Protein AF-A0A2D4NR74-F1 (afdb_monomer_lite)

Secondary structure (DSSP, 8-state):
-HHHHHHHHHHHHHHHHHHHHHHHHHHHHHHHHHHHHHHHHHHHHHHHHHHHHHHHHHHHHHHHHHHHHHHHHHHHHHHHHHHHHHHHHTT---TT-------HHHHHHHHHHHHHHHHHHHHHHHHHHHHHTT-TTS---S---TTGGGS-----------------PPPHHHHHHHHHHHHHHHHHHHHHHHTPPPPPPSS--TT---S--SHHHHHHHHHHHHHHHHHHHHHHHHHHHHHHHHHHHHHHHHHHHHHHHHHHHHHHHHHHHHHHHHHHHHHHHHHHHHHHTTS--------------------SSSTTHHHHHHHHHHHHHHHHHHHHHHHHHHHHHHHHHHHHHHHHHHHHHHHHHHHHHHHHHHHHHHHHHHHHHHHHHHHHHHHHHHHHHHHHHHHHHHHHHHHHHHHHHHHHS--------

Structure (mmCIF, N/CA/C/O backbone):
data_AF-A0A2D4NR74-F1
#
_entry.id   AF-A0A2D4NR74-F1
#
loop_
_atom_site.group_PDB
_atom_site.id
_atom_site.type_symbol
_atom_site.label_atom_id
_atom_site.label_alt_id
_atom_site.label_comp_id
_atom_site.label_asym_id
_atom_site.label_entity_id
_atom_site.label_seq_id
_atom_site.pdbx_PDB_ins_code
_atom_site.Cartn_x
_atom_site.Cartn_y
_atom_site.Cartn_z
_atom_site.occupancy
_atom_site.B_iso_or_equiv
_atom_site.auth_seq_id
_atom_site.auth_comp_id
_atom_site.auth_asym_id
_atom_site.auth_atom_id
_atom_site.pdbx_PDB_model_num
ATOM 1 N N . SER A 1 1 ? -26.709 -18.121 36.047 1.00 76.19 1 SER A N 1
ATOM 2 C CA . SER A 1 1 ? -27.402 -19.194 35.302 1.00 76.19 1 SER A CA 1
ATOM 3 C C . SER A 1 1 ? -26.443 -19.679 34.240 1.00 76.19 1 SER A C 1
ATOM 5 O O . SER A 1 1 ? -25.867 -18.818 33.586 1.00 76.19 1 SER A O 1
ATOM 7 N N . LYS A 1 2 ? -26.273 -20.997 34.072 1.00 84.56 2 LYS A N 1
ATOM 8 C CA . LYS A 1 2 ? -25.348 -21.586 33.083 1.00 84.56 2 LYS A CA 1
ATOM 9 C C . LYS A 1 2 ? -25.574 -21.052 31.662 1.00 84.56 2 LYS A C 1
ATOM 11 O O . LYS A 1 2 ? -24.631 -20.910 30.908 1.00 84.56 2 LYS A O 1
ATOM 16 N N . ILE A 1 3 ? -26.813 -20.685 31.332 1.00 88.06 3 ILE A N 1
ATOM 17 C CA . ILE A 1 3 ? -27.174 -20.092 30.036 1.00 88.06 3 ILE A CA 1
ATOM 18 C C . ILE A 1 3 ? -26.399 -18.789 29.778 1.00 88.06 3 ILE A C 1
ATOM 20 O O . ILE A 1 3 ? -25.786 -18.656 28.731 1.00 88.06 3 ILE A O 1
ATOM 24 N N . ARG A 1 4 ? -26.322 -17.885 30.767 1.00 85.75 4 ARG A N 1
ATOM 25 C CA . ARG A 1 4 ? -25.565 -16.626 30.631 1.00 85.75 4 ARG A CA 1
ATOM 26 C C . ARG A 1 4 ? -24.053 -16.842 30.549 1.00 85.75 4 ARG A C 1
ATOM 28 O O . ARG A 1 4 ? -23.369 -16.058 29.914 1.00 85.75 4 ARG A O 1
ATOM 35 N N . GLU A 1 5 ? -23.538 -17.884 31.201 1.00 85.38 5 GLU A N 1
ATOM 36 C CA . GLU A 1 5 ? -22.121 -18.264 31.082 1.00 85.38 5 GLU A CA 1
ATOM 37 C C . GLU A 1 5 ? -21.803 -18.712 29.655 1.00 85.38 5 GLU A C 1
ATOM 39 O O . GLU A 1 5 ? -20.828 -18.251 29.071 1.00 85.38 5 GLU A O 1
ATOM 44 N N . PHE A 1 6 ? -22.662 -19.550 29.068 1.00 90.81 6 PHE A N 1
ATOM 45 C CA . PHE A 1 6 ? -22.506 -19.970 27.679 1.00 90.81 6 PHE A CA 1
ATOM 46 C C . PHE A 1 6 ? -22.676 -18.817 26.691 1.00 90.81 6 PHE A C 1
ATOM 48 O O . PHE A 1 6 ? -21.919 -18.753 25.730 1.00 90.81 6 PHE A O 1
ATOM 55 N N . GLU A 1 7 ? -23.622 -17.903 26.913 1.00 91.19 7 GLU A N 1
ATOM 56 C CA . GLU A 1 7 ? -23.809 -16.717 26.064 1.00 91.19 7 GLU A CA 1
ATOM 57 C C . GLU A 1 7 ? -22.537 -15.860 26.016 1.00 91.19 7 GLU A C 1
ATOM 59 O O . GLU A 1 7 ? -22.030 -15.572 24.935 1.00 91.19 7 GLU A O 1
ATOM 64 N N . VAL A 1 8 ? -21.973 -15.537 27.182 1.00 90.75 8 VAL A N 1
ATOM 65 C CA . VAL A 1 8 ? -20.748 -14.735 27.301 1.00 90.75 8 VAL A CA 1
ATOM 66 C C . VAL A 1 8 ? -19.547 -15.436 26.659 1.00 90.75 8 VAL A C 1
ATOM 68 O O . VAL A 1 8 ? -18.799 -14.812 25.909 1.00 90.75 8 VAL A O 1
ATOM 71 N N . GLU A 1 9 ? -19.379 -16.740 26.890 1.00 90.44 9 GLU A N 1
ATOM 72 C CA . GLU A 1 9 ? -18.286 -17.503 26.278 1.00 90.44 9 GLU A CA 1
ATOM 73 C C . GLU A 1 9 ? -18.446 -17.610 24.752 1.00 90.44 9 GLU A C 1
ATOM 75 O O . GLU A 1 9 ? -17.470 -17.530 24.007 1.00 90.44 9 GLU A O 1
ATOM 80 N N . THR A 1 10 ? -19.684 -17.721 24.264 1.00 92.88 10 THR A N 1
ATOM 81 C CA . THR A 1 10 ? -19.980 -17.749 22.825 1.00 92.88 10 THR A CA 1
ATOM 82 C C . THR A 1 10 ? -19.674 -16.401 22.172 1.00 92.88 10 THR A C 1
ATOM 84 O O . THR A 1 10 ? -19.086 -16.366 21.093 1.00 92.88 10 THR A O 1
ATOM 87 N N . GLU A 1 11 ? -20.016 -15.282 22.818 1.00 92.56 11 GLU A N 1
ATOM 88 C CA . GLU A 1 11 ? -19.660 -13.935 22.348 1.00 92.56 11 GLU A CA 1
ATOM 89 C C . GLU A 1 11 ? -18.141 -13.717 22.308 1.00 92.56 11 GLU A C 1
ATOM 91 O O . GLU A 1 11 ? -17.623 -13.146 21.343 1.00 92.56 11 GLU A O 1
ATOM 96 N N . ARG A 1 12 ? -17.417 -14.214 23.317 1.00 93.31 12 ARG A N 1
ATOM 97 C CA . ARG A 1 12 ? -15.951 -14.153 23.392 1.00 93.31 12 ARG A CA 1
ATOM 98 C C . ARG A 1 12 ? -15.299 -14.925 22.246 1.00 93.31 12 ARG A C 1
ATOM 100 O O . ARG A 1 12 ? -14.501 -14.365 21.494 1.00 93.31 12 ARG A O 1
ATOM 107 N N . LEU A 1 13 ? -15.700 -16.182 22.050 1.00 94.69 13 LEU A N 1
ATOM 108 C CA . LEU A 1 13 ? -15.195 -17.024 20.962 1.00 94.69 13 LEU A CA 1
ATOM 109 C C . LEU A 1 13 ? -15.553 -16.465 19.581 1.00 94.69 13 LEU A C 1
ATOM 111 O O . LEU A 1 13 ? -14.702 -16.450 18.693 1.00 94.69 13 LEU A O 1
ATOM 115 N N . ASN A 1 14 ? -16.775 -15.959 19.393 1.00 94.94 14 ASN A N 1
ATOM 116 C CA . ASN A 1 14 ? -17.172 -15.329 18.134 1.00 94.94 14 ASN A CA 1
ATOM 117 C C . ASN A 1 14 ? -16.334 -14.082 17.831 1.00 94.94 14 ASN A C 1
ATOM 119 O O . ASN A 1 14 ? -15.878 -13.926 16.699 1.00 94.94 14 ASN A O 1
ATOM 123 N N . SER A 1 15 ? -16.067 -13.239 18.833 1.00 95.06 15 SER A N 1
ATOM 124 C CA . SER A 1 15 ? -15.217 -12.054 18.657 1.00 95.06 15 SER A CA 1
ATOM 125 C C . SER A 1 15 ? -13.782 -12.443 18.281 1.00 95.06 15 SER A C 1
ATOM 127 O O . SER A 1 15 ? -13.207 -11.849 17.369 1.00 95.06 15 SER A O 1
ATOM 129 N N . ARG A 1 16 ? -13.239 -13.511 18.886 1.00 95.25 16 ARG A N 1
ATOM 130 C CA . ARG A 1 16 ? -11.930 -14.071 18.509 1.00 95.25 16 ARG A CA 1
ATOM 131 C C . ARG A 1 16 ? -11.908 -14.586 17.069 1.00 95.25 16 ARG A C 1
ATOM 133 O O . ARG A 1 16 ? -10.941 -14.360 16.346 1.00 95.25 16 ARG A O 1
ATOM 140 N N . ILE A 1 17 ? -12.961 -15.282 16.636 1.00 97.06 17 ILE A N 1
ATOM 141 C CA . ILE A 1 17 ? -13.085 -15.777 15.256 1.00 97.06 17 ILE A CA 1
ATOM 142 C C . ILE A 1 17 ? -13.134 -14.606 14.268 1.00 97.06 17 ILE A C 1
ATOM 144 O O . ILE A 1 17 ? -12.474 -14.657 13.232 1.00 97.06 17 ILE A O 1
ATOM 148 N N . GLU A 1 18 ? -13.899 -13.555 14.571 1.00 96.31 18 GLU A N 1
ATOM 149 C CA . GLU A 1 18 ? -13.968 -12.343 13.748 1.00 96.31 18 GLU A CA 1
ATOM 150 C C . GLU A 1 18 ? -12.611 -11.632 13.647 1.00 96.31 18 GLU A C 1
ATOM 152 O O . GLU A 1 18 ? -12.205 -11.259 12.544 1.00 96.31 18 GLU A O 1
ATOM 157 N N . HIS A 1 19 ? -11.877 -11.513 14.757 1.00 96.94 19 HIS A N 1
ATOM 158 C CA . HIS A 1 19 ? -10.523 -10.958 14.754 1.00 96.94 19 HIS A CA 1
ATOM 159 C C . HIS A 1 19 ? -9.565 -11.781 13.889 1.00 96.94 19 HIS A C 1
ATOM 161 O O . HIS A 1 19 ? -8.932 -11.231 12.986 1.00 96.94 19 HIS A O 1
ATOM 167 N N . LEU A 1 20 ? -9.520 -13.103 14.073 1.00 96.44 20 LEU A N 1
ATOM 168 C CA . LEU A 1 20 ? -8.664 -13.982 13.270 1.00 96.44 20 LEU A CA 1
ATOM 169 C C . LEU A 1 20 ? -8.997 -13.928 11.772 1.00 96.44 20 LEU A C 1
ATOM 171 O O . LEU A 1 20 ? -8.084 -13.947 10.948 1.00 96.44 20 LEU A O 1
ATOM 175 N N . LYS A 1 21 ? -10.280 -13.819 11.404 1.00 96.31 21 LYS A N 1
ATOM 176 C CA . LYS A 1 21 ? -10.696 -13.626 10.005 1.00 96.31 21 LYS A CA 1
ATOM 177 C C . LYS A 1 21 ? -10.166 -12.311 9.442 1.00 96.31 21 LYS A C 1
ATOM 179 O O . LYS A 1 21 ? -9.514 -12.329 8.408 1.00 96.31 21 LYS A O 1
ATOM 184 N N . SER A 1 22 ? -10.349 -11.204 10.164 1.00 94.69 22 SER A N 1
ATOM 185 C CA . SER A 1 22 ? -9.842 -9.898 9.721 1.00 94.69 22 SER A CA 1
ATOM 186 C C . SER A 1 22 ? -8.314 -9.856 9.594 1.00 94.69 22 SER A C 1
ATOM 188 O O . SER A 1 22 ? -7.787 -9.242 8.671 1.00 94.69 22 SER A O 1
ATOM 190 N N . GLN A 1 23 ? -7.591 -10.560 10.472 1.00 95.50 23 GLN A N 1
ATOM 191 C CA . GLN A 1 23 ? -6.141 -10.701 10.370 1.00 95.50 23 GLN A CA 1
ATOM 192 C C . GLN A 1 23 ? -5.740 -11.509 9.128 1.00 95.50 23 GLN A C 1
ATOM 194 O O . GLN A 1 23 ? -4.775 -11.155 8.454 1.00 95.50 23 GLN A O 1
ATOM 199 N N . ASN A 1 24 ? -6.469 -12.582 8.812 1.00 94.88 24 ASN A N 1
ATOM 200 C CA . ASN A 1 24 ? -6.228 -13.376 7.609 1.00 94.88 24 ASN A CA 1
ATOM 201 C C . ASN A 1 24 ? -6.495 -12.567 6.328 1.00 94.88 24 ASN A C 1
ATOM 203 O O . ASN A 1 24 ? -5.690 -12.615 5.397 1.00 94.88 24 ASN A O 1
ATOM 207 N N . ASP A 1 25 ? -7.567 -11.773 6.317 1.00 94.94 25 ASP A N 1
ATOM 208 C CA . ASP A 1 25 ? -7.904 -10.878 5.210 1.00 94.94 25 ASP A CA 1
ATOM 209 C C . ASP A 1 25 ? -6.804 -9.829 4.996 1.00 94.94 25 ASP A C 1
ATOM 211 O O . ASP A 1 25 ? -6.337 -9.651 3.869 1.00 94.94 25 ASP A O 1
ATOM 215 N N . LEU A 1 26 ? -6.319 -9.190 6.072 1.00 95.94 26 LEU A N 1
ATOM 216 C CA . LEU A 1 26 ? -5.210 -8.240 5.975 1.00 95.94 26 LEU A CA 1
ATOM 217 C C . LEU A 1 26 ? -3.953 -8.904 5.408 1.00 95.94 26 LEU A C 1
ATOM 219 O O . LEU A 1 26 ? -3.376 -8.386 4.456 1.00 95.94 26 LEU A O 1
ATOM 223 N N . LEU A 1 27 ? -3.544 -10.050 5.962 1.00 95.69 27 LEU A N 1
ATOM 224 C CA . LEU A 1 27 ? -2.360 -10.776 5.492 1.00 95.69 27 LEU A CA 1
ATOM 225 C C . LEU A 1 27 ? -2.469 -11.137 4.009 1.00 95.69 27 LEU A C 1
ATOM 227 O O . LEU A 1 27 ? -1.487 -11.024 3.280 1.00 95.69 27 LEU A O 1
ATOM 231 N N . THR A 1 28 ? -3.657 -11.535 3.558 1.00 94.94 28 THR A N 1
ATOM 232 C CA . THR A 1 28 ? -3.920 -11.858 2.152 1.00 94.94 28 THR A CA 1
ATOM 233 C C . THR A 1 28 ? -3.746 -10.631 1.259 1.00 94.94 28 THR A C 1
ATOM 235 O O . THR A 1 28 ? -3.059 -10.709 0.242 1.00 94.94 28 THR A O 1
ATOM 238 N N . ILE A 1 29 ? -4.311 -9.485 1.652 1.00 92.50 29 ILE A N 1
ATOM 239 C CA . ILE A 1 29 ? -4.188 -8.230 0.895 1.00 92.50 29 ILE A CA 1
ATOM 240 C C . ILE A 1 29 ? -2.729 -7.758 0.867 1.00 92.50 29 ILE A C 1
ATOM 242 O O . ILE A 1 29 ? -2.219 -7.425 -0.201 1.00 92.50 29 ILE A O 1
ATOM 246 N N . THR A 1 30 ? -2.030 -7.793 2.006 1.00 92.75 30 THR A N 1
ATOM 247 C CA . THR A 1 30 ? -0.606 -7.429 2.087 1.00 92.75 30 THR A CA 1
ATOM 248 C C . THR A 1 30 ? 0.257 -8.331 1.207 1.00 92.75 30 THR A C 1
ATOM 250 O O . THR A 1 30 ? 1.139 -7.844 0.504 1.00 92.75 30 THR A O 1
ATOM 253 N N . LEU A 1 31 ? 0.006 -9.644 1.211 1.00 94.56 31 LEU A N 1
ATOM 254 C CA . LEU A 1 31 ? 0.743 -10.591 0.377 1.00 94.56 31 LEU A CA 1
ATOM 255 C C . LEU A 1 31 ? 0.555 -10.281 -1.113 1.00 94.56 31 LEU A C 1
ATOM 257 O O . LEU A 1 31 ? 1.534 -10.263 -1.860 1.00 94.56 31 LEU A O 1
ATOM 261 N N . GLU A 1 32 ? -0.681 -10.019 -1.540 1.00 90.00 32 GLU A N 1
ATOM 262 C CA . GLU A 1 32 ? -0.977 -9.699 -2.937 1.00 90.00 32 GLU A CA 1
ATOM 263 C C . GLU A 1 32 ? -0.349 -8.359 -3.356 1.00 90.00 32 GLU A C 1
ATOM 265 O O . GLU A 1 32 ? 0.187 -8.245 -4.459 1.00 90.00 32 GLU A O 1
ATOM 270 N N . GLU A 1 33 ? -0.321 -7.361 -2.468 1.00 88.00 33 GLU A N 1
ATOM 271 C CA . GLU A 1 33 ? 0.370 -6.091 -2.713 1.00 88.00 33 GLU A CA 1
ATOM 272 C C . GLU A 1 33 ? 1.890 -6.276 -2.827 1.00 88.00 33 GLU A C 1
ATOM 274 O O . GLU A 1 33 ? 2.508 -5.777 -3.771 1.00 88.00 33 GLU A O 1
ATOM 279 N N . CYS A 1 34 ? 2.504 -7.046 -1.922 1.00 88.88 34 CYS A N 1
ATOM 280 C CA . CYS A 1 34 ? 3.927 -7.372 -1.996 1.00 88.88 34 CYS A CA 1
ATOM 281 C C . CYS A 1 34 ? 4.274 -8.123 -3.288 1.00 88.88 34 CYS A C 1
ATOM 283 O O . 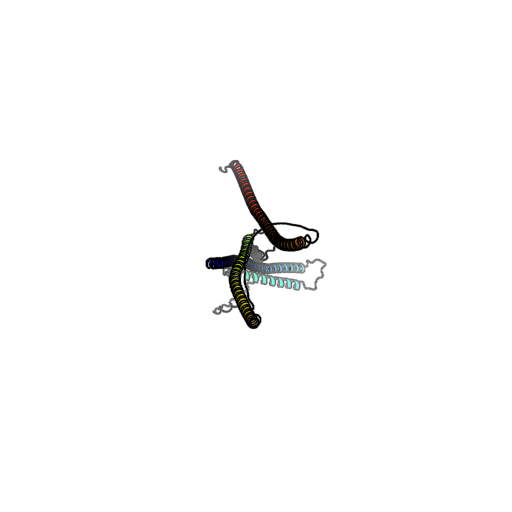CYS A 1 34 ? 5.284 -7.812 -3.921 1.00 88.88 34 CYS A O 1
ATOM 285 N N . LYS A 1 35 ? 3.433 -9.077 -3.701 1.00 93.38 35 LYS A N 1
ATOM 286 C CA . LYS A 1 35 ? 3.592 -9.823 -4.952 1.00 93.38 35 LYS A CA 1
ATOM 287 C C . LYS A 1 35 ? 3.499 -8.902 -6.169 1.00 93.38 35 LYS A C 1
ATOM 289 O O . LYS A 1 35 ? 4.417 -8.894 -6.984 1.00 93.38 35 LYS A O 1
ATOM 294 N N . SER A 1 36 ? 2.456 -8.077 -6.250 1.00 87.06 36 SER A N 1
ATOM 295 C CA . SER A 1 36 ? 2.281 -7.073 -7.310 1.00 87.06 36 SER A CA 1
ATOM 296 C C . SER A 1 36 ? 3.483 -6.122 -7.390 1.00 87.06 36 SER A C 1
ATOM 298 O O . SER A 1 36 ? 4.018 -5.850 -8.468 1.00 87.06 36 SER A O 1
ATOM 300 N N . ASN A 1 37 ? 3.982 -5.658 -6.240 1.00 87.69 37 ASN A N 1
ATOM 301 C CA . ASN A 1 37 ? 5.157 -4.797 -6.194 1.00 87.69 37 ASN A CA 1
ATOM 302 C C . ASN A 1 37 ? 6.437 -5.519 -6.655 1.00 87.69 37 ASN A C 1
ATOM 304 O O . ASN A 1 37 ? 7.234 -4.930 -7.387 1.00 87.69 37 ASN A O 1
ATOM 308 N N . ALA A 1 38 ? 6.627 -6.785 -6.275 1.00 90.44 38 ALA A N 1
ATOM 309 C CA . ALA A 1 38 ? 7.755 -7.596 -6.725 1.00 90.44 38 ALA A CA 1
ATOM 310 C C . ALA A 1 38 ? 7.715 -7.850 -8.243 1.00 90.44 38 ALA A C 1
ATOM 312 O O . ALA A 1 38 ? 8.733 -7.688 -8.915 1.00 90.44 38 ALA A O 1
ATOM 313 N N . GLU A 1 39 ? 6.544 -8.171 -8.800 1.00 91.69 39 GLU A N 1
ATOM 314 C CA . GLU A 1 39 ? 6.334 -8.332 -10.247 1.00 91.69 39 GLU A CA 1
ATOM 315 C C . GLU A 1 39 ? 6.656 -7.036 -11.006 1.00 91.69 39 GLU A C 1
ATOM 317 O O . GLU A 1 39 ? 7.386 -7.056 -12.001 1.00 91.69 39 GLU A O 1
ATOM 322 N N . ARG A 1 40 ? 6.194 -5.886 -10.497 1.00 89.81 40 ARG A N 1
ATOM 323 C CA . ARG A 1 40 ? 6.515 -4.567 -11.058 1.00 89.81 40 ARG A CA 1
ATOM 324 C C . ARG A 1 40 ? 8.018 -4.289 -11.037 1.00 89.81 40 ARG A C 1
ATOM 326 O O . ARG A 1 40 ? 8.572 -3.858 -12.046 1.00 89.81 40 ARG A O 1
ATOM 333 N N . MET A 1 41 ? 8.688 -4.528 -9.909 1.00 90.12 41 MET A N 1
ATOM 334 C CA . MET A 1 41 ? 10.139 -4.346 -9.802 1.00 90.12 41 MET A CA 1
ATOM 335 C C . MET A 1 41 ? 10.899 -5.275 -10.751 1.00 90.12 41 MET A C 1
ATOM 337 O O . MET A 1 41 ? 11.830 -4.824 -11.409 1.00 90.12 41 MET A O 1
ATOM 341 N N . SER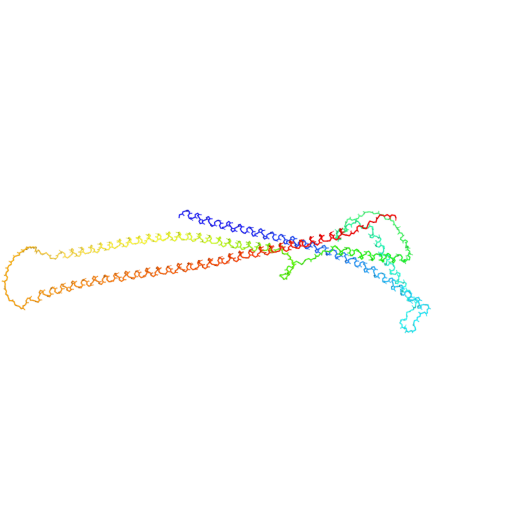 A 1 42 ? 10.483 -6.537 -10.872 1.00 94.50 42 SER A N 1
ATOM 342 C CA . SER A 1 42 ? 11.087 -7.497 -11.801 1.00 94.50 42 SER A CA 1
ATOM 343 C C . SER A 1 42 ? 10.958 -7.036 -13.256 1.00 94.50 42 SER A C 1
ATOM 345 O O . SER A 1 42 ? 11.942 -7.054 -13.994 1.00 94.50 42 SER A O 1
ATOM 347 N N . MET A 1 43 ? 9.787 -6.527 -13.651 1.00 93.12 43 MET A N 1
ATOM 348 C CA . MET A 1 43 ? 9.588 -5.952 -14.982 1.00 93.12 43 MET A CA 1
ATOM 349 C C . MET A 1 43 ? 10.483 -4.730 -15.217 1.00 93.12 43 MET A C 1
ATOM 351 O O . MET A 1 43 ? 11.092 -4.620 -16.280 1.00 93.12 43 MET A O 1
ATOM 355 N N . LEU A 1 44 ? 10.583 -3.820 -14.240 1.00 92.94 44 LEU A N 1
ATOM 356 C CA . LEU A 1 44 ? 11.464 -2.655 -14.340 1.00 92.94 44 LEU A CA 1
ATOM 357 C C . LEU A 1 44 ? 12.917 -3.082 -14.516 1.00 92.94 44 LEU A C 1
ATOM 359 O O . LEU A 1 44 ? 13.561 -2.620 -15.453 1.00 92.94 44 LEU A O 1
ATOM 363 N N . VAL A 1 45 ? 13.412 -3.994 -13.678 1.00 94.19 45 VAL A N 1
ATOM 364 C CA . VAL A 1 45 ? 14.770 -4.539 -13.799 1.00 94.19 45 VAL A CA 1
ATOM 365 C C . VAL A 1 45 ? 14.997 -5.110 -15.199 1.00 94.19 45 VAL A C 1
ATOM 367 O O . VAL A 1 45 ? 15.971 -4.727 -15.837 1.00 94.19 45 VAL A O 1
ATOM 370 N N . GLY A 1 46 ? 14.057 -5.892 -15.740 1.00 95.19 46 GLY A N 1
ATOM 371 C CA . GLY A 1 46 ? 14.146 -6.396 -17.114 1.00 95.19 46 GLY A CA 1
ATOM 372 C C . GLY A 1 46 ? 14.241 -5.288 -18.176 1.00 95.19 46 GLY A C 1
ATOM 373 O O . GLY A 1 46 ? 15.060 -5.380 -19.092 1.00 95.19 46 GLY A O 1
ATOM 374 N N . LYS A 1 47 ? 13.471 -4.195 -18.040 1.00 95.00 47 LYS A N 1
ATOM 375 C CA . LYS A 1 47 ? 13.587 -3.018 -18.927 1.00 95.00 47 LYS A CA 1
ATOM 376 C C . LYS A 1 47 ? 14.972 -2.363 -18.816 1.00 95.00 47 LYS A C 1
ATOM 378 O O . LYS A 1 47 ? 15.582 -2.044 -19.838 1.00 95.00 47 LYS A O 1
ATOM 383 N N . TYR A 1 48 ? 15.479 -2.175 -17.596 1.00 95.31 48 TYR A N 1
ATOM 384 C CA . TYR A 1 48 ? 16.799 -1.585 -17.347 1.00 95.31 48 TYR A CA 1
ATOM 385 C C . TYR A 1 48 ? 17.937 -2.462 -17.888 1.00 95.31 48 TYR A C 1
ATOM 387 O O . TYR A 1 48 ? 18.846 -1.940 -18.529 1.00 95.31 48 TYR A O 1
ATOM 395 N N . GLU A 1 49 ? 17.880 -3.779 -17.691 1.00 95.81 49 GLU A N 1
ATOM 396 C CA . GLU A 1 49 ? 18.875 -4.737 -18.191 1.00 95.81 49 GLU A CA 1
ATOM 397 C C . GLU A 1 49 ? 18.897 -4.800 -19.724 1.00 95.81 49 GLU A C 1
ATOM 399 O O . GLU A 1 49 ? 19.971 -4.769 -20.339 1.00 95.81 49 GLU A O 1
ATOM 404 N N . SER A 1 50 ? 17.717 -4.812 -20.351 1.00 96.25 50 SER A N 1
ATOM 405 C CA . SER A 1 50 ? 17.578 -4.741 -21.809 1.00 96.25 50 SER A CA 1
ATOM 406 C C . SER A 1 50 ? 18.203 -3.456 -22.359 1.00 96.25 50 SER A C 1
ATOM 408 O O . SER A 1 50 ? 19.046 -3.501 -23.258 1.00 96.25 50 SER A O 1
ATOM 410 N N . ASN A 1 51 ? 17.870 -2.302 -21.773 1.00 96.56 51 ASN A N 1
ATOM 411 C CA . ASN A 1 51 ? 18.437 -1.020 -22.186 1.00 96.56 51 ASN A CA 1
ATOM 412 C C . ASN A 1 51 ? 19.943 -0.922 -21.933 1.00 96.56 51 ASN A C 1
ATOM 414 O O . ASN A 1 51 ? 20.654 -0.365 -22.764 1.00 96.56 51 ASN A O 1
ATOM 418 N N . ALA A 1 52 ? 20.450 -1.460 -20.823 1.00 96.06 52 ALA A N 1
ATOM 419 C CA . ALA A 1 52 ? 21.884 -1.499 -20.547 1.00 96.06 52 ALA A CA 1
ATOM 420 C C . ALA A 1 52 ? 22.634 -2.316 -21.612 1.00 96.06 52 ALA A C 1
ATOM 422 O O . ALA A 1 52 ? 23.703 -1.908 -22.067 1.00 96.06 52 ALA A O 1
ATOM 423 N N . THR A 1 53 ? 22.052 -3.434 -22.051 1.00 95.94 53 THR A N 1
ATOM 424 C CA . THR A 1 53 ? 22.602 -4.262 -23.133 1.00 95.94 53 THR A CA 1
ATOM 425 C C . THR A 1 53 ? 22.568 -3.524 -24.473 1.00 95.94 53 THR A C 1
ATOM 427 O O . THR A 1 53 ? 23.586 -3.468 -25.160 1.00 95.94 53 THR A O 1
ATOM 430 N N . ALA A 1 54 ? 21.445 -2.881 -24.809 1.00 96.50 54 ALA A N 1
ATOM 431 C CA . ALA A 1 54 ? 21.316 -2.048 -26.005 1.00 96.50 54 ALA A CA 1
ATOM 432 C C . ALA A 1 54 ? 22.346 -0.903 -26.016 1.00 96.50 54 ALA A C 1
ATOM 434 O O . ALA A 1 54 ? 23.072 -0.718 -26.989 1.00 96.50 54 ALA A O 1
ATOM 435 N N . LEU A 1 55 ? 22.486 -0.170 -24.910 1.00 95.75 55 LEU A N 1
ATOM 436 C CA . LEU A 1 55 ? 23.471 0.906 -24.785 1.00 95.75 55 LEU A CA 1
ATOM 437 C C . LEU A 1 55 ? 24.909 0.398 -24.928 1.00 95.75 55 LEU A C 1
ATOM 439 O O . LEU A 1 55 ? 25.715 1.062 -25.575 1.00 95.75 55 LEU A O 1
ATOM 443 N N . ARG A 1 56 ? 25.228 -0.781 -24.382 1.00 96.69 56 ARG A N 1
ATOM 444 C CA . ARG A 1 56 ? 26.551 -1.401 -24.540 1.00 96.69 56 ARG A CA 1
ATOM 445 C C . ARG A 1 56 ? 26.852 -1.734 -26.003 1.00 96.69 56 ARG A C 1
ATOM 447 O O . ARG A 1 56 ? 27.939 -1.418 -26.474 1.00 96.69 56 ARG A O 1
ATOM 454 N N . LEU A 1 57 ? 25.893 -2.305 -26.733 1.00 95.69 57 LEU A N 1
ATOM 455 C CA . LEU A 1 57 ? 26.045 -2.577 -28.167 1.00 95.69 57 LEU A CA 1
ATOM 456 C C . LEU A 1 57 ? 26.163 -1.279 -28.985 1.00 95.69 57 LEU A C 1
ATOM 458 O O . LEU A 1 57 ? 27.017 -1.164 -29.859 1.00 95.69 57 LEU A O 1
ATOM 462 N N . ALA A 1 58 ? 25.354 -0.262 -28.672 1.00 96.00 58 ALA A N 1
ATOM 463 C CA . ALA A 1 58 ? 25.424 1.041 -29.333 1.00 96.00 58 ALA A CA 1
ATOM 464 C C . ALA A 1 58 ? 26.766 1.755 -29.085 1.00 96.00 58 ALA A C 1
ATOM 466 O O . ALA A 1 58 ? 27.267 2.449 -29.976 1.00 96.00 58 ALA A O 1
ATOM 467 N N . LEU A 1 59 ? 27.347 1.587 -27.892 1.00 95.56 59 LEU A N 1
ATOM 468 C CA . LEU A 1 59 ? 28.686 2.070 -27.565 1.00 95.56 59 LEU A CA 1
ATOM 469 C C . LEU A 1 59 ? 29.744 1.341 -28.398 1.00 95.56 59 LEU A C 1
ATOM 471 O O . LEU A 1 59 ? 30.536 2.010 -29.048 1.00 95.56 59 LEU A O 1
ATOM 475 N N . GLN A 1 60 ? 29.689 0.009 -28.478 1.00 95.38 60 GLN A N 1
ATOM 476 C CA . GLN A 1 60 ? 30.618 -0.787 -29.288 1.00 95.38 60 GLN A CA 1
ATOM 477 C C . GLN A 1 60 ? 30.595 -0.381 -30.772 1.00 95.38 60 GLN A C 1
ATOM 479 O O . GLN A 1 60 ? 31.647 -0.183 -31.378 1.00 95.38 60 GLN A O 1
ATOM 484 N N . TYR A 1 61 ? 29.410 -0.177 -31.359 1.00 95.06 61 TYR A N 1
ATOM 485 C CA . TYR A 1 61 ? 29.310 0.344 -32.727 1.00 95.06 61 TYR A CA 1
ATOM 486 C C . TYR A 1 61 ? 29.838 1.776 -32.856 1.00 95.06 61 TYR A C 1
ATOM 488 O O . TYR A 1 61 ? 30.358 2.146 -33.906 1.00 95.06 61 TYR A O 1
ATOM 496 N N . SER A 1 62 ? 29.725 2.593 -31.804 1.00 96.25 62 SER A N 1
ATOM 497 C CA . SER A 1 62 ? 30.311 3.938 -31.792 1.00 96.25 62 SER A CA 1
ATOM 498 C C . SER A 1 62 ? 31.839 3.885 -31.742 1.00 96.25 62 SER A C 1
ATOM 500 O O . SER A 1 62 ? 32.472 4.630 -32.477 1.00 96.25 62 SER A O 1
ATOM 502 N N . GLU A 1 63 ? 32.427 2.990 -30.946 1.00 96.19 63 GLU A N 1
ATOM 503 C CA . GLU A 1 63 ? 33.879 2.772 -30.865 1.00 96.19 63 GLU A CA 1
ATOM 504 C C . GLU A 1 63 ? 34.452 2.294 -32.206 1.00 96.19 63 GLU A C 1
ATOM 506 O O . GLU A 1 63 ? 35.406 2.879 -32.708 1.00 96.19 63 GLU A O 1
ATOM 511 N N . GLN A 1 64 ? 33.812 1.308 -32.844 1.00 94.75 64 GLN A N 1
ATOM 512 C CA . GLN A 1 64 ? 34.202 0.833 -34.180 1.00 94.75 64 GLN A CA 1
ATOM 513 C C . GLN A 1 64 ? 34.070 1.927 -35.249 1.00 94.75 64 GLN A C 1
ATOM 515 O O . GLN A 1 64 ? 34.869 2.008 -36.181 1.00 94.75 64 GLN A O 1
ATOM 520 N N . CYS A 1 65 ? 33.058 2.787 -35.117 1.00 96.50 65 CYS A N 1
ATOM 521 C CA . CYS A 1 65 ? 32.846 3.914 -36.017 1.00 96.50 65 CYS A CA 1
ATOM 522 C C . CYS A 1 65 ? 33.938 4.980 -35.831 1.00 96.50 65 CYS A C 1
ATOM 524 O O . CYS A 1 65 ? 34.423 5.527 -36.819 1.00 96.50 65 CYS A O 1
ATOM 526 N N . ILE A 1 66 ? 34.366 5.233 -34.588 1.00 96.88 66 ILE A N 1
ATOM 527 C CA . ILE A 1 66 ? 35.498 6.116 -34.276 1.00 96.88 66 ILE A CA 1
ATOM 528 C C . ILE A 1 66 ? 36.795 5.554 -34.873 1.00 96.88 66 ILE A C 1
ATOM 530 O O . ILE A 1 66 ? 37.448 6.287 -35.608 1.00 96.88 66 ILE A O 1
ATOM 534 N N . GLU A 1 67 ? 37.116 4.269 -34.667 1.00 96.19 67 GLU A N 1
ATOM 535 C CA . GLU A 1 67 ? 38.315 3.623 -35.245 1.00 96.19 67 GLU A CA 1
ATOM 536 C C . GLU A 1 67 ? 38.358 3.791 -36.778 1.00 96.19 67 GLU A C 1
ATOM 538 O O . GLU A 1 67 ? 39.378 4.170 -37.353 1.00 96.19 67 GLU A O 1
ATOM 543 N N . ALA A 1 68 ? 37.228 3.583 -37.460 1.00 96.31 68 ALA A N 1
ATOM 544 C CA . ALA A 1 68 ? 37.142 3.755 -38.909 1.00 96.31 68 ALA A CA 1
ATOM 545 C C . ALA A 1 68 ? 37.280 5.228 -39.356 1.00 96.31 68 ALA A C 1
ATOM 547 O O . ALA A 1 68 ? 37.934 5.507 -40.366 1.00 96.31 68 ALA A O 1
ATOM 548 N N . TYR A 1 69 ? 36.696 6.178 -38.615 1.00 97.81 69 TYR A N 1
ATOM 549 C CA . TYR A 1 69 ? 36.861 7.611 -38.884 1.00 97.81 69 TYR A CA 1
ATOM 550 C C . TYR A 1 69 ? 38.299 8.090 -38.647 1.00 97.81 69 TYR A C 1
ATOM 552 O O . TYR A 1 69 ? 38.795 8.889 -39.439 1.00 97.81 69 TYR A O 1
ATOM 560 N N . GLU A 1 70 ? 38.979 7.594 -37.611 1.00 97.81 70 GLU A N 1
ATOM 561 C CA . GLU A 1 70 ? 40.391 7.890 -37.332 1.00 97.81 70 GLU A CA 1
ATOM 562 C C . GLU A 1 70 ? 41.293 7.435 -38.483 1.00 97.81 70 GLU A C 1
ATOM 564 O O . GLU A 1 70 ? 42.184 8.173 -38.902 1.00 97.81 70 GLU A O 1
ATOM 569 N N . LEU A 1 71 ? 41.026 6.259 -39.059 1.00 96.81 71 LEU A N 1
ATOM 570 C CA . LEU A 1 71 ? 41.766 5.759 -40.218 1.00 96.81 71 LEU A CA 1
ATOM 571 C C . LEU A 1 71 ? 41.508 6.588 -41.482 1.00 96.81 71 LEU A C 1
ATOM 573 O O . LEU A 1 71 ? 42.459 6.907 -42.195 1.00 96.81 71 LEU A O 1
ATOM 577 N N . LEU A 1 72 ? 40.257 6.983 -41.753 1.00 96.38 72 LEU A N 1
ATOM 578 C CA . LEU A 1 72 ? 39.952 7.899 -42.863 1.00 96.38 72 LEU A CA 1
ATOM 579 C C . LEU A 1 72 ? 40.636 9.257 -42.687 1.00 96.38 72 LEU A C 1
ATOM 581 O O . LEU A 1 72 ? 41.143 9.816 -43.660 1.00 96.38 72 LEU A O 1
ATOM 585 N N . LEU A 1 73 ? 40.665 9.780 -41.460 1.00 97.06 73 LEU A N 1
ATOM 586 C CA . LEU A 1 73 ? 41.350 11.028 -41.151 1.00 97.06 73 LEU A CA 1
ATOM 587 C C . LEU A 1 73 ? 42.859 10.892 -41.381 1.00 97.06 73 LEU A C 1
ATOM 589 O O . LEU A 1 73 ? 43.428 11.707 -42.100 1.00 97.06 73 LEU A O 1
ATOM 593 N N . ALA A 1 74 ? 43.489 9.834 -40.864 1.00 96.69 74 ALA A N 1
ATOM 594 C CA . ALA A 1 74 ? 44.916 9.579 -41.058 1.00 96.69 74 ALA A CA 1
ATOM 595 C C . ALA A 1 74 ? 45.286 9.431 -42.546 1.00 96.69 74 ALA A C 1
ATOM 597 O O . ALA A 1 74 ? 46.316 9.946 -42.989 1.00 96.69 74 ALA A O 1
ATOM 598 N N . LEU A 1 75 ? 44.434 8.772 -43.343 1.00 95.00 75 LEU A N 1
ATOM 599 C CA . LEU A 1 75 ? 44.600 8.685 -44.796 1.00 95.00 75 LEU A CA 1
ATOM 600 C C . LEU A 1 75 ? 44.541 10.076 -45.447 1.00 95.00 75 LEU A C 1
ATOM 602 O O . LEU A 1 75 ? 45.461 10.426 -46.189 1.00 95.00 75 LEU A O 1
ATOM 606 N N . ALA A 1 76 ? 43.538 10.892 -45.116 1.00 95.12 76 ALA A N 1
ATOM 607 C CA . ALA A 1 76 ? 43.382 12.244 -45.657 1.00 95.12 76 ALA A CA 1
ATOM 608 C C . ALA A 1 76 ? 44.526 13.195 -45.246 1.00 95.12 76 ALA A C 1
ATOM 610 O O . ALA A 1 76 ? 45.072 13.914 -46.084 1.00 95.12 76 ALA A O 1
ATOM 611 N N . GLU A 1 77 ? 44.944 13.172 -43.978 1.00 95.44 77 GLU A N 1
ATOM 612 C CA . GLU A 1 77 ? 46.068 13.969 -43.466 1.00 95.44 77 GLU A CA 1
ATOM 613 C C . GLU A 1 77 ? 47.397 13.563 -44.121 1.00 95.44 77 GLU A C 1
ATOM 615 O O . GLU A 1 77 ? 48.224 14.418 -44.466 1.00 95.44 77 GLU A O 1
ATOM 620 N N . SER A 1 78 ? 47.602 12.260 -44.345 1.00 94.19 78 SER A N 1
ATOM 621 C CA . SER A 1 78 ? 48.791 11.756 -45.038 1.00 94.19 78 SER A CA 1
ATOM 622 C C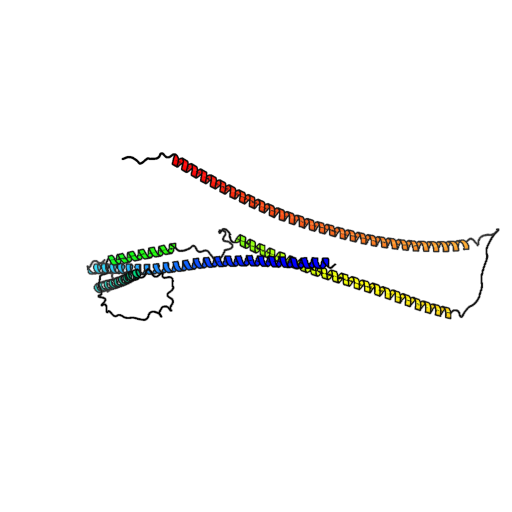 . SER A 1 78 ? 48.800 12.129 -46.526 1.00 94.19 78 SER A C 1
ATOM 624 O O . SER A 1 78 ? 49.852 12.484 -47.060 1.00 94.19 78 SER A O 1
ATOM 626 N N . GLU A 1 79 ? 47.638 12.130 -47.190 1.00 92.12 79 GLU A N 1
ATOM 627 C CA . GLU A 1 79 ? 47.481 12.603 -48.567 1.00 92.12 79 GLU A CA 1
ATOM 628 C C . GLU A 1 79 ? 47.794 14.095 -48.680 1.00 92.12 79 GLU A C 1
ATOM 630 O O . GLU A 1 79 ? 48.599 14.493 -49.523 1.00 92.12 79 GLU A O 1
ATOM 635 N N . GLN A 1 80 ? 47.245 14.915 -47.782 1.00 93.00 80 GLN A N 1
ATOM 636 C CA . GLN A 1 80 ? 47.538 16.344 -47.734 1.00 93.00 80 GLN A CA 1
ATOM 637 C C . GLN A 1 80 ? 49.033 16.604 -47.501 1.00 93.00 80 GLN A C 1
ATOM 639 O O . GLN A 1 80 ? 49.629 17.433 -48.188 1.00 93.00 80 GLN A O 1
ATOM 644 N N . SER A 1 81 ? 49.660 15.874 -46.575 1.00 90.81 81 SER A N 1
ATOM 645 C CA . SER A 1 81 ? 51.097 15.987 -46.283 1.00 90.81 81 SER A CA 1
ATOM 646 C C . SER A 1 81 ? 51.966 15.625 -47.491 1.00 90.81 81 SER A C 1
ATOM 648 O O . SER A 1 81 ? 52.969 16.289 -47.762 1.00 90.81 81 SER A O 1
ATOM 650 N N . LEU A 1 82 ? 51.568 14.600 -48.247 1.00 90.00 82 LEU A N 1
ATOM 651 C CA . LEU A 1 82 ? 52.254 14.165 -49.460 1.00 90.00 82 LEU A CA 1
ATOM 652 C C . LEU A 1 82 ? 52.127 15.215 -50.573 1.00 90.00 82 LEU A C 1
ATOM 654 O O . LEU A 1 82 ? 53.135 15.587 -51.173 1.00 90.00 82 LEU A O 1
ATOM 658 N N . ILE A 1 83 ? 50.924 15.756 -50.787 1.00 90.56 83 ILE A N 1
ATOM 659 C CA . ILE A 1 83 ? 50.662 16.840 -51.746 1.00 90.56 83 ILE A CA 1
ATOM 660 C C . ILE A 1 83 ? 51.480 18.094 -51.391 1.00 90.56 83 ILE A C 1
ATOM 662 O O . ILE A 1 83 ? 52.141 18.675 -52.252 1.00 90.56 83 ILE A O 1
ATOM 666 N N . LEU A 1 84 ? 51.500 18.497 -50.117 1.00 87.94 84 LEU A N 1
ATOM 667 C CA . LEU A 1 84 ? 52.288 19.643 -49.647 1.00 87.94 84 LEU A CA 1
ATOM 668 C C . LEU A 1 84 ? 53.795 19.429 -49.842 1.00 87.94 84 LEU A C 1
ATOM 670 O O . LEU A 1 84 ? 54.492 20.336 -50.306 1.00 87.94 84 LEU A O 1
ATOM 674 N N . GLY A 1 85 ? 54.301 18.231 -49.534 1.00 87.00 85 GLY A N 1
ATOM 675 C CA . GLY A 1 85 ? 55.694 17.863 -49.782 1.00 87.00 85 GLY A CA 1
ATOM 676 C C . GLY A 1 85 ? 56.056 17.917 -51.269 1.00 87.00 85 GLY A C 1
ATOM 677 O O . GLY A 1 85 ? 57.133 18.401 -51.618 1.00 87.00 85 GLY A O 1
ATOM 678 N N . GLN A 1 86 ? 55.146 17.492 -52.153 1.00 87.31 86 GLN A N 1
ATOM 679 C CA . GLN A 1 86 ? 55.321 17.561 -53.607 1.00 87.31 86 GLN A CA 1
ATOM 680 C C . GLN A 1 86 ? 55.348 19.005 -54.121 1.00 87.31 86 GLN A C 1
ATOM 682 O O . GLN A 1 86 ? 56.233 19.347 -54.903 1.00 87.31 86 GLN A O 1
ATOM 687 N N . PHE A 1 87 ? 54.446 19.875 -53.652 1.00 86.38 87 PHE A N 1
ATOM 688 C CA . PHE A 1 87 ? 54.464 21.300 -54.011 1.00 86.38 87 PHE A CA 1
ATOM 689 C C . PHE A 1 87 ? 55.761 21.986 -53.571 1.00 86.38 87 PHE A C 1
ATOM 691 O O . PHE A 1 87 ? 56.377 22.717 -54.352 1.00 86.38 87 PHE A O 1
ATOM 698 N N . ARG A 1 88 ? 56.228 21.690 -52.352 1.00 84.31 88 ARG A N 1
ATOM 699 C CA . ARG A 1 88 ? 57.498 22.209 -51.831 1.00 84.31 88 ARG A CA 1
ATOM 700 C C . ARG A 1 88 ? 58.697 21.685 -52.631 1.00 84.31 88 ARG A C 1
ATOM 702 O O . ARG A 1 88 ? 59.600 22.460 -52.935 1.00 84.31 88 ARG A O 1
ATOM 709 N N . ALA A 1 89 ? 58.690 20.409 -53.023 1.00 83.00 89 ALA A N 1
ATOM 710 C CA . ALA A 1 89 ? 59.717 19.817 -53.886 1.00 83.00 89 ALA A CA 1
ATOM 711 C C . ALA A 1 89 ? 59.723 20.405 -55.307 1.00 83.00 89 ALA A C 1
ATOM 713 O O . ALA A 1 89 ? 60.787 20.537 -55.906 1.00 83.00 89 ALA A O 1
ATOM 714 N N . ALA A 1 90 ? 58.561 20.813 -55.824 1.00 85.31 90 ALA A N 1
ATOM 715 C CA . ALA A 1 90 ? 58.419 21.499 -57.107 1.00 85.31 90 ALA A CA 1
ATOM 716 C C . ALA A 1 90 ? 58.819 22.992 -57.064 1.00 85.31 90 ALA A C 1
ATOM 718 O O . ALA A 1 90 ? 58.696 23.685 -58.072 1.00 85.31 90 ALA A O 1
ATOM 719 N N . GLY A 1 91 ? 59.287 23.505 -55.917 1.00 74.56 91 GLY A N 1
ATOM 720 C CA . GLY A 1 91 ? 59.688 24.907 -55.748 1.00 74.56 91 GLY A CA 1
ATOM 721 C C . GLY A 1 91 ? 58.517 25.886 -55.614 1.00 74.56 91 GLY A C 1
ATOM 722 O O . GLY A 1 91 ? 58.716 27.097 -55.686 1.00 74.56 91 GLY A O 1
ATOM 723 N N . VAL A 1 92 ? 57.298 25.381 -55.407 1.00 68.19 92 VAL A N 1
ATOM 724 C CA . VAL A 1 92 ? 56.076 26.176 -55.252 1.00 68.19 92 VAL A CA 1
ATOM 725 C C . VAL A 1 92 ? 55.813 26.361 -53.755 1.00 68.19 92 VAL A C 1
ATOM 727 O O . VAL A 1 92 ? 55.142 25.551 -53.120 1.00 68.19 92 VAL A O 1
ATOM 730 N N . GLY A 1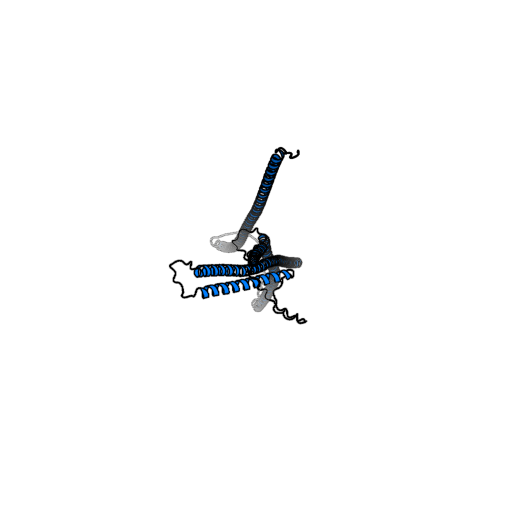 93 ? 56.393 27.406 -53.159 1.00 59.91 93 GLY A N 1
ATOM 731 C CA . GLY A 1 93 ? 56.234 27.734 -51.738 1.00 59.91 93 GLY A CA 1
ATOM 732 C C . GLY A 1 93 ? 56.024 29.231 -51.512 1.00 59.91 93 GLY A C 1
ATOM 733 O O . GLY A 1 93 ? 56.608 30.055 -52.212 1.00 59.91 93 GLY A O 1
ATOM 734 N N . SER A 1 94 ? 55.181 29.587 -50.539 1.00 56.34 94 SER A N 1
ATOM 735 C CA . SER A 1 94 ? 54.994 30.983 -50.127 1.00 56.34 94 SER A CA 1
ATOM 736 C C . SER A 1 94 ? 56.286 31.524 -49.506 1.00 56.34 94 SER A C 1
ATOM 738 O O . SER A 1 94 ? 56.869 30.897 -48.619 1.00 56.34 94 SER A O 1
ATOM 740 N N . VAL A 1 95 ? 56.730 32.688 -49.980 1.00 52.12 95 VAL A N 1
ATOM 741 C CA . VAL A 1 95 ? 57.909 33.409 -49.488 1.00 52.12 95 VAL A CA 1
ATOM 742 C C . VAL A 1 95 ? 57.583 33.956 -48.095 1.00 52.12 95 VAL A C 1
ATOM 744 O O . VAL A 1 95 ? 57.055 35.058 -47.978 1.00 52.12 95 VAL A O 1
ATOM 747 N N . GLY A 1 96 ? 57.829 33.190 -47.029 1.00 54.59 96 GLY A N 1
ATOM 748 C CA . GLY A 1 96 ? 57.608 33.728 -45.684 1.00 54.59 96 GLY A CA 1
ATOM 749 C C . GLY A 1 96 ? 57.786 32.806 -44.484 1.00 54.59 96 GLY A C 1
ATOM 750 O O . GLY A 1 96 ? 58.145 33.320 -43.431 1.00 54.59 96 GLY A O 1
ATOM 751 N N . ASP A 1 97 ? 57.603 31.488 -44.597 1.00 49.69 97 ASP A N 1
ATOM 752 C CA . ASP A 1 97 ? 57.612 30.624 -43.405 1.00 49.69 97 ASP A CA 1
ATOM 753 C C . ASP A 1 97 ? 58.903 29.804 -43.287 1.00 49.69 97 ASP A C 1
ATOM 755 O O . ASP A 1 97 ? 59.062 28.729 -43.866 1.00 49.69 97 ASP A O 1
ATOM 759 N N . GLN A 1 98 ? 59.848 30.341 -42.513 1.00 56.16 98 GLN A N 1
ATOM 760 C CA . GLN A 1 98 ? 61.004 29.610 -41.997 1.00 56.16 98 GLN A CA 1
ATOM 761 C C . GLN A 1 98 ? 60.549 28.707 -40.843 1.00 56.16 98 GLN A C 1
ATOM 763 O O . GLN A 1 98 ? 60.751 29.022 -39.672 1.00 56.16 98 GLN A O 1
ATOM 768 N N . THR A 1 99 ? 59.914 27.583 -41.165 1.00 53.09 99 THR A N 1
ATOM 769 C CA . THR A 1 99 ? 59.611 26.530 -40.191 1.00 53.09 99 THR A CA 1
ATOM 770 C C . THR A 1 99 ? 60.407 25.267 -40.507 1.00 53.09 99 THR A C 1
ATOM 772 O O . THR A 1 99 ? 60.050 24.480 -41.380 1.00 53.09 99 THR A O 1
ATOM 775 N N . GLY A 1 100 ? 61.488 25.088 -39.740 1.00 54.25 100 GLY A N 1
ATOM 776 C CA . GLY A 1 100 ? 62.187 23.818 -39.540 1.00 54.25 100 GLY A CA 1
ATOM 777 C C . GLY A 1 100 ? 63.209 23.453 -40.613 1.00 54.25 100 GLY A C 1
ATOM 778 O O . GLY A 1 100 ? 62.894 23.363 -41.793 1.00 54.25 100 GLY A O 1
ATOM 779 N N . ASP A 1 101 ? 64.427 23.165 -40.165 1.00 55.06 101 ASP A N 1
ATOM 780 C CA . ASP A 1 101 ? 65.602 22.715 -40.927 1.00 55.06 101 ASP A CA 1
ATOM 781 C C . ASP A 1 101 ? 65.444 21.267 -41.457 1.00 55.06 101 ASP A C 1
ATOM 783 O O . ASP A 1 101 ? 66.344 20.430 -41.399 1.00 55.06 101 ASP A O 1
ATOM 787 N N . GLU A 1 102 ? 64.236 20.918 -41.896 1.00 65.50 102 GLU A N 1
ATOM 788 C CA . GLU A 1 102 ? 63.871 19.572 -42.300 1.00 65.50 102 GLU A CA 1
ATOM 789 C C . GLU A 1 102 ? 63.960 19.437 -43.819 1.00 65.50 102 GLU A C 1
ATOM 791 O O . GLU A 1 102 ? 63.237 20.089 -44.577 1.00 65.50 102 GLU A O 1
ATOM 796 N N . SER A 1 103 ? 64.875 18.579 -44.278 1.00 81.56 103 SER A N 1
ATOM 797 C CA . SER A 1 103 ? 65.086 18.331 -45.704 1.00 81.56 103 SER A CA 1
ATOM 798 C C . SER A 1 103 ? 63.772 17.902 -46.369 1.00 81.56 103 SER A C 1
ATOM 800 O O . SER A 1 103 ? 63.101 16.990 -45.888 1.00 81.56 103 SER A O 1
ATOM 802 N N . ILE A 1 104 ? 63.418 18.514 -47.506 1.00 82.56 104 ILE A N 1
ATOM 803 C CA . ILE A 1 104 ? 62.204 18.200 -48.289 1.00 82.56 104 ILE A CA 1
ATOM 804 C C . ILE A 1 104 ? 62.075 16.685 -48.533 1.00 82.56 104 ILE A C 1
ATOM 806 O O . ILE A 1 104 ? 60.988 16.116 -48.449 1.00 82.56 104 ILE A O 1
ATOM 810 N N . THR A 1 105 ? 63.205 16.010 -48.753 1.00 84.00 105 THR A N 1
ATOM 811 C CA . THR A 1 105 ? 63.284 14.555 -48.917 1.00 84.00 105 THR A CA 1
ATOM 812 C C . THR A 1 105 ? 62.885 13.792 -47.648 1.00 84.00 105 THR A C 1
ATOM 814 O O . THR A 1 105 ? 62.224 12.761 -47.736 1.00 84.00 105 THR A O 1
ATOM 817 N N . GLN A 1 106 ? 63.253 14.286 -46.461 1.00 86.00 106 GLN A N 1
ATOM 818 C CA . GLN A 1 106 ? 62.854 13.695 -45.177 1.00 86.00 106 GLN A CA 1
ATOM 819 C C . GLN A 1 106 ? 61.361 13.906 -44.901 1.00 86.00 106 GLN A C 1
ATOM 821 O O . GLN A 1 106 ? 60.694 12.976 -44.451 1.00 86.00 106 GLN A O 1
ATOM 826 N N . MET A 1 107 ? 60.821 15.079 -45.242 1.00 85.06 107 MET A N 1
ATOM 827 C CA . MET A 1 107 ? 59.387 15.371 -45.142 1.00 85.06 107 MET A CA 1
ATOM 828 C C . MET A 1 107 ? 58.552 14.446 -46.039 1.00 85.06 107 MET A C 1
ATOM 830 O O . MET A 1 107 ? 57.600 13.829 -45.565 1.00 85.06 107 MET A O 1
ATOM 834 N N . LEU A 1 108 ? 58.935 14.295 -47.312 1.00 87.38 108 LEU A N 1
ATOM 835 C CA . LEU A 1 108 ? 58.268 13.384 -48.250 1.00 87.38 108 LEU A CA 1
ATOM 836 C C . LEU A 1 108 ? 58.362 11.923 -47.802 1.00 87.38 108 LEU A C 1
ATOM 838 O O . LEU A 1 108 ? 57.374 11.194 -47.878 1.00 87.38 108 LEU A O 1
ATOM 842 N N . LYS A 1 109 ? 59.528 11.502 -47.295 1.00 90.25 109 LYS A N 1
ATOM 843 C CA . LYS A 1 109 ? 59.709 10.155 -46.749 1.00 90.25 109 LYS A CA 1
ATOM 844 C C . LYS A 1 109 ? 58.771 9.902 -45.568 1.00 90.25 109 LYS A C 1
ATOM 846 O O . LYS A 1 109 ? 58.066 8.900 -45.570 1.00 90.25 109 LYS A O 1
ATOM 851 N N . ARG A 1 110 ? 58.689 10.838 -44.614 1.00 90.00 110 ARG A N 1
ATOM 852 C CA . ARG A 1 110 ? 57.758 10.735 -43.483 1.00 90.00 110 ARG A CA 1
ATOM 853 C C . ARG A 1 110 ? 56.304 10.674 -43.948 1.00 90.00 110 ARG A C 1
ATOM 855 O O . ARG A 1 110 ? 55.567 9.827 -43.462 1.00 90.00 110 ARG A O 1
ATOM 862 N N . ALA A 1 111 ? 55.897 11.524 -44.891 1.00 90.88 111 ALA A N 1
ATOM 863 C CA . ALA A 1 111 ? 54.533 11.515 -45.422 1.00 90.88 111 ALA A CA 1
ATOM 864 C C . ALA A 1 111 ? 54.177 10.162 -46.066 1.00 90.88 111 ALA A C 1
ATOM 866 O O . ALA A 1 111 ? 53.091 9.634 -45.830 1.00 90.88 111 ALA A O 1
ATOM 867 N N . HIS A 1 112 ? 55.109 9.566 -46.815 1.00 92.25 112 HIS A N 1
ATOM 868 C CA . HIS A 1 112 ? 54.929 8.248 -47.423 1.00 92.25 112 HIS A CA 1
ATOM 869 C C . HIS A 1 112 ? 54.871 7.119 -46.378 1.00 92.25 112 HIS A C 1
ATOM 871 O O . HIS A 1 112 ? 54.042 6.217 -46.492 1.00 92.25 112 HIS A O 1
ATOM 877 N N . ASP A 1 113 ? 55.719 7.165 -45.348 1.00 92.75 113 ASP A N 1
ATOM 878 C CA . ASP A 1 113 ? 55.722 6.183 -44.257 1.00 92.75 113 ASP A CA 1
ATOM 879 C C . ASP A 1 113 ? 54.424 6.268 -43.424 1.00 92.75 113 ASP A C 1
ATOM 881 O O . ASP A 1 113 ? 53.816 5.242 -43.100 1.00 92.75 113 ASP A O 1
ATOM 885 N N . CYS A 1 114 ? 53.945 7.485 -43.138 1.00 92.50 114 CYS A N 1
ATOM 886 C CA . CYS A 1 114 ? 52.658 7.731 -42.482 1.00 92.50 114 CYS A CA 1
ATOM 887 C C . CYS A 1 114 ? 51.488 7.203 -43.320 1.00 92.50 114 CYS A C 1
ATOM 889 O O . CYS A 1 114 ? 50.647 6.474 -42.793 1.00 92.50 114 CYS A O 1
ATOM 891 N N . ARG A 1 115 ? 51.469 7.496 -44.628 1.00 94.12 115 ARG A N 1
ATOM 892 C CA . ARG A 1 115 ? 50.441 6.994 -45.548 1.00 94.12 115 ARG A CA 1
ATOM 893 C C . ARG A 1 115 ? 50.417 5.470 -45.585 1.00 94.12 115 ARG A C 1
ATOM 895 O O . ARG A 1 115 ? 49.370 4.871 -45.372 1.00 94.12 115 ARG A O 1
ATOM 902 N N . LYS A 1 116 ? 51.579 4.833 -45.758 1.00 93.31 116 LYS A N 1
ATOM 903 C CA . LYS A 1 116 ? 51.697 3.368 -45.777 1.00 93.31 116 LYS A CA 1
ATOM 904 C C . LYS A 1 116 ? 51.200 2.734 -44.474 1.00 93.31 116 LYS A C 1
ATOM 906 O O . LYS A 1 116 ? 50.568 1.681 -44.498 1.00 93.31 116 LYS A O 1
ATOM 911 N N . THR A 1 117 ? 51.463 3.373 -43.335 1.00 94.38 117 THR A N 1
ATOM 912 C CA . THR A 1 117 ? 50.979 2.909 -42.027 1.00 94.38 117 THR A CA 1
ATOM 913 C C . THR A 1 117 ? 49.453 2.994 -41.930 1.00 94.38 117 THR A C 1
ATOM 915 O O . THR A 1 117 ? 48.821 2.015 -41.532 1.00 94.38 117 THR A O 1
ATOM 918 N N . ALA A 1 118 ? 48.858 4.117 -42.348 1.00 95.25 118 ALA A N 1
ATOM 919 C CA . ALA A 1 118 ? 47.406 4.303 -42.375 1.00 95.25 118 ALA A CA 1
ATOM 920 C C . ALA A 1 118 ? 46.714 3.321 -43.339 1.00 95.25 118 ALA A C 1
ATOM 922 O O . ALA A 1 118 ? 45.726 2.689 -42.974 1.00 95.25 118 ALA A O 1
ATOM 923 N N . GLU A 1 119 ? 47.276 3.115 -44.532 1.00 94.56 119 GLU A N 1
ATOM 924 C CA . GLU A 1 119 ? 46.776 2.158 -45.526 1.00 94.56 119 GLU A CA 1
ATOM 925 C C . GLU A 1 119 ? 46.817 0.714 -45.013 1.00 94.56 119 GLU A C 1
ATOM 927 O O . GLU A 1 119 ? 45.855 -0.036 -45.181 1.00 94.56 119 GLU A O 1
ATOM 932 N N . ASN A 1 120 ? 47.904 0.313 -44.349 1.00 93.25 120 ASN A N 1
ATOM 933 C CA . ASN A 1 120 ? 48.014 -1.021 -43.758 1.00 93.25 120 ASN A CA 1
ATOM 934 C C . ASN A 1 120 ? 46.999 -1.231 -42.627 1.00 93.25 120 ASN A C 1
ATOM 936 O O . ASN A 1 120 ? 46.396 -2.301 -42.537 1.00 93.25 120 ASN A O 1
ATOM 940 N N . ALA A 1 121 ? 46.783 -0.218 -41.785 1.00 94.88 121 ALA A N 1
ATOM 941 C CA . ALA A 1 121 ? 45.795 -0.275 -40.712 1.00 94.88 121 ALA A CA 1
ATOM 942 C C . ALA A 1 121 ? 44.353 -0.324 -41.257 1.00 94.88 121 ALA A C 1
ATOM 944 O O . ALA A 1 121 ? 43.553 -1.139 -40.795 1.00 94.88 121 ALA A O 1
ATOM 945 N N . ALA A 1 122 ? 44.043 0.453 -42.301 1.00 95.00 122 ALA A N 1
ATOM 946 C CA . ALA A 1 122 ? 42.757 0.408 -42.996 1.00 95.00 122 ALA A CA 1
ATOM 947 C C . ALA A 1 122 ? 42.496 -0.956 -43.655 1.00 95.00 122 ALA A C 1
ATOM 949 O O . ALA A 1 122 ? 41.417 -1.523 -43.487 1.00 95.00 122 ALA A O 1
ATOM 950 N N . LYS A 1 123 ? 43.496 -1.542 -44.328 1.00 92.00 123 LYS A N 1
ATOM 951 C CA . LYS A 1 123 ? 43.399 -2.905 -44.884 1.00 92.00 123 LYS A CA 1
ATOM 952 C C . LYS A 1 123 ? 43.177 -3.949 -43.796 1.00 92.00 123 LYS A C 1
ATOM 954 O O . LYS A 1 123 ? 42.353 -4.840 -43.973 1.00 92.00 123 LYS A O 1
ATOM 959 N N . ALA A 1 124 ? 43.866 -3.832 -42.660 1.00 92.00 124 ALA A N 1
ATOM 960 C CA . ALA A 1 124 ? 43.667 -4.733 -41.531 1.00 92.00 124 ALA A CA 1
ATOM 961 C C . ALA A 1 124 ? 42.239 -4.638 -40.965 1.00 92.00 124 ALA A C 1
ATOM 963 O O . ALA A 1 124 ? 41.651 -5.666 -40.630 1.00 92.00 124 ALA A O 1
ATOM 964 N N . LEU A 1 125 ? 41.660 -3.434 -40.890 1.00 92.56 125 LEU A N 1
ATOM 965 C CA . LEU A 1 125 ? 40.270 -3.244 -40.468 1.00 92.56 125 LEU A CA 1
ATOM 966 C C . LEU A 1 125 ? 39.275 -3.835 -41.482 1.00 92.56 125 LEU A C 1
ATOM 968 O O . LEU A 1 125 ? 38.357 -4.548 -41.083 1.00 92.56 125 LEU A O 1
ATOM 972 N N . LEU A 1 126 ? 39.482 -3.610 -42.783 1.00 90.81 126 LEU A N 1
ATOM 973 C CA . LEU A 1 126 ? 38.644 -4.192 -43.840 1.00 90.81 126 LEU A CA 1
ATOM 974 C C . LEU A 1 126 ? 38.726 -5.726 -43.861 1.00 90.81 126 LEU A C 1
ATOM 976 O O . LEU A 1 126 ? 37.706 -6.393 -43.974 1.00 90.81 126 LEU A O 1
ATOM 980 N N . MET A 1 127 ? 39.905 -6.308 -43.632 1.00 87.81 127 MET A N 1
ATOM 981 C CA . MET A 1 127 ? 40.035 -7.764 -43.503 1.00 87.81 127 MET A CA 1
ATOM 982 C C . MET A 1 127 ? 39.286 -8.324 -42.287 1.00 87.81 127 MET A C 1
ATOM 984 O O . MET A 1 127 ? 38.715 -9.412 -42.365 1.00 87.81 127 MET A O 1
ATOM 988 N N . LYS A 1 128 ? 39.251 -7.592 -41.163 1.00 87.50 128 LYS A N 1
ATOM 989 C CA . LYS A 1 128 ? 38.418 -7.971 -40.009 1.00 87.50 128 LYS A CA 1
ATOM 990 C C . LYS A 1 128 ? 36.929 -7.930 -40.363 1.00 87.50 128 LYS A C 1
ATOM 992 O O . LYS A 1 128 ? 36.192 -8.811 -39.927 1.00 87.50 128 LYS A O 1
ATOM 997 N N . LEU A 1 129 ? 36.494 -6.943 -41.149 1.00 82.12 129 LEU A N 1
ATOM 998 C CA . LEU A 1 129 ? 35.116 -6.836 -41.632 1.00 82.12 129 LEU A CA 1
ATOM 999 C C . LEU A 1 129 ? 34.734 -8.027 -42.522 1.00 82.12 129 LEU A C 1
ATOM 1001 O O . LEU A 1 129 ? 33.714 -8.674 -42.277 1.00 82.12 129 LEU A O 1
ATOM 1005 N N . ASP A 1 130 ? 35.590 -8.362 -43.487 1.00 80.31 130 ASP A N 1
ATOM 1006 C CA . ASP A 1 130 ? 35.383 -9.485 -44.406 1.00 80.31 130 ASP A CA 1
ATOM 1007 C C . ASP A 1 130 ? 35.336 -10.830 -43.658 1.00 80.31 130 ASP A C 1
ATOM 1009 O O . ASP A 1 130 ? 34.510 -11.693 -43.958 1.00 80.31 130 ASP A O 1
ATOM 1013 N N . GLY A 1 131 ? 36.169 -10.996 -42.622 1.00 71.00 131 GLY A N 1
ATOM 1014 C CA . GLY A 1 131 ? 36.148 -12.172 -41.745 1.00 71.00 131 GLY A CA 1
ATOM 1015 C C . GLY A 1 131 ? 34.923 -12.242 -40.822 1.00 71.00 131 GLY A C 1
ATOM 1016 O O . GLY A 1 131 ? 34.423 -13.330 -40.538 1.00 71.00 131 GLY A O 1
ATOM 1017 N N . SER A 1 132 ? 34.401 -11.094 -40.384 1.00 61.00 132 SER A N 1
ATOM 1018 C CA . SER A 1 132 ? 33.203 -11.003 -39.537 1.00 61.00 132 SER A CA 1
ATOM 1019 C C . SER A 1 132 ? 31.917 -11.361 -40.303 1.00 61.00 132 SER A C 1
ATOM 1021 O O . SER A 1 132 ? 30.992 -11.949 -39.740 1.00 61.00 132 SER A O 1
ATOM 1023 N N . CYS A 1 133 ? 31.886 -11.112 -41.620 1.00 48.31 133 CYS A N 1
ATOM 1024 C CA . CYS A 1 133 ? 30.767 -11.456 -42.506 1.00 48.31 133 CYS A CA 1
ATOM 1025 C C . CYS A 1 133 ? 30.462 -12.974 -42.559 1.00 48.31 133 CYS A C 1
ATOM 1027 O O . CYS A 1 133 ? 29.320 -13.366 -42.797 1.00 48.31 133 CYS A O 1
ATOM 1029 N N . GLY A 1 134 ? 31.439 -13.842 -42.261 1.00 42.75 134 GLY A N 1
ATOM 1030 C CA . GLY A 1 134 ? 31.261 -15.303 -42.228 1.00 42.75 134 GLY A CA 1
ATOM 1031 C C . GLY A 1 134 ? 30.722 -15.883 -40.911 1.00 42.75 134 GLY A C 1
ATOM 1032 O O . GLY A 1 134 ? 30.378 -17.062 -40.867 1.00 42.75 134 GLY A O 1
ATOM 1033 N N . GLY A 1 135 ? 30.644 -15.087 -39.836 1.00 43.31 135 GLY A N 1
ATOM 1034 C CA . GLY A 1 135 ? 30.265 -15.548 -38.490 1.00 43.31 135 GLY A CA 1
ATOM 1035 C C . GLY A 1 135 ? 28.856 -15.156 -38.030 1.00 43.31 135 GLY A C 1
ATOM 1036 O O . GLY A 1 135 ? 28.444 -15.528 -36.932 1.00 43.31 135 GLY A O 1
ATOM 1037 N N . ALA A 1 136 ? 28.099 -14.422 -38.848 1.00 39.97 136 ALA A N 1
ATOM 1038 C CA . ALA A 1 136 ? 26.881 -13.711 -38.442 1.00 39.97 136 ALA A CA 1
ATOM 1039 C C . ALA A 1 136 ? 25.634 -14.583 -38.138 1.00 39.97 136 ALA A C 1
ATOM 1041 O O . ALA A 1 136 ? 24.539 -14.045 -37.994 1.00 39.97 136 ALA A O 1
ATOM 1042 N N . TYR A 1 137 ? 25.772 -15.907 -37.993 1.00 37.69 137 TYR A N 1
ATOM 1043 C CA . TYR A 1 137 ? 24.674 -16.808 -37.595 1.00 37.69 137 TYR A CA 1
ATOM 1044 C C . TYR A 1 137 ? 24.910 -17.581 -36.289 1.00 37.69 137 TYR A C 1
ATOM 1046 O O . TYR A 1 137 ? 24.154 -18.502 -35.981 1.00 37.69 137 TYR A O 1
ATOM 1054 N N . ALA A 1 138 ? 25.889 -17.194 -35.470 1.00 35.84 138 ALA A N 1
ATOM 1055 C CA . ALA A 1 138 ? 25.862 -17.558 -34.057 1.00 35.84 138 ALA A CA 1
ATOM 1056 C C . ALA A 1 138 ? 25.231 -16.402 -33.274 1.00 35.84 138 ALA A C 1
ATOM 1058 O O . ALA A 1 138 ? 25.791 -15.315 -33.180 1.00 35.84 138 ALA A O 1
ATOM 1059 N N . VAL A 1 139 ? 24.030 -16.634 -32.745 1.00 37.50 139 VAL A N 1
ATOM 1060 C CA . VAL A 1 139 ? 23.343 -15.743 -31.805 1.00 37.50 139 VAL A CA 1
ATOM 1061 C C . VAL A 1 139 ? 24.265 -15.502 -30.605 1.00 37.50 139 VAL A C 1
ATOM 1063 O O . VAL A 1 139 ? 24.375 -16.341 -29.713 1.00 37.50 139 VAL A O 1
ATOM 1066 N N . THR A 1 140 ? 24.949 -14.358 -30.591 1.00 40.88 140 THR A N 1
ATOM 1067 C CA . THR A 1 140 ? 25.827 -13.926 -29.497 1.00 40.88 140 THR A CA 1
ATOM 1068 C C . THR A 1 140 ? 24.984 -13.390 -28.346 1.00 40.88 140 THR A C 1
ATOM 1070 O O . THR A 1 140 ? 24.877 -12.191 -28.106 1.00 40.88 140 THR A O 1
ATOM 1073 N N . GLY A 1 141 ? 24.357 -14.321 -27.639 1.00 40.00 141 GLY A N 1
ATOM 1074 C CA . GLY A 1 141 ? 23.772 -14.126 -26.323 1.00 40.00 141 GLY A CA 1
ATOM 1075 C C . GLY A 1 141 ? 24.557 -14.914 -25.282 1.00 40.00 141 GLY A C 1
ATOM 1076 O O . GLY A 1 141 ? 23.988 -15.783 -24.640 1.00 40.00 141 GLY A O 1
ATOM 1077 N N . CYS A 1 142 ? 25.859 -14.667 -25.132 1.00 33.38 142 CYS A N 1
ATOM 1078 C CA . CYS A 1 142 ? 26.567 -15.016 -23.903 1.00 33.38 142 CYS A CA 1
ATOM 1079 C C . CYS A 1 142 ? 27.867 -14.215 -23.805 1.00 33.38 142 CYS A C 1
ATOM 1081 O O . CYS A 1 142 ? 28.669 -14.181 -24.735 1.00 33.38 142 CYS A O 1
ATOM 1083 N N . SER A 1 143 ? 28.050 -13.548 -22.667 1.00 38.31 143 SER A N 1
ATOM 1084 C CA . SER A 1 143 ? 29.345 -13.059 -22.200 1.00 38.31 143 SER A CA 1
ATOM 1085 C C . SER A 1 143 ? 30.389 -14.150 -22.410 1.00 38.31 143 SER A C 1
ATOM 1087 O O . SER A 1 143 ? 30.171 -15.260 -21.937 1.00 38.31 143 SER A O 1
ATOM 1089 N N . VAL A 1 144 ? 31.515 -13.823 -23.048 1.00 43.56 144 VAL A N 1
ATOM 1090 C CA . VAL A 1 144 ? 32.728 -14.651 -23.027 1.00 43.56 144 VAL A CA 1
ATOM 1091 C C . VAL A 1 144 ? 33.012 -14.991 -21.563 1.00 43.56 144 VAL A C 1
ATOM 1093 O O . VAL A 1 144 ? 33.437 -14.138 -20.781 1.00 43.56 144 VAL A O 1
ATOM 1096 N N . GLN A 1 145 ? 32.651 -16.205 -21.154 1.00 39.34 145 GLN A N 1
ATOM 1097 C CA . GLN A 1 145 ? 32.912 -16.718 -19.820 1.00 39.34 145 GLN A CA 1
ATOM 1098 C C . GLN A 1 145 ? 34.354 -17.246 -19.837 1.00 39.34 145 GLN A C 1
ATOM 1100 O O . GLN A 1 145 ? 34.689 -18.037 -20.719 1.00 39.34 145 GLN A O 1
ATOM 1105 N N . PRO A 1 146 ? 35.216 -16.868 -18.873 1.00 42.69 146 PRO A N 1
ATOM 1106 C CA . PRO A 1 146 ? 36.645 -17.221 -18.864 1.00 42.69 146 PRO A CA 1
ATOM 1107 C C . PRO A 1 146 ? 36.987 -18.723 -18.917 1.00 42.69 146 PRO A C 1
ATOM 1109 O O . PRO A 1 146 ? 38.153 -19.081 -19.063 1.00 42.69 146 PRO A O 1
ATOM 1112 N N . TRP A 1 147 ? 35.997 -19.605 -18.783 1.00 50.56 147 TRP A N 1
ATOM 1113 C CA . TRP A 1 147 ? 36.160 -21.057 -18.691 1.00 50.56 147 TRP A CA 1
ATOM 1114 C C . TRP A 1 147 ? 35.937 -21.794 -20.025 1.00 50.56 147 TRP A C 1
ATOM 1116 O O . TRP A 1 147 ? 36.220 -22.987 -20.106 1.00 50.56 147 TRP A O 1
ATOM 1126 N N . GLU A 1 148 ? 35.479 -21.116 -21.086 1.00 41.44 148 GLU A N 1
ATOM 1127 C CA . GLU A 1 148 ? 35.255 -21.740 -22.408 1.00 41.44 148 GLU A CA 1
ATOM 1128 C C . GLU A 1 148 ? 36.558 -22.082 -23.157 1.00 41.44 148 GLU A C 1
ATOM 1130 O O . GLU A 1 148 ? 36.549 -22.869 -24.103 1.00 41.44 148 GLU A O 1
ATOM 1135 N N . SER A 1 149 ? 37.709 -21.600 -22.680 1.00 43.34 149 SER A N 1
ATOM 1136 C CA . SER A 1 149 ? 39.029 -21.860 -23.273 1.00 43.34 149 SER A CA 1
ATOM 1137 C C . SER A 1 149 ? 39.581 -23.280 -23.058 1.00 43.34 149 SER A C 1
ATOM 1139 O O . SER A 1 149 ? 40.729 -23.538 -23.410 1.00 43.34 149 SER A O 1
ATOM 1141 N N . LEU A 1 150 ? 38.821 -24.216 -22.476 1.00 40.09 150 LEU A N 1
ATOM 1142 C CA . LEU A 1 150 ? 39.331 -25.550 -22.113 1.00 40.09 150 LEU A CA 1
ATOM 1143 C C . LEU A 1 150 ? 38.738 -26.726 -22.903 1.00 40.09 150 LEU A C 1
ATOM 1145 O O . LEU A 1 150 ? 39.047 -27.871 -22.582 1.00 40.09 150 LEU A O 1
ATOM 1149 N N . SER A 1 151 ? 37.935 -26.497 -23.949 1.00 42.72 151 SER A N 1
ATOM 1150 C CA . SER A 1 151 ? 37.283 -27.605 -24.678 1.00 42.72 151 SER A CA 1
ATOM 1151 C C . SER A 1 151 ? 37.498 -27.635 -26.191 1.00 42.72 151 SER A C 1
ATOM 1153 O O . SER A 1 151 ? 36.659 -28.130 -26.938 1.00 42.72 151 SER A O 1
ATOM 1155 N N . SER A 1 152 ? 38.640 -27.167 -26.689 1.00 39.78 152 SER A N 1
ATOM 1156 C CA . SER A 1 152 ? 38.992 -27.393 -28.097 1.00 39.78 152 SER A CA 1
ATOM 1157 C C . SER A 1 152 ? 40.488 -27.577 -28.266 1.00 39.78 152 SER A C 1
ATOM 1159 O O . SER A 1 152 ? 41.200 -26.698 -28.740 1.00 39.78 152 SER A O 1
ATOM 1161 N N . ASN A 1 153 ? 40.962 -28.759 -27.876 1.00 40.50 153 ASN A N 1
ATOM 1162 C CA . ASN A 1 153 ? 42.247 -29.258 -28.328 1.00 40.50 153 ASN A CA 1
ATOM 1163 C C . ASN A 1 153 ? 42.021 -30.410 -29.311 1.00 40.50 153 ASN A C 1
ATOM 1165 O O . ASN A 1 153 ? 41.352 -31.387 -28.971 1.00 40.50 153 ASN A O 1
ATOM 1169 N N . SER A 1 154 ? 42.732 -30.325 -30.440 1.00 38.91 154 SER A N 1
ATOM 1170 C CA . SER A 1 154 ? 43.030 -31.382 -31.427 1.00 38.91 154 SER A CA 1
ATOM 1171 C C . SER A 1 154 ? 42.016 -31.496 -32.587 1.00 38.91 154 SER A C 1
ATOM 1173 O O . SER A 1 154 ? 40.823 -31.595 -32.357 1.00 38.91 154 SER A O 1
ATOM 1175 N N . HIS A 1 155 ? 42.383 -31.484 -33.877 1.00 41.19 155 HIS A N 1
ATOM 1176 C CA . HIS A 1 155 ? 43.600 -31.979 -34.536 1.00 41.19 155 HIS A CA 1
ATOM 1177 C C . HIS A 1 155 ? 43.898 -31.304 -35.909 1.00 41.19 155 HIS A C 1
ATOM 1179 O O . HIS A 1 155 ? 43.000 -31.111 -36.716 1.00 41.19 155 HIS A O 1
ATOM 1185 N N . THR A 1 156 ? 45.195 -31.050 -36.165 1.00 35.88 156 THR A N 1
ATOM 1186 C CA . THR A 1 156 ? 45.972 -31.282 -37.417 1.00 35.88 156 THR A CA 1
ATOM 1187 C C . THR A 1 156 ? 45.493 -30.749 -38.780 1.00 35.88 156 THR A C 1
ATOM 1189 O O . THR A 1 156 ? 44.583 -31.307 -39.386 1.00 35.88 156 THR A O 1
ATOM 1192 N N . SER A 1 157 ? 46.260 -29.807 -39.350 1.00 38.62 157 SER A N 1
ATOM 1193 C CA . SER A 1 157 ? 47.035 -29.930 -40.617 1.00 38.62 157 SER A CA 1
ATOM 1194 C C . SER A 1 157 ? 47.537 -28.532 -41.014 1.00 38.62 157 SER A C 1
ATOM 1196 O O . SER A 1 157 ? 46.755 -27.649 -41.333 1.00 38.62 157 SER A O 1
ATOM 1198 N N . THR A 1 158 ? 48.814 -28.205 -40.809 1.00 44.66 158 THR A N 1
ATOM 1199 C CA . THR A 1 158 ? 49.819 -28.095 -41.887 1.00 44.66 158 THR A CA 1
ATOM 1200 C C . THR A 1 158 ? 49.251 -27.857 -43.288 1.00 44.66 158 THR A C 1
ATOM 1202 O O . THR A 1 158 ? 48.974 -28.813 -44.000 1.00 44.66 158 THR A O 1
ATOM 1205 N N . THR A 1 159 ? 49.241 -26.597 -43.720 1.00 34.47 159 THR A N 1
ATOM 1206 C CA . THR A 1 159 ? 49.876 -26.186 -44.980 1.00 34.47 159 THR A CA 1
ATOM 1207 C C . THR A 1 159 ? 50.371 -24.760 -44.818 1.00 34.47 159 THR A C 1
ATOM 1209 O O . THR A 1 159 ? 49.585 -23.829 -44.647 1.00 34.47 159 THR A O 1
ATOM 1212 N N . SER A 1 160 ? 51.691 -24.603 -44.865 1.00 44.69 160 SER A N 1
ATOM 1213 C CA . SER A 1 160 ? 52.360 -23.339 -45.131 1.00 44.69 160 SER A CA 1
ATOM 1214 C C . SER A 1 160 ? 51.726 -22.697 -46.359 1.00 44.69 160 SER A C 1
ATOM 1216 O O . SER A 1 160 ? 51.953 -23.137 -47.481 1.00 44.69 160 SER A O 1
ATOM 1218 N N . SER A 1 161 ? 50.921 -21.665 -46.142 1.00 36.53 161 SER A N 1
ATOM 1219 C CA . SER A 1 161 ? 50.599 -20.720 -47.196 1.00 36.53 161 SER A CA 1
ATOM 1220 C C . SER A 1 161 ? 51.565 -19.574 -46.999 1.00 36.53 161 SER A C 1
ATOM 1222 O O . SER A 1 161 ? 51.469 -18.823 -46.031 1.00 36.53 161 SER A O 1
ATOM 1224 N N . THR A 1 162 ? 52.547 -19.476 -47.888 1.00 37.72 162 THR A N 1
ATOM 1225 C CA . THR A 1 162 ? 53.176 -18.196 -48.181 1.00 37.72 162 THR A CA 1
ATOM 1226 C C . THR A 1 162 ? 52.036 -17.233 -48.476 1.00 37.72 162 THR A C 1
ATOM 1228 O O . THR A 1 162 ? 51.454 -17.283 -49.560 1.00 37.72 162 THR A O 1
ATOM 1231 N N . ALA A 1 163 ? 51.671 -16.412 -47.492 1.00 38.22 163 ALA A N 1
ATOM 1232 C CA . ALA A 1 163 ? 50.917 -15.200 -47.725 1.00 38.22 163 ALA A CA 1
ATOM 1233 C C . ALA A 1 163 ? 51.829 -14.342 -48.599 1.00 38.22 163 ALA A C 1
ATOM 1235 O O . ALA A 1 163 ? 52.658 -13.576 -48.117 1.00 38.22 163 ALA A O 1
ATOM 1236 N N . SER A 1 164 ? 51.760 -14.598 -49.904 1.00 40.12 164 SER A N 1
ATOM 1237 C CA . SER A 1 164 ? 52.129 -13.646 -50.926 1.00 40.12 164 SER A CA 1
ATOM 1238 C C . SER A 1 164 ? 51.445 -12.371 -50.489 1.00 40.12 164 SER A C 1
ATOM 1240 O O . SER A 1 164 ? 50.216 -12.309 -50.525 1.00 40.12 164 SER A O 1
ATOM 1242 N N . SER A 1 165 ? 52.220 -11.408 -49.992 1.00 41.44 165 SER A N 1
ATOM 1243 C CA . SER A 1 165 ? 51.743 -10.050 -49.860 1.00 41.44 165 SER A CA 1
ATOM 1244 C C . SER A 1 165 ? 51.323 -9.660 -51.266 1.00 41.44 165 SER A C 1
ATOM 1246 O O . SER A 1 165 ? 52.152 -9.315 -52.109 1.00 41.44 165 SER A O 1
ATOM 1248 N N . CYS A 1 166 ? 50.035 -9.802 -51.558 1.00 41.25 166 CYS A N 1
ATOM 1249 C CA . CYS A 1 166 ? 49.393 -8.951 -52.522 1.00 41.25 166 CYS A CA 1
ATOM 1250 C C . CYS A 1 166 ? 49.662 -7.556 -51.970 1.00 41.25 166 CYS A C 1
ATOM 1252 O O . CYS A 1 166 ? 48.968 -7.066 -51.083 1.00 41.25 166 CYS A O 1
ATOM 1254 N N . ASP A 1 167 ? 50.752 -6.962 -52.444 1.00 45.12 167 ASP A N 1
ATOM 1255 C CA . ASP A 1 167 ? 51.067 -5.548 -52.336 1.00 45.12 167 ASP A CA 1
ATOM 1256 C C . ASP A 1 167 ? 50.061 -4.821 -53.241 1.00 45.12 167 ASP A C 1
ATOM 1258 O O . ASP A 1 167 ? 50.395 -4.162 -54.216 1.00 45.12 167 ASP A O 1
ATOM 1262 N N . THR A 1 168 ? 48.773 -5.090 -53.009 1.00 62.78 168 THR A N 1
ATOM 1263 C CA . THR A 1 168 ? 47.663 -4.380 -53.607 1.00 62.78 168 THR A CA 1
ATOM 1264 C C . THR A 1 168 ? 47.698 -3.029 -52.941 1.00 62.78 168 THR A C 1
ATOM 1266 O O . THR A 1 168 ? 47.460 -2.923 -51.734 1.00 62.78 168 THR A O 1
ATOM 1269 N N . GLU A 1 169 ? 48.090 -2.022 -53.710 1.00 78.06 169 GLU A N 1
ATOM 1270 C CA . GLU A 1 169 ? 48.013 -0.617 -53.331 1.00 78.06 169 GLU A CA 1
ATOM 1271 C C . GLU A 1 169 ? 46.626 -0.327 -52.744 1.00 78.06 169 GLU A C 1
ATOM 1273 O O . GLU A 1 169 ? 45.635 -0.927 -53.157 1.00 78.06 169 GLU A O 1
ATOM 1278 N N . PHE A 1 170 ? 46.553 0.524 -51.717 1.00 87.31 170 PHE A N 1
ATOM 1279 C CA . PHE A 1 170 ? 45.253 0.911 -51.173 1.00 87.31 170 PHE A CA 1
ATOM 1280 C C . PHE A 1 170 ? 44.494 1.701 -52.240 1.00 87.31 170 PHE A C 1
ATOM 1282 O O . PHE A 1 170 ? 44.970 2.732 -52.718 1.00 87.31 170 PHE A O 1
ATOM 1289 N N . THR A 1 171 ? 43.338 1.188 -52.638 1.00 90.56 171 THR A N 1
ATOM 1290 C CA . THR A 1 171 ? 42.577 1.708 -53.774 1.00 90.56 171 THR A CA 1
ATOM 1291 C C . THR A 1 171 ? 41.468 2.659 -53.327 1.00 90.56 171 THR A C 1
ATOM 1293 O O . THR A 1 171 ? 41.057 2.670 -52.164 1.00 90.56 171 THR A O 1
ATOM 1296 N N . LYS A 1 172 ? 40.924 3.451 -54.260 1.00 90.38 172 LYS A N 1
ATOM 1297 C CA . LYS A 1 172 ? 39.744 4.290 -53.976 1.00 90.38 172 LYS A CA 1
ATOM 1298 C C . LYS A 1 172 ? 38.520 3.440 -53.632 1.00 90.38 172 LYS A C 1
ATOM 1300 O O . LYS A 1 172 ? 37.643 3.880 -52.894 1.00 90.38 172 LYS A O 1
ATOM 1305 N N . GLU A 1 173 ? 38.477 2.212 -54.131 1.00 92.56 173 GLU A N 1
ATOM 1306 C CA . GLU A 1 173 ? 37.469 1.211 -53.813 1.00 92.56 173 GLU A CA 1
ATOM 1307 C C . GLU A 1 173 ? 37.586 0.713 -52.361 1.00 92.56 173 GLU A C 1
ATOM 1309 O O . GLU A 1 173 ? 36.563 0.442 -51.733 1.00 92.56 173 GLU A O 1
ATOM 1314 N N . ASP A 1 174 ? 38.798 0.607 -51.801 1.00 92.50 174 ASP A N 1
ATOM 1315 C CA . ASP A 1 174 ? 39.009 0.292 -50.376 1.00 92.50 174 ASP A CA 1
ATOM 1316 C C . ASP A 1 174 ? 38.553 1.452 -49.480 1.00 92.50 174 ASP A C 1
ATOM 1318 O O . ASP A 1 174 ? 37.876 1.244 -48.472 1.00 92.50 174 ASP A O 1
ATOM 1322 N N . GLU A 1 175 ? 38.860 2.690 -49.875 1.00 93.81 175 GLU A N 1
ATOM 1323 C CA . GLU A 1 175 ? 38.385 3.893 -49.184 1.00 93.81 175 GLU A CA 1
ATOM 1324 C C . GLU A 1 175 ? 36.853 3.988 -49.201 1.00 93.81 175 GLU A C 1
ATOM 1326 O O . GLU A 1 175 ? 36.231 4.316 -48.186 1.00 93.81 175 GLU A O 1
ATOM 1331 N N . GLN A 1 176 ? 36.227 3.665 -50.338 1.00 95.38 176 GLN A N 1
ATOM 1332 C CA . GLN A 1 176 ? 34.772 3.618 -50.449 1.00 95.38 176 GLN A CA 1
ATOM 1333 C C . GLN A 1 176 ? 34.178 2.530 -49.547 1.00 95.38 176 GLN A C 1
ATOM 1335 O O . GLN A 1 176 ? 33.232 2.811 -48.816 1.00 95.38 176 GLN A O 1
ATOM 1340 N N . ARG A 1 177 ? 34.774 1.331 -49.505 1.00 94.94 177 ARG A N 1
ATOM 1341 C CA . ARG A 1 177 ? 34.355 0.260 -48.584 1.00 94.94 177 ARG A CA 1
ATOM 1342 C C . ARG A 1 177 ? 34.447 0.677 -47.117 1.00 94.94 177 ARG A C 1
ATOM 1344 O O . ARG A 1 177 ? 33.550 0.363 -46.338 1.00 94.94 177 ARG A O 1
ATOM 1351 N N . LEU A 1 178 ? 35.480 1.429 -46.735 1.00 94.88 178 LEU A N 1
ATOM 1352 C CA . LEU A 1 178 ? 35.612 1.961 -45.377 1.00 94.88 178 LEU A CA 1
ATOM 1353 C C . LEU A 1 178 ? 34.499 2.976 -45.047 1.00 94.88 178 LEU A C 1
ATOM 1355 O O . LEU A 1 178 ? 33.946 2.951 -43.946 1.00 94.88 178 LEU A O 1
ATOM 1359 N N . LYS A 1 179 ? 34.111 3.830 -46.006 1.00 96.38 179 LYS A N 1
ATOM 1360 C CA . LYS A 1 179 ? 32.970 4.757 -45.861 1.00 96.38 179 LYS A CA 1
ATOM 1361 C C . LYS A 1 179 ? 31.634 4.021 -45.754 1.00 96.38 179 LYS A C 1
ATOM 1363 O O . LYS A 1 179 ? 30.802 4.391 -44.923 1.00 96.38 179 LYS A O 1
ATOM 1368 N N . ASP A 1 180 ? 31.441 2.976 -46.551 1.00 95.94 180 ASP A N 1
ATOM 1369 C CA . ASP A 1 180 ? 30.231 2.152 -46.514 1.00 95.94 180 ASP A CA 1
ATOM 1370 C C . ASP A 1 180 ? 30.114 1.413 -45.173 1.00 95.94 180 ASP A C 1
ATOM 1372 O O . ASP A 1 180 ? 29.040 1.401 -44.569 1.00 95.94 180 ASP A O 1
ATOM 1376 N N . TYR A 1 181 ? 31.229 0.899 -44.641 1.00 95.44 181 TYR A N 1
ATOM 1377 C CA . TYR A 1 181 ? 31.282 0.277 -43.316 1.00 95.44 181 TYR A CA 1
ATOM 1378 C C . TYR A 1 181 ? 30.884 1.248 -42.197 1.00 95.44 181 TYR A C 1
ATOM 1380 O O . TYR A 1 181 ? 30.056 0.924 -41.347 1.00 95.44 181 TYR A O 1
ATOM 1388 N N . ILE A 1 182 ? 31.390 2.481 -42.225 1.00 96.69 182 ILE A N 1
ATOM 1389 C CA . ILE A 1 182 ? 30.979 3.533 -41.282 1.00 96.69 182 ILE A CA 1
ATOM 1390 C C . ILE A 1 182 ? 29.472 3.790 -41.364 1.00 96.69 182 ILE A C 1
ATOM 1392 O O . ILE A 1 182 ? 28.803 3.953 -40.338 1.00 96.69 182 ILE A O 1
ATOM 1396 N N . GLN A 1 183 ? 28.915 3.834 -42.575 1.00 97.25 183 GLN A N 1
ATOM 1397 C CA . GLN A 1 183 ? 27.484 4.040 -42.752 1.00 97.25 183 GLN A CA 1
ATOM 1398 C C . GLN A 1 183 ? 26.673 2.845 -42.232 1.00 97.25 183 GLN A C 1
ATOM 1400 O O . GLN A 1 183 ? 25.640 3.057 -41.593 1.00 97.25 183 GLN A O 1
ATOM 1405 N N . GLN A 1 184 ? 27.159 1.618 -42.426 1.00 95.75 184 GLN A N 1
ATOM 1406 C CA . GLN A 1 184 ? 26.576 0.412 -41.843 1.00 95.75 184 GLN A CA 1
ATOM 1407 C C . GLN A 1 184 ? 26.568 0.479 -40.309 1.00 95.75 184 GLN A C 1
ATOM 1409 O O . GLN A 1 184 ? 25.502 0.369 -39.712 1.00 95.75 184 GLN A O 1
ATOM 1414 N N . LEU A 1 185 ? 27.700 0.788 -39.669 1.00 95.50 185 LEU A N 1
ATOM 1415 C CA . LEU A 1 185 ? 27.796 0.929 -38.208 1.00 95.50 185 LEU A CA 1
ATOM 1416 C C . LEU A 1 185 ? 26.832 1.989 -37.653 1.00 95.50 185 LEU A C 1
ATOM 1418 O O . LEU A 1 185 ? 26.227 1.817 -36.592 1.00 95.50 185 LEU A O 1
ATOM 1422 N N . LYS A 1 186 ? 26.656 3.102 -38.376 1.00 97.19 186 LYS A N 1
ATOM 1423 C CA . LYS A 1 186 ? 25.688 4.148 -38.013 1.00 97.19 186 LYS A CA 1
ATOM 1424 C C . LYS A 1 186 ? 24.246 3.655 -38.114 1.00 97.19 186 LYS A C 1
ATOM 1426 O O . LYS A 1 186 ? 23.436 4.012 -37.257 1.00 97.19 186 LYS A O 1
ATOM 1431 N N . ASN A 1 187 ? 23.933 2.851 -39.128 1.00 96.88 187 ASN A N 1
ATOM 1432 C CA . ASN A 1 187 ? 22.613 2.252 -39.300 1.00 96.88 187 ASN A CA 1
ATOM 1433 C C . ASN A 1 187 ? 22.333 1.209 -38.206 1.00 96.88 187 ASN A C 1
ATOM 1435 O O . ASN A 1 187 ? 21.273 1.266 -37.586 1.00 96.88 187 ASN A O 1
ATOM 1439 N N . ASP A 1 188 ? 23.291 0.333 -37.897 1.00 95.19 188 ASP A N 1
ATOM 1440 C CA . ASP A 1 188 ? 23.162 -0.700 -36.859 1.00 95.19 188 ASP A CA 1
ATOM 1441 C C . ASP A 1 188 ? 22.978 -0.075 -35.467 1.00 95.19 188 ASP A C 1
ATOM 1443 O O . ASP A 1 188 ? 22.081 -0.441 -34.702 1.00 95.19 188 ASP A O 1
ATOM 1447 N N . ARG A 1 189 ? 23.745 0.979 -35.164 1.00 96.31 189 ARG A N 1
ATOM 1448 C CA . ARG A 1 189 ? 23.555 1.783 -33.950 1.00 96.31 189 ARG A CA 1
ATOM 1449 C C . ARG A 1 189 ? 22.176 2.450 -33.902 1.00 96.31 189 ARG A C 1
ATOM 1451 O O . ARG A 1 189 ? 21.572 2.527 -32.829 1.00 96.31 189 ARG A O 1
ATOM 1458 N N . ALA A 1 190 ? 21.674 2.961 -35.027 1.00 96.19 190 ALA A N 1
ATOM 1459 C CA . ALA A 1 190 ? 20.335 3.543 -35.094 1.00 96.19 190 ALA A CA 1
ATOM 1460 C C . ALA A 1 190 ? 19.247 2.480 -34.873 1.00 96.19 190 ALA A C 1
ATOM 1462 O O . ALA A 1 190 ? 18.285 2.749 -34.153 1.00 96.19 190 ALA A O 1
ATOM 1463 N N . ALA A 1 191 ? 19.429 1.271 -35.408 1.00 96.50 191 ALA A N 1
ATOM 1464 C CA . ALA A 1 191 ? 18.531 0.142 -35.192 1.00 96.50 191 ALA A CA 1
ATOM 1465 C C . ALA A 1 191 ? 18.455 -0.253 -33.708 1.00 96.50 191 ALA A C 1
ATOM 1467 O O . ALA A 1 191 ? 17.359 -0.421 -33.181 1.00 96.50 191 ALA A O 1
ATOM 1468 N N . ILE A 1 192 ? 19.585 -0.291 -32.993 1.00 96.38 192 ILE A N 1
ATOM 1469 C CA . ILE A 1 192 ? 19.591 -0.542 -31.540 1.00 96.38 192 ILE A CA 1
ATOM 1470 C C . ILE A 1 192 ? 18.871 0.554 -30.761 1.00 96.38 192 ILE A C 1
ATOM 1472 O O . ILE A 1 192 ? 18.168 0.284 -29.789 1.00 96.38 192 ILE A O 1
ATOM 1476 N N . LYS A 1 193 ? 19.012 1.816 -31.172 1.00 94.06 193 LYS A N 1
ATOM 1477 C CA . LYS A 1 193 ? 18.310 2.911 -30.498 1.00 94.06 193 LYS A CA 1
ATOM 1478 C C . LYS A 1 193 ? 16.787 2.728 -30.551 1.00 94.06 193 LYS A C 1
ATOM 1480 O O . LYS A 1 193 ? 16.107 3.127 -29.611 1.00 94.06 193 LYS A O 1
ATOM 1485 N N . LEU A 1 194 ? 16.258 2.100 -31.605 1.00 95.44 194 LEU A N 1
ATOM 1486 C CA . LEU A 1 194 ? 14.828 1.800 -31.737 1.00 95.44 194 LEU A CA 1
ATOM 1487 C C . LEU A 1 194 ? 14.347 0.692 -30.787 1.00 95.44 194 LEU A C 1
ATOM 1489 O O . LEU A 1 194 ? 13.155 0.630 -30.505 1.00 95.44 194 LEU A O 1
ATOM 1493 N N . THR A 1 195 ? 15.239 -0.162 -30.274 1.00 95.19 195 THR A N 1
ATOM 1494 C CA . THR A 1 195 ? 14.876 -1.226 -29.320 1.00 95.19 195 THR A CA 1
ATOM 1495 C C . THR A 1 195 ? 14.899 -0.760 -27.864 1.00 95.19 195 THR A C 1
ATOM 1497 O O . THR A 1 195 ? 14.592 -1.544 -26.967 1.00 95.19 195 THR A O 1
ATOM 1500 N N . MET A 1 196 ? 15.299 0.487 -27.599 1.00 93.44 196 MET A N 1
ATOM 1501 C CA . MET A 1 196 ? 15.352 1.026 -26.242 1.00 93.44 196 MET A CA 1
ATOM 1502 C C . MET A 1 196 ? 13.951 1.329 -25.706 1.00 93.44 196 MET A C 1
ATOM 1504 O O . MET A 1 196 ? 13.146 1.990 -26.357 1.00 93.44 196 MET A O 1
ATOM 1508 N N . LEU A 1 197 ? 13.688 0.874 -24.485 1.00 92.31 197 LEU A N 1
ATOM 1509 C CA . LEU A 1 197 ? 12.418 1.053 -23.788 1.00 92.31 197 LEU A CA 1
ATOM 1510 C C . LEU A 1 197 ? 12.422 2.328 -22.939 1.00 92.31 197 LEU A C 1
ATOM 1512 O O . LEU A 1 197 ? 13.462 2.744 -22.426 1.00 92.31 197 LEU A O 1
ATOM 1516 N N . GLU A 1 198 ? 11.252 2.927 -22.730 1.00 90.12 198 GLU A N 1
ATOM 1517 C CA . GLU A 1 198 ? 11.102 4.013 -21.760 1.00 90.12 198 GLU A CA 1
ATOM 1518 C C . GLU A 1 198 ? 11.258 3.476 -20.331 1.00 90.12 198 GLU A C 1
ATOM 1520 O O . GLU A 1 198 ? 10.667 2.458 -19.951 1.00 90.12 198 GLU A O 1
ATOM 1525 N N . LEU A 1 199 ? 12.100 4.153 -19.548 1.00 87.31 199 LEU A N 1
ATOM 1526 C CA . LEU A 1 199 ? 12.425 3.769 -18.180 1.00 87.31 199 LEU A CA 1
ATOM 1527 C C . LEU A 1 199 ? 11.557 4.555 -17.202 1.00 87.31 199 LEU A C 1
ATOM 1529 O O . LEU A 1 199 ? 11.468 5.779 -17.275 1.00 87.31 199 LEU A O 1
ATOM 1533 N N . GLU A 1 200 ? 10.957 3.842 -16.257 1.00 84.00 200 GLU A N 1
ATOM 1534 C CA . GLU A 1 200 ? 10.172 4.426 -15.173 1.00 84.00 200 GLU A CA 1
ATOM 1535 C C . GLU A 1 200 ? 11.005 4.452 -13.888 1.00 84.00 200 GLU A C 1
ATOM 1537 O O . GLU A 1 200 ? 11.731 3.505 -13.579 1.00 84.00 200 GLU A O 1
ATOM 1542 N N . SER A 1 201 ? 10.868 5.524 -13.107 1.00 76.81 201 SER A N 1
ATOM 1543 C CA . SER A 1 201 ? 11.506 5.625 -11.793 1.00 76.81 201 SER A CA 1
ATOM 1544 C C . SER A 1 201 ? 10.900 4.623 -10.805 1.00 76.81 201 SER A C 1
ATOM 1546 O O . SER A 1 201 ? 9.684 4.481 -10.695 1.00 76.81 201 SER A O 1
ATOM 1548 N N . ILE A 1 202 ? 11.763 3.970 -10.022 1.00 62.53 202 ILE A N 1
ATOM 1549 C CA . ILE A 1 202 ? 11.364 3.091 -8.911 1.00 62.53 202 ILE A CA 1
ATOM 1550 C C . ILE A 1 202 ? 10.749 3.906 -7.762 1.00 62.53 202 ILE A C 1
ATOM 1552 O O . ILE A 1 202 ? 9.886 3.406 -7.039 1.00 62.53 202 ILE A O 1
ATOM 1556 N N . HIS A 1 203 ? 11.180 5.159 -7.605 1.00 67.06 203 HIS A N 1
ATOM 1557 C CA . HIS A 1 203 ? 10.692 6.060 -6.572 1.00 67.06 203 HIS A CA 1
ATOM 1558 C C . HIS A 1 203 ? 9.404 6.723 -7.053 1.00 67.06 203 HIS A C 1
ATOM 1560 O O . HIS A 1 203 ? 9.428 7.535 -7.980 1.00 67.06 203 HIS A O 1
ATOM 1566 N N . ILE A 1 204 ? 8.295 6.378 -6.400 1.00 57.78 204 ILE A N 1
ATOM 1567 C CA . ILE A 1 204 ? 7.060 7.154 -6.459 1.00 57.78 204 ILE A CA 1
ATOM 1568 C C . ILE A 1 204 ? 7.347 8.422 -5.658 1.00 57.78 204 ILE A C 1
ATOM 1570 O O . ILE A 1 204 ? 7.330 8.396 -4.428 1.00 57.78 204 ILE A O 1
ATOM 1574 N N . ASP A 1 205 ? 7.698 9.507 -6.342 1.00 48.88 205 ASP A N 1
ATOM 1575 C CA . ASP A 1 205 ? 7.778 10.816 -5.707 1.00 48.88 205 ASP A CA 1
ATOM 1576 C C . ASP A 1 205 ? 6.361 11.186 -5.226 1.00 48.88 205 ASP A C 1
ATOM 1578 O O . ASP A 1 205 ? 5.448 11.242 -6.058 1.00 48.88 205 ASP A O 1
ATOM 1582 N N . PRO A 1 206 ? 6.126 11.417 -3.917 1.00 52.53 206 PRO A N 1
ATOM 1583 C CA . PRO A 1 206 ? 4.804 11.765 -3.394 1.00 52.53 206 PRO A CA 1
ATOM 1584 C C . PRO A 1 206 ? 4.178 13.016 -4.036 1.00 52.53 206 PRO A C 1
ATOM 1586 O O . PRO A 1 206 ? 2.989 13.266 -3.849 1.00 52.53 206 PRO A O 1
ATOM 1589 N N . LEU A 1 207 ? 4.966 13.806 -4.777 1.00 51.91 207 LEU A N 1
ATOM 1590 C CA . LEU A 1 207 ? 4.539 15.015 -5.483 1.00 51.91 207 LEU A CA 1
ATOM 1591 C C . LEU A 1 207 ? 4.345 14.828 -7.002 1.00 51.91 207 LEU A C 1
ATOM 1593 O O . LEU A 1 207 ? 3.921 15.767 -7.677 1.00 51.91 207 LEU A O 1
ATOM 1597 N N . SER A 1 208 ? 4.599 13.636 -7.552 1.00 49.94 208 SER A N 1
ATOM 1598 C CA . SER A 1 208 ? 4.407 13.321 -8.975 1.00 49.94 208 SER A CA 1
ATOM 1599 C C . SER A 1 208 ? 2.928 13.035 -9.284 1.00 49.94 208 SER A C 1
ATOM 1601 O O . SER A 1 208 ? 2.479 11.896 -9.400 1.00 49.94 208 SER A O 1
ATOM 1603 N N . TYR A 1 209 ? 2.135 14.099 -9.399 1.00 49.22 209 TYR A N 1
ATOM 1604 C CA . TYR A 1 209 ? 0.763 14.051 -9.908 1.00 49.22 209 TYR A CA 1
ATOM 1605 C C . TYR A 1 209 ? 0.764 14.010 -11.444 1.00 49.22 209 TYR A C 1
ATOM 1607 O O . TYR A 1 209 ? 0.511 15.039 -12.058 1.00 49.22 209 TYR A O 1
ATOM 1615 N N . ASP A 1 210 ? 1.035 12.863 -12.080 1.00 45.53 210 ASP A N 1
ATOM 1616 C CA . ASP A 1 210 ? 0.507 12.648 -13.448 1.00 45.53 210 ASP A CA 1
ATOM 1617 C C . ASP A 1 210 ? 0.449 11.194 -13.957 1.00 45.53 210 ASP A C 1
ATOM 1619 O O . ASP A 1 210 ? 0.511 10.941 -15.160 1.00 45.53 210 ASP A O 1
ATOM 1623 N N . VAL A 1 211 ? 0.299 10.194 -13.079 1.00 47.50 211 VAL A N 1
ATOM 1624 C CA . VAL A 1 211 ? 0.031 8.820 -13.538 1.00 47.50 211 VAL A CA 1
ATOM 1625 C C . VAL A 1 211 ? -1.214 8.266 -12.861 1.00 47.50 211 VAL A C 1
ATOM 1627 O O . VAL A 1 211 ? -1.307 8.140 -11.645 1.00 47.50 211 VAL A O 1
ATOM 1630 N N . LYS A 1 212 ? -2.202 7.947 -13.700 1.00 42.88 212 LYS A N 1
ATOM 1631 C CA . LYS A 1 212 ? -3.494 7.340 -13.358 1.00 42.88 212 LYS A CA 1
ATOM 1632 C C . LYS A 1 212 ? -3.316 6.189 -12.344 1.00 42.88 212 LYS A C 1
ATOM 1634 O O . LYS A 1 212 ? -2.585 5.240 -12.637 1.00 42.88 212 LYS A O 1
ATOM 1639 N N . PRO A 1 213 ? -4.006 6.209 -11.193 1.00 49.44 213 PRO A N 1
ATOM 1640 C CA . PRO A 1 213 ? -3.657 5.344 -10.082 1.00 49.44 213 PRO A CA 1
ATOM 1641 C C . PRO A 1 213 ? -4.363 3.993 -10.190 1.00 49.44 213 PRO A C 1
ATOM 1643 O O . PRO A 1 213 ? -5.553 3.863 -9.907 1.00 49.44 213 PRO A O 1
ATOM 1646 N N . ARG A 1 214 ? -3.623 2.952 -10.580 1.00 53.06 214 ARG A N 1
ATOM 1647 C CA . ARG A 1 214 ? -4.031 1.564 -10.295 1.00 53.06 214 ARG A CA 1
ATOM 1648 C C . ARG A 1 214 ? -3.731 1.172 -8.841 1.00 53.06 214 ARG A C 1
ATOM 1650 O O . ARG A 1 214 ? -4.437 0.334 -8.296 1.00 53.06 214 ARG A O 1
ATOM 1657 N N . GLY A 1 215 ? -2.726 1.802 -8.223 1.00 59.66 215 GLY A N 1
ATOM 1658 C CA . GLY A 1 215 ? -2.266 1.500 -6.862 1.00 59.66 215 GLY A CA 1
ATOM 1659 C C . GLY A 1 215 ? -3.098 2.127 -5.739 1.00 59.66 215 GLY A C 1
ATOM 1660 O O . GLY A 1 215 ? -3.153 1.564 -4.653 1.00 59.66 215 GLY A O 1
ATOM 1661 N N . ASP A 1 216 ? -3.807 3.236 -5.986 1.00 65.12 216 ASP A N 1
ATOM 1662 C CA . ASP A 1 216 ? -4.563 3.910 -4.916 1.00 65.12 216 ASP A CA 1
ATOM 1663 C C . ASP A 1 216 ? -5.722 3.060 -4.395 1.00 65.12 216 ASP A C 1
ATOM 1665 O O . ASP A 1 216 ? -6.038 3.118 -3.214 1.00 65.12 216 ASP A O 1
ATOM 1669 N N . SER A 1 217 ? -6.357 2.247 -5.248 1.00 69.12 217 SER A N 1
ATOM 1670 C CA . SER A 1 217 ? -7.415 1.336 -4.793 1.00 69.12 217 SER A CA 1
ATOM 1671 C C . SER A 1 217 ? -6.864 0.248 -3.874 1.00 69.12 217 SER A C 1
ATOM 1673 O O . SER A 1 217 ? -7.397 0.067 -2.790 1.00 69.12 217 SER A O 1
ATOM 1675 N N . GLN A 1 218 ? -5.752 -0.392 -4.248 1.00 74.56 218 GLN A N 1
ATOM 1676 C CA . GLN A 1 218 ? -5.107 -1.424 -3.426 1.00 74.56 218 GLN A CA 1
ATOM 1677 C C . GLN A 1 218 ? -4.594 -0.853 -2.099 1.00 74.56 218 GLN A C 1
ATOM 1679 O O . GLN A 1 218 ? -4.770 -1.469 -1.052 1.00 74.56 218 GLN A O 1
ATOM 1684 N N . ARG A 1 219 ? -4.049 0.368 -2.123 1.00 80.00 219 ARG A N 1
ATOM 1685 C CA . ARG A 1 219 ? -3.624 1.083 -0.917 1.00 80.00 219 ARG A CA 1
ATOM 1686 C C . ARG A 1 219 ? -4.797 1.397 0.015 1.00 80.00 219 ARG A C 1
ATOM 1688 O O . ARG A 1 219 ? -4.701 1.168 1.216 1.00 80.00 219 ARG A O 1
ATOM 1695 N N . LEU A 1 220 ? -5.911 1.889 -0.530 1.00 82.75 220 LEU A N 1
ATOM 1696 C CA . LEU A 1 220 ? -7.132 2.135 0.243 1.00 82.75 220 LEU A CA 1
ATOM 1697 C C . LEU A 1 220 ? -7.728 0.833 0.798 1.00 82.75 220 LEU A C 1
ATOM 1699 O O . LEU A 1 220 ? -8.260 0.835 1.908 1.00 82.75 220 LEU A O 1
ATOM 1703 N N . ASP A 1 221 ? -7.633 -0.267 0.050 1.00 87.31 221 ASP A N 1
ATOM 1704 C CA . ASP A 1 221 ? -8.091 -1.587 0.485 1.00 87.31 221 ASP A CA 1
ATOM 1705 C C . ASP A 1 221 ? -7.237 -2.118 1.646 1.00 87.31 221 ASP A C 1
ATOM 1707 O O . ASP A 1 221 ? -7.798 -2.605 2.630 1.00 87.31 221 ASP A O 1
ATOM 1711 N N . LEU A 1 222 ? -5.908 -1.951 1.590 1.00 89.38 222 LEU A N 1
ATOM 1712 C CA . LEU A 1 222 ? -5.007 -2.282 2.697 1.00 89.38 222 LEU A CA 1
ATOM 1713 C C . LEU A 1 222 ? -5.316 -1.432 3.933 1.00 89.38 222 LEU A C 1
ATOM 1715 O O . LEU A 1 222 ? -5.515 -1.977 5.016 1.00 89.38 222 LEU A O 1
ATOM 1719 N N . GLU A 1 223 ? -5.406 -0.109 3.782 1.00 89.69 223 GLU A N 1
ATOM 1720 C CA . GLU A 1 223 ? -5.738 0.803 4.885 1.00 89.69 223 GLU A CA 1
ATOM 1721 C C . GLU A 1 223 ? -7.085 0.426 5.528 1.00 89.69 223 GLU A C 1
ATOM 1723 O O . GLU A 1 223 ? -7.212 0.379 6.753 1.00 89.69 223 GLU A O 1
ATOM 1728 N N . ASN A 1 224 ? -8.088 0.082 4.717 1.00 93.12 224 ASN A N 1
ATOM 1729 C CA . ASN A 1 224 ? -9.385 -0.380 5.204 1.00 93.12 224 ASN A CA 1
ATOM 1730 C C . ASN A 1 224 ? -9.302 -1.743 5.920 1.00 93.12 224 ASN A C 1
ATOM 1732 O O . ASN A 1 224 ? -9.994 -1.944 6.920 1.00 93.12 224 ASN A O 1
ATOM 1736 N N . ALA A 1 225 ? -8.460 -2.665 5.449 1.00 92.69 225 ALA A N 1
ATOM 1737 C CA . ALA A 1 225 ? -8.231 -3.956 6.096 1.00 92.69 225 ALA A CA 1
ATOM 1738 C C . ALA A 1 225 ? -7.504 -3.813 7.442 1.00 92.69 225 ALA A C 1
ATOM 1740 O O . ALA A 1 225 ? -7.896 -4.461 8.412 1.00 92.69 225 ALA A O 1
ATOM 1741 N N . VAL A 1 226 ? -6.517 -2.914 7.540 1.00 94.44 226 VAL A N 1
ATOM 1742 C CA . VAL A 1 226 ? -5.827 -2.591 8.801 1.00 94.44 226 VAL A CA 1
ATOM 1743 C C . VAL A 1 226 ? -6.821 -2.033 9.816 1.00 94.44 226 VAL A C 1
ATOM 1745 O O . VAL A 1 226 ? -6.926 -2.548 10.927 1.00 94.44 226 VAL A O 1
ATOM 1748 N N . LEU A 1 227 ? -7.632 -1.049 9.413 1.00 94.94 227 LEU A N 1
ATOM 1749 C CA . LEU A 1 227 ? -8.676 -0.486 10.276 1.00 94.94 227 LEU A CA 1
ATOM 1750 C C . LEU A 1 227 ? -9.683 -1.550 10.732 1.00 94.94 227 LEU A C 1
ATOM 1752 O O . LEU A 1 227 ? -10.166 -1.509 11.865 1.00 94.94 227 LEU A O 1
ATOM 1756 N N . MET A 1 228 ? -10.019 -2.506 9.862 1.00 94.00 228 MET A N 1
ATOM 1757 C CA . MET A 1 228 ? -10.898 -3.615 10.220 1.00 94.00 228 MET A CA 1
ATOM 1758 C C . MET A 1 228 ? -10.237 -4.558 11.231 1.00 94.00 228 MET A C 1
ATOM 1760 O O . MET A 1 228 ? -10.897 -4.942 12.195 1.00 94.00 228 MET A O 1
ATOM 1764 N N . GLN A 1 229 ? -8.953 -4.883 11.066 1.00 95.25 229 GLN A N 1
ATOM 1765 C CA . GLN A 1 229 ? -8.201 -5.695 12.024 1.00 95.25 229 GLN A CA 1
ATOM 1766 C C . GLN A 1 229 ? -8.138 -5.025 13.403 1.00 95.25 229 GLN A C 1
ATOM 1768 O O . GLN A 1 229 ? -8.428 -5.674 14.410 1.00 95.25 229 GLN A O 1
ATOM 1773 N N . GLU A 1 230 ? -7.818 -3.730 13.454 1.00 95.19 230 GLU A N 1
ATOM 1774 C CA . GLU A 1 230 ? -7.797 -2.943 14.693 1.00 95.19 230 GLU A CA 1
ATOM 1775 C C . GLU A 1 230 ? -9.177 -2.923 15.362 1.00 95.19 230 GLU A C 1
ATOM 1777 O O . GLU A 1 230 ? -9.303 -3.179 16.560 1.00 95.19 230 GLU A O 1
ATOM 1782 N N . LEU A 1 231 ? -10.241 -2.695 14.584 1.00 95.69 231 LEU A N 1
ATOM 1783 C CA . LEU A 1 231 ? -11.612 -2.715 15.093 1.00 95.69 231 LEU A CA 1
ATOM 1784 C C . LEU A 1 231 ? -11.976 -4.077 15.695 1.00 95.69 231 LEU A C 1
ATOM 1786 O O . LEU A 1 231 ? -12.597 -4.134 16.758 1.00 95.69 231 LEU A O 1
ATOM 1790 N N . MET A 1 232 ? -11.627 -5.172 15.020 1.00 96.12 232 MET A N 1
ATOM 1791 C CA . MET A 1 232 ? -11.923 -6.511 15.523 1.00 96.12 232 MET A CA 1
ATOM 1792 C C . MET A 1 232 ? -11.064 -6.871 16.740 1.00 96.12 232 MET A C 1
ATOM 1794 O O . MET A 1 232 ? -11.568 -7.539 17.637 1.00 96.12 232 MET A O 1
ATOM 1798 N N . ALA A 1 233 ? -9.819 -6.384 16.822 1.00 94.62 233 ALA A N 1
ATOM 1799 C CA . ALA A 1 233 ? -8.979 -6.529 18.015 1.00 94.62 233 ALA A CA 1
ATOM 1800 C C . ALA A 1 233 ? -9.646 -5.878 19.232 1.00 94.62 233 ALA A C 1
ATOM 1802 O O . ALA A 1 233 ? -9.847 -6.518 20.261 1.00 94.62 233 ALA A O 1
ATOM 1803 N N . MET A 1 234 ? -10.113 -4.637 19.069 1.00 94.50 234 MET A N 1
ATOM 1804 C CA . MET A 1 234 ? -10.830 -3.912 20.119 1.00 94.50 234 MET A CA 1
ATOM 1805 C C . MET A 1 234 ? -12.142 -4.605 20.518 1.00 94.50 234 MET A C 1
ATOM 1807 O O . MET A 1 234 ? -12.522 -4.599 21.690 1.00 94.50 234 MET A O 1
ATOM 1811 N N . LYS A 1 235 ? -12.865 -5.209 19.562 1.00 93.94 235 LYS A N 1
ATOM 1812 C CA . LYS A 1 235 ? -14.069 -6.003 19.866 1.00 93.94 235 LYS A CA 1
ATOM 1813 C C . LYS A 1 235 ? -13.744 -7.256 20.673 1.00 93.94 235 LYS A C 1
ATOM 1815 O O . LYS A 1 235 ? -14.493 -7.577 21.592 1.00 93.94 235 LYS A O 1
ATOM 1820 N N . GLU A 1 236 ? -12.665 -7.951 20.329 1.00 95.31 236 GLU A N 1
ATOM 1821 C CA . GLU A 1 236 ? -12.200 -9.118 21.071 1.00 95.31 236 GLU A CA 1
ATOM 1822 C C . GLU A 1 236 ? -11.831 -8.740 22.508 1.00 95.31 236 GLU A C 1
ATOM 1824 O O . GLU A 1 236 ? -12.360 -9.340 23.441 1.00 95.31 236 GLU A O 1
ATOM 1829 N N . GLU A 1 237 ? -11.028 -7.688 22.697 1.00 93.69 237 GLU A N 1
ATOM 1830 C CA . GLU A 1 237 ? -10.681 -7.171 24.026 1.00 93.69 237 GLU A CA 1
ATOM 1831 C C . GLU A 1 237 ? -11.930 -6.780 24.829 1.00 93.69 237 GLU A C 1
ATOM 1833 O O . GLU A 1 237 ? -12.044 -7.093 26.014 1.00 93.69 237 GLU A O 1
ATOM 1838 N N . MET A 1 238 ? -12.919 -6.149 24.188 1.00 94.06 238 MET A N 1
ATOM 1839 C CA . MET A 1 238 ? -14.186 -5.812 24.835 1.00 94.06 238 MET A CA 1
ATOM 1840 C C . MET A 1 238 ? -14.975 -7.059 25.260 1.00 94.06 238 MET A C 1
ATOM 1842 O O . MET A 1 238 ? -15.571 -7.063 26.340 1.00 94.06 238 MET A O 1
ATOM 1846 N N . ALA A 1 239 ? -15.015 -8.100 24.430 1.00 90.94 239 ALA A N 1
ATOM 1847 C CA . ALA A 1 239 ? -15.688 -9.353 24.760 1.00 90.94 239 ALA A CA 1
ATOM 1848 C C . ALA A 1 239 ? -14.969 -10.099 25.898 1.00 90.94 239 ALA A C 1
ATOM 1850 O O . ALA A 1 239 ? -15.622 -10.604 26.811 1.00 90.94 239 ALA A O 1
ATOM 1851 N N . GLU A 1 240 ? -13.635 -10.088 25.899 1.00 91.75 240 GLU A N 1
ATOM 1852 C CA . GLU A 1 240 ? -12.801 -10.648 26.964 1.00 91.75 240 GLU A CA 1
ATOM 1853 C C . GLU A 1 240 ? -13.039 -9.915 28.298 1.00 91.75 240 GLU A C 1
ATOM 1855 O O . GLU A 1 240 ? -13.306 -10.544 29.323 1.00 91.75 240 GLU A O 1
ATOM 1860 N N . LEU A 1 241 ? -13.060 -8.577 28.286 1.00 93.50 241 LEU A N 1
ATOM 1861 C CA . LEU A 1 241 ? -13.361 -7.767 29.471 1.00 93.50 241 LEU A CA 1
ATOM 1862 C C . LEU A 1 241 ? -14.784 -8.001 29.995 1.00 93.50 241 LEU A C 1
ATOM 1864 O O . LEU A 1 241 ? -14.985 -8.088 31.207 1.00 93.50 241 LEU A O 1
ATOM 1868 N N . LYS A 1 242 ? -15.781 -8.142 29.111 1.00 92.69 242 LYS A N 1
ATOM 1869 C CA . LYS A 1 242 ? -17.151 -8.506 29.514 1.00 92.69 242 LYS A CA 1
ATOM 1870 C C . LYS A 1 242 ? -17.197 -9.874 30.191 1.00 92.69 242 LYS A C 1
ATOM 1872 O O . LYS A 1 242 ? -17.894 -10.022 31.196 1.00 92.69 242 LYS A O 1
ATOM 1877 N N . ALA A 1 243 ? -16.449 -10.851 29.678 1.00 92.00 243 ALA A N 1
ATOM 1878 C CA . ALA A 1 243 ? -16.363 -12.174 30.284 1.00 92.00 243 ALA A CA 1
ATOM 1879 C C . ALA A 1 243 ? -15.728 -12.128 31.680 1.00 92.00 243 ALA A C 1
ATOM 1881 O O . ALA A 1 243 ? -16.275 -12.694 32.630 1.00 92.00 243 ALA A O 1
ATOM 1882 N N . GLN A 1 244 ? -14.639 -11.375 31.839 1.00 91.88 244 GLN A N 1
ATOM 1883 C CA . GLN A 1 244 ? -13.992 -11.173 33.137 1.00 91.88 244 GLN A CA 1
ATOM 1884 C C . GLN A 1 244 ? -14.902 -10.449 34.137 1.00 91.88 244 GLN A C 1
ATOM 1886 O O . GLN A 1 244 ? -15.030 -10.890 35.281 1.00 91.88 244 GLN A O 1
ATOM 1891 N N . LEU A 1 245 ? -15.591 -9.383 33.712 1.00 89.94 245 LEU A N 1
ATOM 1892 C CA . LEU A 1 245 ? -16.566 -8.673 34.546 1.00 89.94 245 LEU A CA 1
ATOM 1893 C C . LEU A 1 245 ? -17.691 -9.598 35.010 1.00 89.94 245 LEU A C 1
ATOM 1895 O O . LEU A 1 245 ? -18.043 -9.589 36.188 1.00 89.94 245 LEU A O 1
ATOM 1899 N N . TYR A 1 246 ? -18.221 -10.435 34.115 1.00 93.38 246 TYR A N 1
ATOM 1900 C CA . TYR A 1 246 ? -19.258 -11.401 34.464 1.00 93.38 246 TYR A CA 1
ATOM 1901 C C . TYR A 1 246 ? -18.796 -12.374 35.561 1.00 93.38 246 TYR A C 1
ATOM 1903 O O . TYR A 1 246 ? -19.533 -12.630 36.521 1.00 93.38 246 TYR A O 1
ATOM 1911 N N . LEU A 1 247 ? -17.576 -12.909 35.441 1.00 91.12 247 LEU A N 1
ATOM 1912 C CA . LEU A 1 247 ? -17.003 -13.821 36.433 1.00 91.12 247 LEU A CA 1
ATOM 1913 C C . LEU A 1 247 ? -16.793 -13.123 37.782 1.00 91.12 247 LEU A C 1
ATOM 1915 O O . LEU A 1 247 ? -17.239 -13.638 38.808 1.00 91.12 247 LEU A O 1
ATOM 1919 N N . LEU A 1 248 ? -16.216 -11.919 37.778 1.00 92.12 248 LEU A N 1
ATOM 1920 C CA . LEU A 1 248 ? -15.995 -11.129 38.992 1.00 92.12 248 LEU A CA 1
ATOM 1921 C C . LEU A 1 248 ? -17.305 -10.744 39.687 1.00 92.12 248 LEU A C 1
ATOM 1923 O O . LEU A 1 248 ? -17.409 -10.831 40.909 1.00 92.12 248 LEU A O 1
ATOM 1927 N N . GLU A 1 249 ? -18.345 -10.362 38.943 1.00 93.88 249 GLU A N 1
ATOM 1928 C CA . GLU A 1 249 ? -19.661 -10.077 39.523 1.00 93.88 249 GLU A CA 1
ATOM 1929 C C . GLU A 1 249 ? -20.298 -11.313 40.163 1.00 93.88 249 GLU A C 1
ATOM 1931 O O . GLU A 1 249 ? -20.967 -11.211 41.198 1.00 93.88 249 GLU A O 1
ATOM 1936 N N . LYS A 1 250 ? -20.115 -12.486 39.550 1.00 93.06 250 LYS A N 1
ATOM 1937 C CA . LYS A 1 250 ? -20.593 -13.757 40.099 1.00 93.06 250 LYS A CA 1
ATOM 1938 C C . LYS A 1 250 ? -19.857 -14.100 41.395 1.00 93.06 250 LYS A C 1
ATOM 1940 O O . LYS A 1 250 ? -20.508 -14.479 42.370 1.00 93.06 250 LYS A O 1
ATOM 1945 N N . GLU A 1 251 ? -18.536 -13.944 41.425 1.00 93.31 251 GLU A N 1
ATOM 1946 C CA . GLU A 1 251 ? -17.719 -14.154 42.624 1.00 93.31 251 GLU A CA 1
ATOM 1947 C C . GLU A 1 251 ? -18.081 -13.172 43.738 1.00 93.31 251 GLU A C 1
ATOM 1949 O O . GLU A 1 251 ? -18.314 -13.597 44.871 1.00 93.31 251 GLU A O 1
ATOM 1954 N N . LYS A 1 252 ? -18.238 -11.884 43.411 1.00 94.31 252 LYS A N 1
ATOM 1955 C CA . LYS A 1 252 ? -18.691 -10.848 44.345 1.00 94.31 252 LYS A CA 1
ATOM 1956 C C . LYS A 1 252 ? -20.014 -11.234 45.003 1.00 94.31 252 LYS A C 1
ATOM 1958 O O . LYS A 1 252 ? -20.084 -11.278 46.225 1.00 94.31 252 LYS A O 1
ATOM 1963 N N . LYS A 1 253 ? -21.038 -11.590 44.220 1.00 95.44 253 LYS A N 1
ATOM 1964 C CA . LYS A 1 253 ? -22.350 -12.003 44.757 1.00 95.44 253 LYS A CA 1
ATOM 1965 C C . LYS A 1 253 ? -22.249 -13.250 45.637 1.00 95.44 253 LYS A C 1
ATOM 1967 O O . LYS A 1 253 ? -22.927 -13.350 46.657 1.00 95.44 253 LYS A O 1
ATOM 1972 N N . ALA A 1 254 ? -21.400 -14.207 45.264 1.00 94.38 254 ALA A N 1
ATOM 1973 C CA . ALA A 1 254 ? -21.166 -15.396 46.078 1.00 94.38 254 ALA A CA 1
ATOM 1974 C C . ALA A 1 254 ? -20.493 -15.054 47.420 1.00 94.38 254 ALA A C 1
ATOM 1976 O O . ALA A 1 254 ? -20.838 -15.644 48.445 1.00 94.38 254 ALA A O 1
ATOM 1977 N N . LEU A 1 255 ? -19.552 -14.106 47.429 1.00 95.44 255 LEU A N 1
ATOM 1978 C CA . LEU A 1 255 ? -18.910 -13.606 48.646 1.00 95.44 255 LEU A CA 1
ATOM 1979 C C . LEU A 1 255 ? -19.870 -12.779 49.508 1.00 95.44 255 LEU A C 1
ATOM 1981 O O . LEU A 1 255 ? -19.897 -12.983 50.717 1.00 95.44 255 LEU A O 1
ATOM 1985 N N . GLU A 1 256 ? -20.702 -11.926 48.911 1.00 97.19 256 GLU A N 1
ATOM 1986 C CA . GLU A 1 256 ? -21.741 -11.156 49.612 1.00 97.19 256 GLU A CA 1
ATOM 1987 C C . GLU A 1 256 ? -22.728 -12.075 50.345 1.00 97.19 256 GLU A C 1
ATOM 1989 O O . GLU A 1 256 ? -23.031 -11.856 51.517 1.00 97.19 256 GLU A O 1
ATOM 1994 N N . LEU A 1 257 ? -23.171 -13.163 49.703 1.00 96.56 257 LEU A N 1
ATOM 1995 C CA . LEU A 1 257 ? -24.030 -14.161 50.350 1.00 96.56 257 LEU A CA 1
ATOM 1996 C C . LEU A 1 257 ? -23.326 -14.874 51.513 1.00 96.56 257 LEU A C 1
ATOM 1998 O O . LEU A 1 257 ? -23.940 -15.115 52.553 1.00 96.56 257 LEU A O 1
ATOM 2002 N N . LYS A 1 258 ? -22.035 -15.202 51.366 1.00 97.81 258 LYS A N 1
ATOM 2003 C CA . LYS A 1 258 ? -21.239 -15.793 52.456 1.00 97.81 258 LYS A CA 1
ATOM 2004 C C . LYS A 1 258 ? -21.079 -14.822 53.623 1.00 97.81 258 LYS A C 1
ATOM 2006 O O . LYS A 1 258 ? -21.198 -15.255 54.766 1.00 97.81 258 LYS A O 1
ATOM 2011 N N . LEU A 1 259 ? -20.825 -13.544 53.343 1.00 95.81 259 LEU A N 1
ATOM 2012 C CA . LEU A 1 259 ? -20.719 -12.492 54.352 1.00 95.81 259 LEU A CA 1
ATOM 2013 C C . LEU A 1 259 ? -22.036 -12.366 55.124 1.00 95.81 259 LEU A C 1
ATOM 2015 O O . LEU A 1 259 ? -22.039 -12.532 56.337 1.00 95.81 259 LEU A O 1
ATOM 2019 N N . SER A 1 260 ? -23.159 -12.218 54.417 1.00 97.62 260 SER A N 1
ATOM 2020 C CA . SER A 1 260 ? -24.488 -12.120 55.030 1.00 97.62 260 SER A CA 1
ATOM 2021 C C . SER A 1 260 ? -24.833 -13.346 55.887 1.00 97.62 260 SER A C 1
ATOM 2023 O O . SER A 1 260 ? -25.370 -13.215 56.986 1.00 97.62 260 SER A O 1
ATOM 2025 N N . SER A 1 261 ? -24.463 -14.553 55.442 1.00 96.69 261 SER A N 1
ATOM 2026 C CA . SER A 1 261 ? -24.632 -15.767 56.249 1.00 96.69 261 SER A CA 1
ATOM 2027 C C . SER A 1 261 ? -23.800 -15.742 57.535 1.00 96.69 261 SER A C 1
ATOM 2029 O O . SER A 1 261 ? -24.247 -16.289 58.544 1.00 96.69 261 SER A O 1
ATOM 2031 N N . ARG A 1 262 ? -22.595 -15.156 57.512 1.00 96.88 262 ARG A N 1
ATOM 2032 C CA . ARG A 1 262 ? -21.748 -15.003 58.703 1.00 96.88 262 ARG A CA 1
ATOM 2033 C C . ARG A 1 262 ? -22.274 -13.924 59.637 1.00 96.88 262 ARG A C 1
ATOM 2035 O O . ARG A 1 262 ? -22.319 -14.179 60.831 1.00 96.88 262 ARG A O 1
ATOM 2042 N N . GLU A 1 263 ? -22.741 -12.800 59.108 1.00 97.69 263 GLU A N 1
ATOM 2043 C CA . GLU A 1 263 ? -23.385 -11.734 59.888 1.00 97.69 263 GLU A CA 1
ATOM 2044 C C . GLU A 1 263 ? -24.640 -12.251 60.608 1.00 97.69 263 GLU A C 1
ATOM 2046 O O . GLU A 1 263 ? -24.824 -12.019 61.800 1.00 97.69 263 GLU A O 1
ATOM 2051 N N . ALA A 1 264 ? -25.478 -13.037 59.924 1.00 97.12 264 ALA A N 1
ATOM 2052 C CA . ALA A 1 264 ? -26.637 -13.673 60.550 1.00 97.12 264 ALA A CA 1
ATOM 2053 C C . ALA A 1 264 ? -26.229 -14.672 61.650 1.00 97.12 264 ALA A C 1
ATOM 2055 O O . ALA A 1 264 ? -26.877 -14.747 62.696 1.00 97.12 264 ALA A O 1
ATOM 2056 N N . GLN A 1 265 ? -25.146 -15.427 61.432 1.00 97.25 265 GLN A N 1
ATOM 2057 C CA . GLN A 1 265 ? -24.598 -16.349 62.427 1.00 97.25 265 GLN A CA 1
ATOM 2058 C C . GLN A 1 265 ? -24.040 -15.603 63.650 1.00 97.25 265 GLN A C 1
ATOM 2060 O O . GLN A 1 265 ? -24.291 -16.013 64.782 1.00 97.25 265 GLN A O 1
ATOM 2065 N N . GLU A 1 266 ? -23.317 -14.505 63.437 1.00 97.31 266 GLU A N 1
ATOM 2066 C CA . GLU A 1 266 ? -22.822 -13.625 64.497 1.00 97.31 266 GLU A CA 1
ATOM 2067 C C . GLU A 1 266 ? -23.980 -13.059 65.320 1.00 97.31 266 GLU A C 1
ATOM 2069 O O . GLU A 1 266 ? -23.970 -13.164 66.546 1.00 97.31 266 GLU A O 1
ATOM 2074 N N . GLN A 1 267 ? -25.026 -12.560 64.660 1.00 97.75 267 GLN A N 1
ATOM 2075 C CA . GLN A 1 267 ? -26.199 -12.025 65.342 1.00 97.75 267 GLN A CA 1
ATOM 2076 C C . GLN A 1 267 ? -26.916 -13.089 66.184 1.00 97.75 267 GLN A C 1
ATOM 2078 O O . GLN A 1 267 ? -27.342 -12.806 67.304 1.00 97.75 267 GLN A O 1
ATOM 2083 N N . ALA A 1 268 ? -27.010 -14.327 65.690 1.00 97.81 268 ALA A N 1
ATOM 2084 C CA . ALA A 1 268 ? -27.557 -15.441 66.459 1.00 97.81 268 ALA A CA 1
ATOM 2085 C C . ALA A 1 268 ? -26.716 -15.743 67.714 1.00 97.81 268 ALA A C 1
ATOM 2087 O O . ALA A 1 268 ? -27.277 -15.945 68.794 1.00 97.81 268 ALA A O 1
ATOM 2088 N N . TYR A 1 269 ? -25.381 -15.723 67.605 1.00 97.69 269 TYR A N 1
ATOM 2089 C CA . TYR A 1 269 ? -24.499 -15.890 68.763 1.00 97.69 269 TYR A CA 1
ATOM 2090 C C . TYR A 1 269 ? -24.612 -14.734 69.759 1.00 97.69 269 TYR A C 1
ATOM 2092 O O . TYR A 1 269 ? -24.622 -14.985 70.962 1.00 97.69 269 TYR A O 1
ATOM 2100 N N . LEU A 1 270 ? -24.746 -13.489 69.297 1.00 98.19 270 LEU A N 1
ATOM 2101 C CA . LEU A 1 270 ? -24.932 -12.331 70.175 1.00 98.19 270 LEU A CA 1
ATOM 2102 C C . LEU A 1 270 ? -26.226 -12.430 70.988 1.00 98.19 270 LEU A C 1
ATOM 2104 O O . LEU A 1 270 ? -26.185 -12.253 72.204 1.00 98.19 270 LEU A O 1
ATOM 2108 N N . VAL A 1 271 ? -27.343 -12.792 70.349 1.00 97.81 271 VAL A N 1
ATOM 2109 C CA . VAL A 1 271 ? -28.623 -13.026 71.042 1.00 97.81 271 VAL A CA 1
ATOM 2110 C C . VAL A 1 271 ? -28.496 -14.168 72.052 1.00 97.81 271 VAL A C 1
ATOM 2112 O O . VAL A 1 271 ? -29.003 -14.069 73.168 1.00 97.81 271 VAL A O 1
ATOM 2115 N N . HIS A 1 272 ? -27.781 -15.241 71.702 1.00 97.19 272 HIS A N 1
ATOM 2116 C CA . HIS A 1 272 ? -27.542 -16.347 72.628 1.00 97.19 272 HIS A CA 1
ATOM 2117 C C . HIS A 1 272 ? -26.709 -15.917 73.847 1.00 97.19 272 HIS A C 1
ATOM 2119 O O . HIS A 1 272 ? -27.040 -16.267 74.979 1.00 97.19 272 HIS A O 1
ATOM 2125 N N . ILE A 1 273 ? -25.666 -15.109 73.639 1.00 97.50 273 ILE A N 1
ATOM 2126 C CA . ILE A 1 273 ? -24.858 -14.536 74.724 1.00 97.50 273 ILE A CA 1
ATOM 2127 C C . ILE A 1 273 ? -25.710 -13.621 75.613 1.00 97.50 273 ILE A C 1
ATOM 2129 O O . ILE A 1 273 ? -25.566 -13.659 76.834 1.00 97.50 273 ILE A O 1
ATOM 2133 N N . GLU A 1 274 ? -26.577 -12.793 75.031 1.00 97.12 274 GLU A N 1
ATOM 2134 C CA . GLU A 1 274 ? -27.473 -11.906 75.779 1.00 97.12 274 GLU A CA 1
ATOM 2135 C C . GLU A 1 274 ? -28.463 -12.700 76.637 1.00 97.12 274 GLU A C 1
ATOM 2137 O O . GLU A 1 274 ? -28.586 -12.427 77.829 1.00 97.12 274 GLU A O 1
ATOM 2142 N N . HIS A 1 275 ? -29.069 -13.749 76.076 1.00 97.00 275 HIS A N 1
ATOM 2143 C CA . HIS A 1 275 ? -29.949 -14.654 76.810 1.00 97.00 275 HIS A CA 1
ATOM 2144 C C . HIS A 1 275 ? -29.248 -15.303 78.013 1.00 97.00 275 HIS A C 1
ATOM 2146 O O . HIS A 1 275 ? -29.754 -15.222 79.131 1.00 97.00 275 HIS A O 1
ATOM 2152 N N . LEU A 1 276 ? -28.046 -15.860 77.818 1.00 97.12 276 LEU A N 1
ATOM 2153 C CA . LEU A 1 276 ? -27.259 -16.454 78.906 1.00 97.12 276 LEU A CA 1
ATOM 2154 C C . LEU A 1 276 ? -26.873 -15.422 79.977 1.00 97.12 276 LEU A C 1
ATOM 2156 O O . LEU A 1 276 ? -26.875 -15.729 81.169 1.00 97.12 276 LEU A O 1
ATOM 2160 N N . LYS A 1 277 ? -26.550 -14.183 79.583 1.00 96.94 277 LYS A N 1
ATOM 2161 C CA . LYS A 1 277 ? -26.285 -13.094 80.537 1.00 96.94 277 LYS A CA 1
ATOM 2162 C C . LYS A 1 277 ? -27.524 -12.767 81.370 1.00 96.94 277 LYS A C 1
ATOM 2164 O O . LYS A 1 277 ? -27.392 -12.607 82.582 1.00 96.94 277 LYS A O 1
ATOM 2169 N N . SER A 1 278 ? -28.700 -12.690 80.746 1.00 95.44 278 SER A N 1
ATOM 2170 C CA . SER A 1 278 ? -29.968 -12.471 81.448 1.00 95.44 278 SER A CA 1
ATOM 2171 C C . SER A 1 278 ? -30.288 -13.605 82.424 1.00 95.44 278 SER A C 1
ATOM 2173 O O . SER A 1 278 ? -30.640 -13.315 83.562 1.00 95.44 278 SER A O 1
ATOM 2175 N N . GLU A 1 279 ? -30.096 -14.873 82.039 1.00 94.12 279 GLU A N 1
ATOM 2176 C CA . GLU A 1 279 ? -30.291 -16.020 82.942 1.00 94.12 279 GLU A CA 1
ATOM 2177 C C . GLU A 1 279 ? -29.356 -15.968 84.159 1.00 94.12 279 GLU A C 1
ATOM 2179 O O . GLU A 1 279 ? -29.780 -16.206 85.291 1.00 94.12 279 GLU A O 1
ATOM 2184 N N . VAL A 1 280 ? -28.078 -15.630 83.951 1.00 95.62 280 VAL A N 1
ATOM 2185 C CA . VAL A 1 280 ? -27.108 -15.485 85.048 1.00 95.62 280 VAL A CA 1
ATOM 2186 C C . VAL A 1 280 ? -27.519 -14.363 86.002 1.00 95.62 280 VAL A C 1
ATOM 2188 O O . VAL A 1 280 ? -27.392 -14.516 87.219 1.00 95.62 280 VAL A O 1
ATOM 2191 N N . GLU A 1 281 ? -28.005 -13.240 85.476 1.00 95.00 281 GLU A N 1
ATOM 2192 C CA . GLU A 1 281 ? -28.442 -12.116 86.302 1.00 95.00 281 GLU A CA 1
ATOM 2193 C C . GLU A 1 281 ? -29.727 -12.446 87.077 1.00 95.00 281 GLU A C 1
ATOM 2195 O O . GLU A 1 281 ? -29.803 -12.181 88.277 1.00 95.00 281 GLU A O 1
ATOM 2200 N N . GLU A 1 282 ? -30.683 -13.141 86.454 1.00 93.19 282 GLU A N 1
ATOM 2201 C CA . GLU A 1 282 ? -31.887 -13.631 87.128 1.00 93.19 282 GLU A CA 1
ATOM 2202 C C . GLU A 1 282 ? -31.540 -14.605 88.266 1.00 93.19 282 GLU A C 1
ATOM 2204 O O . GLU A 1 282 ? -32.066 -14.488 89.374 1.00 93.19 282 GLU A O 1
ATOM 2209 N N . GLN A 1 283 ? -30.592 -15.524 88.050 1.00 90.75 283 GLN A N 1
ATOM 2210 C CA . GLN A 1 283 ? -30.118 -16.428 89.103 1.00 90.75 283 GLN A CA 1
ATOM 2211 C C . GLN A 1 283 ? -29.468 -15.676 90.274 1.00 90.75 283 GLN A C 1
ATOM 2213 O O . GLN A 1 283 ? -29.655 -16.058 91.436 1.00 90.75 283 GLN A O 1
ATOM 2218 N N . LYS A 1 284 ? -28.713 -14.601 90.009 1.00 91.94 284 LYS A N 1
ATOM 2219 C CA . LYS A 1 284 ? -28.168 -13.741 91.074 1.00 91.94 284 LYS A CA 1
ATOM 2220 C C . LYS A 1 284 ? -29.275 -13.019 91.833 1.00 91.94 284 LYS A C 1
ATOM 2222 O O . LYS A 1 284 ? -29.231 -13.001 93.062 1.00 91.94 284 LYS A O 1
ATOM 2227 N N . GLU A 1 285 ? -30.266 -12.462 91.139 1.00 88.81 285 GLU A N 1
ATOM 2228 C CA . GLU A 1 285 ? -31.415 -11.815 91.778 1.00 88.81 285 GLU A CA 1
ATOM 2229 C C . GLU A 1 285 ? -32.209 -12.798 92.640 1.00 88.81 285 GLU A C 1
ATOM 2231 O O . GLU A 1 285 ? -32.571 -12.472 93.769 1.00 88.81 285 GLU A O 1
ATOM 2236 N N . GLN A 1 286 ? -32.446 -14.016 92.153 1.00 86.12 286 GLN A N 1
ATOM 2237 C CA . GLN A 1 286 ? -33.119 -15.064 92.917 1.00 86.12 286 GLN A CA 1
ATOM 2238 C C . GLN A 1 286 ? -32.318 -15.452 94.168 1.00 86.12 286 GLN A C 1
ATOM 2240 O O . GLN A 1 286 ? -32.913 -15.600 95.239 1.00 86.12 286 GLN A O 1
ATOM 2245 N N . ARG A 1 287 ? -30.980 -15.546 94.083 1.00 83.62 287 ARG A N 1
ATOM 2246 C CA . ARG A 1 287 ? -30.100 -15.740 95.255 1.00 83.62 287 ARG A CA 1
ATOM 2247 C C . ARG A 1 287 ? -30.168 -14.570 96.237 1.00 83.62 287 ARG A C 1
ATOM 2249 O O . ARG A 1 287 ? -30.292 -14.791 97.436 1.00 83.62 287 ARG A O 1
ATOM 2256 N N . MET A 1 288 ? -30.136 -13.332 95.752 1.00 78.19 288 MET A N 1
ATOM 2257 C CA . MET A 1 288 ? -30.289 -12.137 96.590 1.00 78.19 288 MET A CA 1
ATOM 2258 C C . MET A 1 288 ? -31.659 -12.099 97.279 1.00 78.19 288 MET A C 1
ATOM 2260 O O . MET A 1 288 ? -31.740 -11.825 98.474 1.00 78.19 288 MET A O 1
ATOM 2264 N N . ARG A 1 289 ? -32.735 -12.446 96.559 1.00 78.62 289 ARG A N 1
ATOM 2265 C CA . ARG A 1 289 ? -34.092 -12.537 97.115 1.00 78.62 289 ARG A CA 1
ATOM 2266 C C . ARG A 1 289 ? -34.198 -13.627 98.178 1.00 78.62 289 ARG A C 1
ATOM 2268 O O . ARG A 1 289 ? -34.741 -13.360 99.245 1.00 78.62 289 ARG A O 1
ATOM 2275 N N . SER A 1 290 ? -33.622 -14.805 97.942 1.00 70.75 290 SER A N 1
ATOM 2276 C CA . SER A 1 290 ? -33.611 -15.899 98.926 1.00 70.75 290 SER A CA 1
ATOM 2277 C C . SER A 1 290 ? -32.757 -15.594 100.167 1.00 70.75 290 SER A C 1
ATOM 2279 O O . SER A 1 290 ? -33.134 -15.990 101.270 1.00 70.75 290 SER A O 1
ATOM 2281 N N . LEU A 1 291 ? -31.679 -14.811 100.030 1.00 61.38 291 LEU A N 1
ATOM 2282 C CA . LEU A 1 291 ? -30.914 -14.265 101.161 1.00 61.38 291 LEU A CA 1
ATOM 2283 C C . LEU A 1 291 ? -31.668 -13.156 101.919 1.00 61.38 291 LEU A C 1
ATOM 2285 O O . LEU A 1 291 ? -31.463 -12.999 103.118 1.00 61.38 291 LEU A O 1
ATOM 2289 N N . SER A 1 292 ? -32.555 -12.409 101.252 1.00 54.19 292 SER A N 1
ATOM 2290 C CA . SER A 1 292 ? -33.386 -11.373 101.888 1.00 54.19 292 SER A CA 1
ATOM 2291 C C . SER A 1 292 ? -34.649 -11.912 102.576 1.00 54.19 292 SER A C 1
ATOM 2293 O O . SER A 1 292 ? -35.153 -11.293 103.505 1.00 54.19 292 SER A O 1
ATOM 2295 N N . SER A 1 293 ? -35.149 -13.089 102.186 1.00 45.75 293 SER A N 1
ATOM 2296 C CA . SER A 1 293 ? -36.367 -13.697 102.748 1.00 45.75 293 SER A CA 1
ATOM 2297 C C . SER A 1 293 ? -36.187 -14.426 104.093 1.00 45.75 293 SER A C 1
ATOM 2299 O O . SER A 1 293 ? -37.120 -15.076 104.559 1.00 45.75 293 SER A O 1
ATOM 2301 N N . THR A 1 294 ? -35.031 -14.317 104.756 1.00 42.78 294 THR A N 1
ATOM 2302 C CA . THR A 1 294 ? -34.870 -14.714 106.173 1.00 42.78 294 THR A CA 1
ATOM 2303 C C . THR A 1 294 ? -35.166 -13.579 107.157 1.00 42.78 294 THR A C 1
ATOM 2305 O O . THR A 1 294 ? -35.117 -13.797 108.367 1.00 42.78 294 THR A O 1
ATOM 2308 N N . SER A 1 295 ? -35.543 -12.388 106.685 1.00 41.69 295 SER A N 1
ATOM 2309 C CA . SER A 1 295 ? -36.012 -11.302 107.542 1.00 41.69 295 SER A CA 1
ATOM 2310 C C . SER A 1 295 ? -37.389 -10.801 107.098 1.00 41.69 295 SER A C 1
ATOM 2312 O O . SER A 1 295 ? -37.610 -10.421 105.956 1.00 41.69 295 SER A O 1
ATOM 2314 N N . SER A 1 296 ? -38.314 -10.770 108.061 1.00 38.56 296 SER A N 1
ATOM 2315 C CA . SER A 1 296 ? -39.658 -10.166 108.026 1.00 38.56 296 SER A CA 1
ATOM 2316 C C . SER A 1 296 ? -40.810 -10.982 107.405 1.00 38.56 296 SER A C 1
ATOM 2318 O O . SER A 1 296 ? -41.184 -10.864 106.245 1.00 38.56 296 SER A O 1
ATOM 2320 N N . SER A 1 297 ? -41.454 -11.761 108.280 1.00 30.94 297 SER A N 1
ATOM 2321 C CA . SER A 1 297 ? -42.839 -12.228 108.159 1.00 30.94 297 SER A CA 1
ATOM 2322 C C . SER A 1 297 ? -43.743 -11.281 108.956 1.00 30.94 297 SER A C 1
ATOM 2324 O O . SER A 1 297 ? -43.466 -11.081 110.138 1.00 30.94 297 SER A O 1
ATOM 2326 N N . SER A 1 298 ? -44.797 -10.711 108.352 1.00 34.53 298 SER A N 1
ATOM 2327 C CA . SER A 1 298 ? -46.077 -10.380 109.018 1.00 34.53 298 SER A CA 1
ATOM 2328 C C . SER A 1 298 ? -47.173 -9.933 108.028 1.00 34.53 298 SER A C 1
ATOM 2330 O O . SER A 1 298 ? -47.041 -8.945 107.314 1.00 34.53 298 SER A O 1
ATOM 2332 N N . LYS A 1 299 ? -48.239 -10.743 108.046 1.00 33.62 299 LYS A N 1
ATOM 2333 C CA . LYS A 1 299 ? -49.651 -10.638 107.605 1.00 33.62 299 LYS A CA 1
ATOM 2334 C C . LYS A 1 299 ? -50.352 -9.288 107.913 1.00 33.62 299 LYS A C 1
ATOM 2336 O O . LYS A 1 299 ? -49.854 -8.547 108.741 1.00 33.62 299 LYS A O 1
ATOM 2341 N N . ASP A 1 300 ? -51.541 -8.921 107.414 1.00 31.20 300 ASP A N 1
ATOM 2342 C CA . ASP A 1 300 ? -52.589 -9.620 106.654 1.00 31.20 300 ASP A CA 1
ATOM 2343 C C . ASP A 1 300 ? -53.549 -8.638 105.932 1.00 31.20 300 ASP A C 1
ATOM 2345 O O . ASP A 1 300 ? -53.719 -7.478 106.295 1.00 31.20 300 ASP A O 1
ATOM 2349 N N . LYS A 1 301 ? -54.207 -9.236 104.941 1.00 33.16 301 LYS A N 1
ATOM 2350 C CA . LYS A 1 301 ? -55.434 -8.986 104.164 1.00 33.16 301 LYS A CA 1
ATOM 2351 C C . LYS A 1 301 ? -56.607 -8.096 104.670 1.00 33.16 301 LYS A C 1
ATOM 2353 O O . LYS A 1 301 ? -57.200 -8.331 105.713 1.00 33.16 301 LYS A O 1
ATOM 2358 N N . SER A 1 302 ? -57.098 -7.304 103.701 1.00 29.66 302 SER A N 1
ATOM 2359 C CA . SER A 1 302 ? -58.446 -7.320 103.064 1.00 29.66 302 SER A CA 1
ATOM 2360 C C . SER A 1 302 ? -59.679 -6.596 103.660 1.00 29.66 302 SER A C 1
ATOM 2362 O O . SER A 1 302 ? -60.201 -6.994 104.693 1.00 29.66 302 SER A O 1
ATOM 2364 N N . ASN A 1 303 ? -60.275 -5.750 102.796 1.00 27.09 303 ASN A N 1
ATOM 2365 C CA . ASN A 1 303 ? -61.661 -5.791 102.265 1.00 27.09 303 ASN A CA 1
ATOM 2366 C C . ASN A 1 303 ? -62.693 -4.705 102.682 1.00 27.09 303 ASN A C 1
ATOM 2368 O O . ASN A 1 303 ? -62.901 -4.456 103.862 1.00 27.09 303 ASN A O 1
ATOM 2372 N N . LYS A 1 304 ? -63.461 -4.278 101.654 1.00 30.11 304 LYS A N 1
ATOM 2373 C CA . LYS A 1 304 ? -64.916 -3.962 101.608 1.00 30.11 304 LYS A CA 1
ATOM 2374 C C . LYS A 1 304 ? -65.444 -2.500 101.659 1.00 30.11 304 LYS A C 1
ATOM 2376 O O . LYS A 1 304 ? -65.560 -1.894 102.711 1.00 30.11 304 LYS A O 1
ATOM 2381 N N . GLU A 1 305 ? -65.794 -2.006 100.461 1.00 27.56 305 GLU A N 1
ATOM 2382 C CA . GLU A 1 305 ? -67.079 -1.436 99.966 1.00 27.56 305 GLU A CA 1
ATOM 2383 C C . GLU A 1 305 ? -68.061 -0.572 100.819 1.00 27.56 305 GLU A C 1
ATOM 2385 O O . GLU A 1 305 ? -68.593 -1.025 101.825 1.00 27.56 305 GLU A O 1
ATOM 2390 N N . CYS A 1 306 ? -68.447 0.559 100.184 1.00 27.81 306 CYS A N 1
ATOM 2391 C CA . CYS A 1 306 ? -69.794 1.139 99.927 1.00 27.81 306 CYS A CA 1
ATOM 2392 C C . CYS A 1 306 ? -70.567 2.022 100.948 1.00 27.81 306 CYS A C 1
ATOM 2394 O O . CYS A 1 306 ? -71.031 1.528 101.968 1.00 27.81 306 CYS A O 1
ATOM 2396 N N . THR A 1 307 ? -70.855 3.267 100.491 1.00 28.06 307 THR A N 1
ATOM 2397 C CA . THR A 1 307 ? -72.108 4.089 100.594 1.00 28.06 307 THR A CA 1
ATOM 2398 C C . THR A 1 307 ? -72.664 4.448 101.979 1.00 28.06 307 THR A C 1
ATOM 2400 O O . THR A 1 307 ? -72.728 3.599 102.849 1.00 28.06 307 THR A O 1
ATOM 2403 N N . ASP A 1 308 ? -73.220 5.620 102.282 1.00 26.45 308 ASP A N 1
ATOM 2404 C CA . ASP A 1 308 ? -73.523 6.897 101.618 1.00 26.45 308 ASP A CA 1
ATOM 2405 C C . ASP A 1 308 ? -73.985 7.847 102.755 1.00 26.45 308 ASP A C 1
ATOM 2407 O O . ASP A 1 308 ? -74.413 7.378 103.813 1.00 26.45 308 ASP A O 1
ATOM 2411 N N . GLY A 1 309 ? -73.967 9.162 102.530 1.00 29.72 309 GLY A N 1
ATOM 2412 C CA . GLY A 1 309 ? -74.918 10.057 103.192 1.00 29.72 309 GLY A CA 1
ATOM 2413 C C . GLY A 1 309 ? -74.446 10.928 104.365 1.00 29.72 309 GLY A C 1
ATOM 2414 O O . GLY A 1 309 ? -74.588 10.571 105.530 1.00 29.72 309 GLY A O 1
ATOM 2415 N N . THR A 1 310 ? -74.221 12.197 104.009 1.00 30.31 310 THR A N 1
ATOM 2416 C CA . THR A 1 310 ? -74.847 13.391 104.632 1.00 30.31 310 THR A CA 1
ATOM 2417 C C . THR A 1 310 ? -73.986 14.268 105.558 1.00 30.31 310 THR A C 1
ATOM 2419 O O . THR A 1 310 ? -73.901 14.067 106.761 1.00 30.31 310 THR A O 1
ATOM 2422 N N . LEU A 1 311 ? -73.428 15.312 104.925 1.00 31.80 311 LEU A N 1
ATOM 2423 C CA . LEU A 1 311 ? -73.444 16.742 105.292 1.00 31.80 311 LEU A CA 1
ATOM 2424 C C . LEU A 1 311 ? -73.339 17.122 106.783 1.00 31.80 311 LEU A C 1
ATOM 2426 O O . LEU A 1 311 ? -74.302 16.987 107.530 1.00 31.80 311 LEU A O 1
ATOM 2430 N N . ALA A 1 312 ? -72.288 17.862 107.149 1.00 32.09 312 ALA A N 1
ATOM 2431 C CA . ALA A 1 312 ? -72.328 19.332 107.131 1.00 32.09 312 ALA A CA 1
ATOM 2432 C C . ALA A 1 312 ? -71.185 19.964 107.950 1.00 32.09 312 ALA A C 1
ATOM 2434 O O . ALA A 1 312 ? -70.888 19.537 109.061 1.00 32.09 312 ALA A O 1
ATOM 2435 N N . SER A 1 313 ? -70.734 21.116 107.439 1.00 32.09 313 SER A N 1
ATOM 2436 C CA . SER A 1 313 ? -70.272 22.295 108.186 1.00 32.09 313 SER A CA 1
ATOM 2437 C C . SER A 1 313 ? -68.758 22.544 108.275 1.00 32.09 313 SER A C 1
ATOM 2439 O O . SER A 1 313 ? -67.999 21.722 108.767 1.00 32.09 313 SER A O 1
ATOM 2441 N N . LEU A 1 314 ? -68.406 23.787 107.910 1.00 35.31 314 LEU A N 1
ATOM 2442 C CA . LEU A 1 314 ? -67.253 24.585 108.362 1.00 35.31 314 LEU A CA 1
ATOM 2443 C C . LEU A 1 314 ? -65.908 24.334 107.652 1.00 35.31 314 LEU A C 1
ATOM 2445 O O . LEU A 1 314 ? -65.157 23.423 107.950 1.00 35.31 314 LEU A O 1
ATOM 2449 N N . THR A 1 315 ? -65.616 25.114 106.608 1.00 40.66 315 THR A N 1
ATOM 2450 C CA . THR A 1 315 ? -64.848 26.385 106.635 1.00 40.66 315 THR A CA 1
ATOM 2451 C C . THR A 1 315 ? -63.322 26.249 106.727 1.00 40.66 315 THR A C 1
ATOM 2453 O O . THR A 1 315 ? -62.748 25.902 107.751 1.00 40.66 315 THR A O 1
ATOM 2456 N N . LEU A 1 316 ? -62.703 26.723 105.639 1.00 41.25 316 LEU A N 1
ATOM 2457 C CA . LEU A 1 316 ? -61.422 27.433 105.522 1.00 41.25 316 LEU A CA 1
ATOM 2458 C C . LEU A 1 316 ? -60.094 26.654 105.522 1.00 41.25 316 LEU A C 1
ATOM 2460 O O . LEU A 1 316 ? -59.079 27.262 105.185 1.00 41.25 316 LEU A O 1
ATOM 2464 N N . THR A 1 317 ? -60.078 25.333 105.730 1.00 46.94 317 THR A N 1
ATOM 2465 C CA . THR A 1 317 ? -58.800 24.574 105.721 1.00 46.94 317 THR A CA 1
ATOM 2466 C C . THR A 1 317 ? -58.737 23.398 104.733 1.00 46.94 317 THR A C 1
ATOM 2468 O O . THR A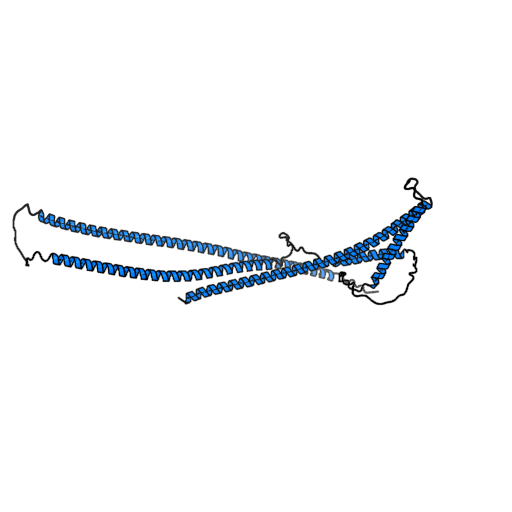 1 317 ? -57.648 22.926 104.424 1.00 46.94 317 THR A O 1
ATOM 2471 N N . GLU A 1 318 ? -59.853 22.976 104.132 1.00 46.78 318 GLU A N 1
ATOM 2472 C CA . GLU A 1 318 ? -59.885 21.788 103.250 1.00 46.78 318 GLU A CA 1
ATOM 2473 C C . GLU A 1 318 ? -59.821 22.087 101.742 1.00 46.78 318 GLU A C 1
ATOM 2475 O O . GLU A 1 318 ? -59.659 21.176 100.934 1.00 46.78 318 GLU A O 1
ATOM 2480 N N . LEU A 1 319 ? -59.815 23.360 101.328 1.00 43.88 319 LEU A N 1
ATOM 2481 C CA . LEU A 1 319 ? -59.697 23.729 99.908 1.00 43.88 319 LEU A CA 1
ATOM 2482 C C . LEU A 1 319 ? -58.251 23.716 99.360 1.00 43.88 319 LEU A C 1
ATOM 2484 O O . LEU A 1 319 ? -58.029 24.095 98.209 1.00 43.88 319 LEU A O 1
ATOM 2488 N N . LYS A 1 320 ? -57.257 23.308 100.164 1.00 49.72 320 LYS A N 1
ATOM 2489 C CA . LYS A 1 320 ? -55.837 23.274 99.757 1.00 49.72 320 LYS A CA 1
ATOM 2490 C C . LYS A 1 320 ? -55.282 21.877 99.470 1.00 49.72 320 LYS A C 1
ATOM 2492 O O . LYS A 1 320 ? -54.447 21.764 98.586 1.00 49.72 320 LYS A O 1
ATOM 2497 N N . SER A 1 321 ? -55.762 20.815 100.122 1.00 48.97 321 SER A N 1
ATOM 2498 C CA . SER A 1 321 ? -55.183 19.469 99.937 1.00 48.97 321 SER A CA 1
ATOM 2499 C C . SER A 1 321 ? -55.773 18.692 98.749 1.00 48.97 321 SER A C 1
ATOM 2501 O O . SER A 1 321 ? -55.039 17.959 98.087 1.00 48.97 321 SER A O 1
ATOM 2503 N N . TYR A 1 322 ? -57.053 18.898 98.410 1.00 49.50 322 TYR A N 1
ATOM 2504 C CA . TYR A 1 322 ? -57.665 18.259 97.232 1.00 49.50 322 TYR A CA 1
ATOM 2505 C C . TYR A 1 322 ? -57.151 18.876 95.917 1.00 49.50 322 TYR A C 1
ATOM 2507 O O . TYR A 1 322 ? -56.791 18.157 94.990 1.00 49.50 322 TYR A O 1
ATOM 2515 N N . ASN A 1 323 ? -56.973 20.202 95.895 1.00 56.59 323 ASN A N 1
ATOM 2516 C CA . ASN A 1 323 ? -56.437 20.936 94.746 1.00 56.59 323 ASN A CA 1
ATOM 2517 C C . ASN A 1 323 ? -54.944 20.673 94.491 1.00 56.59 323 ASN A C 1
ATOM 2519 O O . ASN A 1 323 ? -54.521 20.692 93.346 1.00 56.59 323 ASN A O 1
ATOM 2523 N N . GLU A 1 324 ? -54.123 20.427 95.515 1.00 57.38 324 GLU A N 1
ATOM 2524 C CA . GLU A 1 324 ? -52.681 20.197 95.326 1.00 57.38 324 GLU A CA 1
ATOM 2525 C C . GLU A 1 324 ? -52.383 18.783 94.787 1.00 57.38 324 GLU A C 1
ATOM 2527 O O . GLU A 1 324 ? -51.535 18.607 93.911 1.00 57.38 324 GLU A O 1
ATOM 2532 N N . SER A 1 325 ? -53.133 17.771 95.236 1.00 69.62 325 SER A N 1
ATOM 2533 C CA . SER A 1 325 ? -53.051 16.400 94.704 1.00 69.62 325 SER A CA 1
ATOM 2534 C C . SER A 1 325 ? -53.593 16.303 93.266 1.00 69.62 325 SER A C 1
ATOM 2536 O O . SER A 1 325 ? -52.972 15.695 92.389 1.00 69.62 325 SER A O 1
ATOM 2538 N N . GLU A 1 326 ? -54.709 16.971 92.961 1.00 72.88 326 GLU A N 1
ATOM 2539 C CA . GLU A 1 326 ? -55.217 17.064 91.584 1.00 72.88 326 GLU A CA 1
ATOM 2540 C C . GLU A 1 326 ? -54.269 17.863 90.678 1.00 72.88 326 GLU A C 1
ATOM 2542 O O . GLU A 1 326 ? -53.929 17.399 89.593 1.00 72.88 326 GLU A O 1
ATOM 2547 N N . LEU A 1 327 ? -53.719 18.991 91.138 1.00 77.19 327 LEU A N 1
ATOM 2548 C CA . LEU A 1 327 ? -52.774 19.789 90.348 1.00 77.19 327 LEU A CA 1
ATOM 2549 C C . LEU A 1 327 ? -51.453 19.046 90.086 1.00 77.19 327 LEU A C 1
ATOM 2551 O O . LEU A 1 327 ? -50.895 19.127 88.991 1.00 77.19 327 LEU A O 1
ATOM 2555 N N . THR A 1 328 ? -50.946 18.283 91.059 1.00 78.69 328 THR A N 1
ATOM 2556 C CA . THR A 1 328 ? -49.733 17.463 90.880 1.00 78.69 328 THR A CA 1
ATOM 2557 C C . THR A 1 328 ? -49.971 16.281 89.940 1.00 78.69 328 THR A C 1
ATOM 2559 O O . THR A 1 328 ? -49.113 15.980 89.103 1.00 78.69 328 THR A O 1
ATOM 2562 N N . THR A 1 329 ? -51.140 15.639 90.003 1.00 81.94 329 THR A N 1
ATOM 2563 C CA . THR A 1 329 ? -51.511 14.575 89.056 1.00 81.94 329 THR A CA 1
ATOM 2564 C C . THR A 1 329 ? -51.774 15.120 87.650 1.00 81.94 329 THR A C 1
ATOM 2566 O O . THR A 1 329 ? -51.338 14.508 86.670 1.00 81.94 329 THR A O 1
ATOM 2569 N N . GLU A 1 330 ? -52.388 16.296 87.510 1.00 84.50 330 GLU A N 1
ATOM 2570 C CA . GLU A 1 330 ? -52.535 17.003 86.235 1.00 84.50 330 GLU A CA 1
ATOM 2571 C C . GLU A 1 330 ? -51.189 17.417 85.641 1.00 84.50 330 GLU A C 1
ATOM 2573 O O . GLU A 1 330 ? -50.963 17.175 84.453 1.00 84.50 330 GLU A O 1
ATOM 2578 N N . LEU A 1 331 ? -50.265 17.945 86.450 1.00 84.12 331 LEU A N 1
ATOM 2579 C CA . LEU A 1 331 ? -48.908 18.286 86.024 1.00 84.12 331 LEU A CA 1
ATOM 2580 C C . LEU A 1 331 ? -48.140 17.039 85.567 1.00 84.12 331 LEU A C 1
ATOM 2582 O O . LEU A 1 331 ? -47.540 17.047 84.494 1.00 84.12 331 LEU A O 1
ATOM 2586 N N . ALA A 1 332 ? -48.210 15.931 86.311 1.00 85.19 332 ALA A N 1
ATOM 2587 C CA . ALA A 1 332 ? -47.597 14.662 85.911 1.00 85.19 332 ALA A CA 1
ATOM 2588 C C . ALA A 1 332 ? -48.205 14.113 84.607 1.00 85.19 332 ALA A C 1
ATOM 2590 O O . ALA A 1 332 ? -47.495 13.595 83.737 1.00 85.19 332 ALA A O 1
ATOM 2591 N N . ASN A 1 333 ? -49.520 14.255 84.433 1.00 86.69 333 ASN A N 1
ATOM 2592 C CA . ASN A 1 333 ? -50.211 13.897 83.199 1.00 86.69 333 ASN A CA 1
ATOM 2593 C C . ASN A 1 333 ? -49.819 14.825 82.03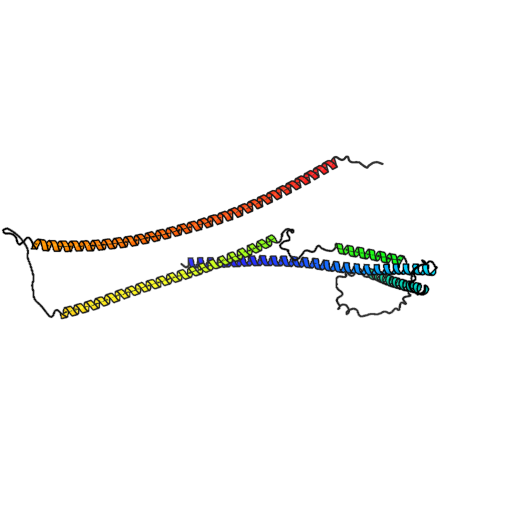4 1.00 86.69 333 ASN A C 1
ATOM 2595 O O . ASN A 1 333 ? -49.628 14.338 80.918 1.00 86.69 333 ASN A O 1
ATOM 2599 N N . ALA A 1 334 ? -49.653 16.129 82.269 1.00 88.25 334 ALA A N 1
ATOM 2600 C CA . ALA A 1 334 ? -49.180 17.104 81.288 1.00 88.25 334 ALA A CA 1
ATOM 2601 C C . ALA A 1 334 ? -47.740 16.805 80.846 1.00 88.25 334 ALA A C 1
ATOM 2603 O O . ALA A 1 334 ? -47.481 16.718 79.648 1.00 88.25 334 ALA A O 1
ATOM 2604 N N . LEU A 1 335 ? -46.841 16.505 81.783 1.00 89.94 335 LEU A N 1
ATOM 2605 C CA . LEU A 1 335 ? -45.442 16.152 81.517 1.00 89.94 335 LEU A CA 1
ATOM 2606 C C . LEU A 1 335 ? -45.331 14.826 80.740 1.00 89.94 335 LEU A C 1
ATOM 2608 O O . LEU A 1 335 ? -44.519 14.680 79.823 1.00 89.94 335 LEU A O 1
ATOM 2612 N N . ARG A 1 336 ? -46.220 13.859 81.016 1.00 90.94 336 ARG A N 1
ATOM 2613 C CA . ARG A 1 336 ? -46.324 12.614 80.234 1.00 90.94 336 ARG A CA 1
ATOM 2614 C C . ARG A 1 336 ? -46.829 12.866 78.807 1.00 90.94 336 ARG A C 1
ATOM 2616 O O . ARG A 1 336 ? -46.338 12.227 77.874 1.00 90.94 336 ARG A O 1
ATOM 2623 N N . ARG A 1 337 ? -47.791 13.779 78.617 1.00 93.56 337 ARG A N 1
ATOM 2624 C CA . ARG A 1 337 ? -48.260 14.208 77.284 1.00 93.56 337 ARG A CA 1
ATOM 2625 C C . ARG A 1 337 ? -47.161 14.948 76.525 1.00 93.56 337 ARG A C 1
ATOM 2627 O O . ARG A 1 337 ? -46.936 14.633 75.362 1.00 93.56 337 ARG A O 1
ATOM 2634 N N . GLU A 1 338 ? -46.432 15.840 77.189 1.00 92.19 338 GLU A N 1
ATOM 2635 C CA . GLU A 1 338 ? -45.288 16.559 76.624 1.00 92.19 338 GLU A CA 1
ATOM 2636 C C . GLU A 1 338 ? -44.194 15.587 76.157 1.00 92.19 338 GLU A C 1
ATOM 2638 O O . GLU A 1 338 ? -43.737 15.678 75.020 1.00 92.19 338 GLU A O 1
ATOM 2643 N N . LYS A 1 339 ? -43.826 14.588 76.976 1.00 93.62 339 LYS A N 1
ATOM 2644 C CA . LYS A 1 339 ? -42.839 13.560 76.599 1.00 93.62 339 LYS A CA 1
ATOM 2645 C C . LYS A 1 339 ? -43.276 12.758 75.367 1.00 93.62 339 LYS A C 1
ATOM 2647 O O . LYS A 1 339 ? -42.460 12.511 74.481 1.00 93.62 339 LYS A O 1
ATOM 2652 N N . LYS A 1 340 ? -44.559 12.384 75.278 1.00 94.44 340 LYS A N 1
ATOM 2653 C CA . LYS A 1 340 ? -45.122 11.720 74.087 1.00 94.44 340 LYS A CA 1
ATOM 2654 C C . LYS A 1 340 ? -45.097 12.633 72.859 1.00 94.44 340 LYS A C 1
ATOM 2656 O O . LYS A 1 340 ? -44.766 12.171 71.771 1.00 94.44 340 LYS A O 1
ATOM 2661 N N . LEU A 1 341 ? -45.420 13.915 73.030 1.00 95.12 341 LEU A N 1
ATOM 2662 C CA . LEU A 1 341 ? -45.404 14.894 71.946 1.00 95.12 341 LEU A CA 1
ATOM 2663 C C . LEU A 1 341 ? -43.977 15.117 71.424 1.00 95.12 341 LEU A C 1
ATOM 2665 O O . LEU A 1 341 ? -43.775 15.088 70.215 1.00 95.12 341 LEU A O 1
ATOM 2669 N N . LYS A 1 342 ? -42.980 15.225 72.314 1.00 95.19 342 LYS A N 1
ATOM 2670 C CA . LYS A 1 342 ? -41.555 15.290 71.946 1.00 95.19 342 LYS A CA 1
ATOM 2671 C C . LYS A 1 342 ? -41.099 14.051 71.175 1.00 95.19 342 LYS A C 1
ATOM 2673 O O . LYS A 1 342 ? -40.451 14.198 70.146 1.00 95.19 342 LYS A O 1
ATOM 2678 N N . GLY A 1 343 ? -41.482 12.851 71.623 1.00 95.00 343 GLY A N 1
ATOM 2679 C CA . GLY A 1 343 ? -41.197 11.608 70.894 1.00 95.00 343 GLY A CA 1
ATOM 2680 C C . GLY A 1 343 ? -41.779 11.620 69.478 1.00 95.00 343 GLY A C 1
ATOM 2681 O O . GLY A 1 343 ? -41.070 11.369 68.510 1.00 95.00 343 GLY A O 1
ATOM 2682 N N . ARG A 1 344 ? -43.043 12.035 69.341 1.00 95.81 344 ARG A N 1
ATOM 2683 C CA . ARG A 1 344 ? -43.714 12.134 68.039 1.00 95.81 344 ARG A CA 1
ATOM 2684 C C . ARG A 1 344 ? -43.094 13.194 67.124 1.00 95.81 344 ARG A C 1
ATOM 2686 O O . ARG A 1 344 ? -42.992 12.971 65.922 1.00 95.81 344 ARG A O 1
ATOM 2693 N N . VAL A 1 345 ? -42.661 14.332 67.671 1.00 96.50 345 VAL A N 1
ATOM 2694 C CA . VAL A 1 345 ? -41.918 15.354 66.913 1.00 96.50 345 VAL A CA 1
ATOM 2695 C C . VAL A 1 345 ? -40.584 14.788 66.423 1.00 96.50 345 VAL A C 1
ATOM 2697 O O . VAL A 1 345 ? -40.264 14.952 65.250 1.00 96.50 345 VAL A O 1
ATOM 2700 N N . GLN A 1 346 ? -39.844 14.062 67.265 1.00 94.00 346 GLN A N 1
ATOM 2701 C CA . GLN A 1 346 ? -38.572 13.447 66.875 1.00 94.00 346 GLN A CA 1
ATOM 2702 C C . GLN A 1 346 ? -38.743 12.404 65.757 1.00 94.00 346 GLN A C 1
ATOM 2704 O O . GLN A 1 346 ? -37.947 12.358 64.816 1.00 94.00 346 GLN A O 1
ATOM 2709 N N . GLU A 1 347 ? -39.797 11.589 65.824 1.00 95.44 347 GLU A N 1
ATOM 2710 C CA . GLU A 1 347 ? -40.148 10.633 64.768 1.00 95.44 347 GLU A CA 1
ATOM 2711 C C . GLU A 1 347 ? -40.502 11.338 63.451 1.00 95.44 347 GLU A C 1
ATOM 2713 O O . GLU A 1 347 ? -40.046 10.913 62.389 1.00 95.44 347 GLU A O 1
ATOM 2718 N N . LEU A 1 348 ? -41.264 12.438 63.510 1.00 96.44 348 LEU A N 1
ATOM 2719 C CA . LEU A 1 348 ? -41.607 13.248 62.336 1.00 96.44 348 LEU A CA 1
ATOM 2720 C C . LEU A 1 348 ? -40.375 13.904 61.708 1.00 96.44 348 LEU A C 1
ATOM 2722 O O . LEU A 1 348 ? -40.238 13.870 60.488 1.00 96.44 348 LEU A O 1
ATOM 2726 N N . VAL A 1 349 ? -39.458 14.441 62.516 1.00 96.81 349 VAL A N 1
ATOM 2727 C CA . VAL A 1 349 ? -38.180 14.989 62.032 1.00 96.81 349 VAL A CA 1
ATOM 2728 C C . VAL A 1 349 ? -37.365 13.896 61.340 1.00 96.81 349 VAL A C 1
ATOM 2730 O O . VAL A 1 349 ? -36.952 14.067 60.196 1.00 96.81 349 VAL A O 1
ATOM 2733 N N . SER A 1 350 ? -37.239 12.723 61.963 1.00 95.38 350 SER A N 1
ATOM 2734 C CA . SER A 1 350 ? -36.513 11.583 61.382 1.00 95.38 350 SER A CA 1
ATOM 2735 C C . SER A 1 350 ? -37.172 11.062 60.093 1.00 95.38 350 SER A C 1
ATOM 2737 O O . SER A 1 350 ? -36.502 10.590 59.173 1.00 95.38 350 SER A O 1
ATOM 2739 N N . ALA A 1 351 ? -38.504 11.115 59.997 1.00 95.75 351 ALA A N 1
ATOM 2740 C CA . ALA A 1 351 ? -39.236 10.770 58.781 1.00 95.75 351 ALA A CA 1
ATOM 2741 C C . ALA A 1 351 ? -39.027 11.810 57.669 1.00 95.75 351 ALA A C 1
ATOM 2743 O O . ALA A 1 351 ? -38.800 11.419 56.524 1.00 95.75 351 ALA A O 1
ATOM 2744 N N . LEU A 1 352 ? -39.041 13.105 58.003 1.00 95.69 352 LEU A N 1
ATOM 2745 C CA . LEU A 1 352 ? -38.750 14.190 57.065 1.00 95.69 352 LEU A CA 1
ATOM 2746 C C . LEU A 1 352 ? -37.319 14.104 56.539 1.00 95.69 352 LEU A C 1
ATOM 2748 O O . LEU A 1 352 ? -37.127 14.164 55.334 1.00 95.69 352 LEU A O 1
ATOM 2752 N N . GLU A 1 353 ? -36.323 13.871 57.393 1.00 96.50 353 GLU A N 1
ATOM 2753 C CA . GLU A 1 353 ? -34.932 13.700 56.958 1.00 96.50 353 GLU A CA 1
ATOM 2754 C C . GLU A 1 353 ? -34.764 12.517 55.997 1.00 96.50 353 GLU A C 1
ATOM 2756 O O . GLU A 1 353 ? -34.090 12.636 54.971 1.00 96.50 353 GLU A O 1
ATOM 2761 N N . ARG A 1 354 ? -35.410 11.376 56.283 1.00 96.62 354 ARG A N 1
ATOM 2762 C CA . ARG A 1 354 ? -35.418 10.219 55.372 1.00 96.62 354 ARG A CA 1
ATOM 2763 C C . ARG A 1 354 ? -36.103 10.543 54.047 1.00 96.62 354 ARG A C 1
ATOM 2765 O O . ARG A 1 354 ? -35.596 10.149 52.997 1.00 96.62 354 ARG A O 1
ATOM 2772 N N . LEU A 1 355 ? -37.227 11.257 54.082 1.00 96.62 355 LEU A N 1
ATOM 2773 C CA . LEU A 1 355 ? -37.945 11.669 52.878 1.00 96.62 355 LEU A CA 1
ATOM 2774 C C . LEU A 1 355 ? -37.116 12.651 52.041 1.00 96.62 355 LEU A C 1
ATOM 2776 O O . LEU A 1 355 ? -37.039 12.480 50.827 1.00 96.62 355 LEU A O 1
ATOM 2780 N N . THR A 1 356 ? -36.452 13.617 52.678 1.00 94.88 356 THR A N 1
ATOM 2781 C CA . THR A 1 356 ? -35.565 14.589 52.029 1.00 94.88 356 THR A CA 1
ATOM 2782 C C . THR A 1 356 ? -34.395 13.886 51.353 1.00 94.88 356 THR A C 1
ATOM 2784 O O . THR A 1 356 ? -34.219 14.057 50.151 1.00 94.88 356 THR A O 1
ATOM 2787 N N . LYS A 1 357 ? -33.676 13.004 52.063 1.00 96.94 357 LYS A N 1
ATOM 2788 C CA . LYS A 1 357 ? -32.587 12.200 51.475 1.00 96.94 357 LYS A CA 1
ATOM 2789 C C . LYS A 1 357 ? -33.080 11.341 50.310 1.00 96.94 357 LYS A C 1
ATOM 2791 O O . LYS A 1 357 ? -32.445 11.276 49.264 1.00 96.94 357 LYS A O 1
ATOM 2796 N N . SER A 1 358 ? -34.243 10.705 50.463 1.00 95.44 358 SER A N 1
ATOM 2797 C CA . SER A 1 358 ? -34.862 9.913 49.395 1.00 95.44 358 SER A CA 1
ATOM 2798 C C . SER A 1 358 ? -35.230 10.770 48.176 1.00 95.44 358 SER A C 1
ATOM 2800 O O . SER A 1 358 ? -35.055 10.328 47.042 1.00 95.44 358 SER A O 1
ATOM 2802 N N . SER A 1 359 ? -35.719 11.995 48.387 1.00 93.06 359 SER A N 1
ATOM 2803 C CA . SER A 1 359 ? -36.026 12.941 47.310 1.00 93.06 359 SER A CA 1
ATOM 2804 C C . SER A 1 359 ? -34.768 13.442 46.611 1.00 93.06 359 SER A C 1
ATOM 2806 O O . SER A 1 359 ? -34.740 13.498 45.386 1.00 93.06 359 SER A O 1
ATOM 2808 N N . GLU A 1 360 ? -33.720 13.753 47.368 1.00 96.62 360 GLU A N 1
ATOM 2809 C CA . GLU A 1 360 ? -32.429 14.202 46.849 1.00 96.62 360 GLU A CA 1
ATOM 2810 C C . GLU A 1 360 ? -31.770 13.128 45.977 1.00 96.62 360 GLU A C 1
ATOM 2812 O O . GLU A 1 360 ? -31.397 13.409 44.841 1.00 96.62 360 GLU A O 1
ATOM 2817 N N . ILE A 1 361 ? -31.748 11.870 46.436 1.00 94.69 361 ILE A N 1
ATOM 2818 C CA . ILE A 1 361 ? -31.246 10.737 45.644 1.00 94.69 361 ILE A CA 1
ATOM 2819 C C . ILE A 1 361 ? -32.049 10.576 44.347 1.00 94.69 361 ILE A C 1
ATOM 2821 O O . ILE A 1 361 ? -31.460 10.397 43.282 1.00 94.69 361 ILE A O 1
ATOM 2825 N N . ARG A 1 362 ? -33.386 10.681 44.398 1.00 96.06 362 ARG A N 1
ATOM 2826 C CA . ARG A 1 362 ? -34.217 10.628 43.181 1.00 96.06 362 ARG A CA 1
ATOM 2827 C C . ARG A 1 362 ? -33.904 11.772 42.216 1.00 96.06 362 ARG A C 1
ATOM 2829 O O . ARG A 1 362 ? -33.862 11.544 41.010 1.00 96.06 362 ARG A O 1
ATOM 2836 N N . HIS A 1 363 ? -33.690 12.989 42.716 1.00 96.25 363 HIS A N 1
ATOM 2837 C CA . HIS A 1 363 ? -33.315 14.125 41.871 1.00 96.25 363 HIS A CA 1
ATOM 2838 C C . HIS A 1 363 ? -31.934 13.938 41.242 1.00 96.25 363 HIS A C 1
ATOM 2840 O O . HIS A 1 363 ? -31.780 14.206 40.051 1.00 96.25 363 HIS A O 1
ATOM 2846 N N . GLN A 1 364 ? -30.971 13.411 41.997 1.00 96.25 364 GLN A N 1
ATOM 2847 C CA . GLN A 1 364 ? -29.639 13.089 41.496 1.00 96.25 364 GLN A CA 1
ATOM 2848 C C . GLN A 1 364 ? -29.698 12.032 40.380 1.00 96.25 364 GLN A C 1
ATOM 2850 O O . GLN A 1 364 ? -29.178 12.258 39.289 1.00 96.25 364 GLN A O 1
ATOM 2855 N N . GLN A 1 365 ? -30.436 10.938 40.596 1.00 94.69 365 GLN A N 1
ATOM 2856 C CA . GLN A 1 365 ? -30.668 9.905 39.577 1.00 94.69 365 GLN A CA 1
ATOM 2857 C C . GLN A 1 365 ? -31.369 10.468 38.334 1.00 94.69 365 GLN A C 1
ATOM 2859 O O . GLN A 1 365 ? -30.990 10.169 37.204 1.00 94.69 365 GLN A O 1
ATOM 2864 N N . SER A 1 366 ? -32.375 11.328 38.517 1.00 93.56 366 SER A N 1
ATOM 2865 C CA . SER A 1 366 ? -33.048 11.989 37.396 1.00 93.56 366 SER A CA 1
ATOM 2866 C C . SER A 1 366 ? -32.098 12.890 36.603 1.00 93.56 366 SER A C 1
ATOM 2868 O O . SER A 1 366 ? -32.218 12.961 35.381 1.00 93.56 366 SER A O 1
ATOM 2870 N N . ALA A 1 367 ? -31.174 13.589 37.266 1.00 95.00 367 ALA A N 1
ATOM 2871 C CA . ALA A 1 367 ? -30.182 14.425 36.600 1.00 95.00 367 ALA A CA 1
ATOM 2872 C C . ALA A 1 367 ? -29.182 13.581 35.792 1.00 95.00 367 ALA A C 1
ATOM 2874 O O . ALA A 1 367 ? -28.852 13.940 34.661 1.00 95.00 367 ALA A O 1
ATOM 2875 N N . GLU A 1 368 ? -28.755 12.439 36.331 1.00 95.19 368 GLU A N 1
ATOM 2876 C CA . GLU A 1 368 ? -27.907 11.463 35.636 1.00 95.19 368 GLU A CA 1
ATOM 2877 C C . GLU A 1 368 ? -28.599 10.909 34.387 1.00 95.19 368 GLU A C 1
ATOM 2879 O O . GLU A 1 368 ? -28.037 11.007 33.296 1.00 95.19 368 GLU A O 1
ATOM 2884 N N . PHE A 1 369 ? -29.862 10.477 34.490 1.00 96.44 369 PHE A N 1
ATOM 2885 C CA . PHE A 1 369 ? -30.634 10.027 33.326 1.00 96.44 369 PHE A CA 1
ATOM 2886 C C . PHE A 1 369 ? -30.772 11.106 32.249 1.00 96.44 369 PHE A C 1
ATOM 2888 O O . PHE A 1 369 ? -30.656 10.816 31.058 1.00 96.44 369 PHE A O 1
ATOM 2895 N N . VAL A 1 370 ? -30.987 12.366 32.638 1.00 97.25 370 VAL A N 1
ATOM 2896 C CA . VAL A 1 370 ? -31.035 13.486 31.686 1.00 97.25 370 VAL A CA 1
ATOM 2897 C C . VAL A 1 370 ? -29.679 13.695 31.009 1.00 97.25 370 VAL A C 1
ATOM 2899 O O . VAL A 1 370 ? -29.632 13.969 29.808 1.00 97.25 370 VAL A O 1
ATOM 2902 N N . ASN A 1 371 ? -28.572 13.566 31.740 1.00 95.62 371 ASN A N 1
ATOM 2903 C CA . ASN A 1 371 ? -27.230 13.699 31.176 1.00 95.62 371 ASN A CA 1
ATOM 2904 C C . ASN A 1 371 ? -26.894 12.558 30.209 1.00 95.62 371 ASN A C 1
ATOM 2906 O O . ASN A 1 371 ? -26.345 12.814 29.134 1.00 95.62 371 ASN A O 1
ATOM 2910 N N . ASP A 1 372 ? -27.284 11.330 30.535 1.00 97.50 372 ASP A N 1
ATOM 2911 C CA . ASP A 1 372 ? -27.125 10.179 29.647 1.00 97.50 372 ASP A CA 1
ATOM 2912 C C . ASP A 1 372 ? -27.966 10.331 28.381 1.00 97.50 372 ASP A C 1
ATOM 2914 O O . ASP A 1 372 ? -27.462 10.126 27.275 1.00 97.50 372 ASP A O 1
ATOM 2918 N N . LEU A 1 373 ? -29.209 10.803 28.513 1.00 97.06 373 LEU A N 1
ATOM 2919 C CA . LEU A 1 373 ? -30.069 11.113 27.372 1.00 97.06 373 LEU A CA 1
ATOM 2920 C C . LEU A 1 373 ? -29.450 12.202 26.480 1.00 97.06 373 LEU A C 1
ATOM 2922 O O . LEU A 1 373 ? -29.438 12.076 25.255 1.00 97.06 373 LEU A O 1
ATOM 2926 N N . LYS A 1 374 ? -28.886 13.262 27.076 1.00 97.31 374 LYS A N 1
ATOM 2927 C CA . LYS A 1 374 ? -28.169 14.317 26.338 1.00 97.31 374 LYS A CA 1
ATOM 2928 C C . LYS A 1 374 ? -26.960 13.759 25.589 1.00 97.31 374 LYS A C 1
ATOM 2930 O O . LYS A 1 374 ? -26.758 14.103 24.424 1.00 97.31 374 LYS A O 1
ATOM 2935 N N . ARG A 1 375 ? -26.175 12.883 26.223 1.00 97.38 375 ARG A N 1
ATOM 2936 C CA . ARG A 1 375 ? -25.013 12.232 25.601 1.00 97.38 375 ARG A CA 1
ATOM 2937 C C . ARG A 1 375 ? -25.438 11.331 24.441 1.00 97.38 375 ARG A C 1
ATOM 2939 O O . ARG A 1 375 ? -24.858 11.421 23.362 1.00 97.38 375 ARG A O 1
ATOM 2946 N N . ALA A 1 376 ? -26.474 10.517 24.636 1.00 95.56 376 ALA A N 1
ATOM 2947 C CA . ALA A 1 376 ? -27.026 9.649 23.602 1.00 95.56 376 ALA A CA 1
ATOM 2948 C C . ALA A 1 376 ? -27.548 10.455 22.402 1.00 95.56 376 ALA A C 1
ATOM 2950 O O . ALA A 1 376 ? -27.215 10.137 21.262 1.00 95.56 376 ALA A O 1
ATOM 2951 N N . ASN A 1 377 ? -28.278 11.546 22.650 1.00 95.06 377 ASN A N 1
ATOM 2952 C CA . ASN A 1 377 ? -28.748 12.444 21.595 1.00 95.06 377 ASN A CA 1
ATOM 2953 C C . ASN A 1 377 ? -27.590 13.115 20.845 1.00 95.06 377 ASN A C 1
ATOM 2955 O O . ASN A 1 377 ? -27.620 13.176 19.619 1.00 95.06 377 ASN A O 1
ATOM 2959 N N . SER A 1 378 ? -26.546 13.566 21.546 1.00 96.94 378 SER A N 1
ATOM 2960 C CA . SER A 1 378 ? -25.347 14.129 20.910 1.00 96.94 378 SER A CA 1
ATOM 2961 C C . SER A 1 378 ? -24.663 13.111 19.987 1.00 96.94 378 SER A C 1
ATOM 2963 O O . SER A 1 378 ? -24.374 13.407 18.825 1.00 96.94 378 SER A O 1
ATOM 2965 N N . ASN A 1 379 ? -24.491 11.873 20.461 1.00 96.25 379 ASN A N 1
ATOM 2966 C CA . ASN A 1 379 ? -23.922 10.784 19.668 1.00 96.25 379 ASN A CA 1
ATOM 2967 C C . ASN A 1 379 ? -24.786 10.457 18.441 1.00 96.25 379 ASN A C 1
ATOM 2969 O O . ASN A 1 379 ? -24.252 10.252 17.351 1.00 96.25 379 ASN A O 1
ATOM 2973 N N . LEU A 1 380 ? -26.113 10.439 18.602 1.00 97.06 380 LEU A N 1
ATOM 2974 C CA . LEU A 1 380 ? -27.052 10.200 17.509 1.00 97.06 380 LEU A CA 1
ATOM 2975 C C . LEU A 1 380 ? -26.968 11.303 16.446 1.00 97.06 380 LEU A C 1
ATOM 2977 O O . LEU A 1 380 ? -26.912 10.996 15.258 1.00 97.06 380 LEU A O 1
ATOM 2981 N N . VAL A 1 381 ? -26.895 12.573 16.856 1.00 97.44 381 VAL A N 1
ATOM 2982 C CA . VAL A 1 381 ? -26.722 13.714 15.943 1.00 97.44 381 VAL A CA 1
ATOM 2983 C C . VAL A 1 381 ? -25.395 13.612 15.189 1.00 97.44 381 VAL A C 1
ATOM 2985 O O . VAL A 1 381 ? -25.371 13.764 13.968 1.00 97.44 381 VAL A O 1
ATOM 2988 N N . ALA A 1 382 ? -24.296 13.287 15.875 1.00 96.81 382 ALA A N 1
ATOM 2989 C CA . ALA A 1 382 ? -22.994 13.107 15.236 1.00 96.81 382 ALA A CA 1
ATOM 2990 C C . ALA A 1 382 ? -22.997 11.944 14.225 1.00 96.81 382 ALA A C 1
ATOM 2992 O O . ALA A 1 382 ? -22.470 12.073 13.116 1.00 96.81 382 ALA A O 1
ATOM 2993 N N . ALA A 1 383 ? -23.625 10.818 14.577 1.00 95.88 383 ALA A N 1
ATOM 2994 C CA . ALA A 1 383 ? -23.781 9.672 13.686 1.00 95.88 383 ALA A CA 1
ATOM 2995 C C . ALA A 1 383 ? -24.642 10.019 12.462 1.00 95.88 383 ALA A C 1
ATOM 2997 O O . ALA A 1 383 ? -24.278 9.672 11.335 1.00 95.88 383 ALA A O 1
ATOM 2998 N N . TYR A 1 384 ? -25.738 10.750 12.671 1.00 97.56 384 TYR A N 1
ATOM 2999 C CA . TYR A 1 384 ? -26.611 11.225 11.606 1.00 97.56 384 TYR A CA 1
ATOM 3000 C C . TYR A 1 384 ? -25.877 12.166 10.643 1.00 97.56 384 TYR A C 1
ATOM 3002 O O . TYR A 1 384 ? -25.905 11.939 9.435 1.00 97.56 384 TYR A O 1
ATOM 3010 N N . GLU A 1 385 ? -25.147 13.166 11.144 1.00 98.00 385 GLU A N 1
ATOM 3011 C CA . GLU A 1 385 ? -24.370 14.080 10.296 1.00 98.00 385 GLU A CA 1
ATOM 3012 C C . GLU A 1 385 ? -23.257 13.346 9.529 1.00 98.00 385 GLU A C 1
ATOM 3014 O O . GLU A 1 385 ? -23.041 13.595 8.339 1.00 98.00 385 GLU A O 1
ATOM 3019 N N . LYS A 1 386 ? -22.599 12.358 10.152 1.00 97.44 386 LYS A N 1
ATOM 3020 C CA . LYS A 1 386 ? -21.613 11.505 9.468 1.00 97.44 386 LYS A CA 1
ATOM 3021 C C . LYS A 1 386 ? -22.256 10.684 8.345 1.00 97.44 386 LYS A C 1
ATOM 3023 O O . LYS A 1 386 ? -21.705 10.622 7.242 1.00 97.44 386 LYS A O 1
ATOM 3028 N N . ALA A 1 387 ? -23.416 10.077 8.600 1.00 95.62 387 ALA A N 1
ATOM 3029 C CA . ALA A 1 387 ? -24.161 9.312 7.603 1.00 95.62 387 ALA A CA 1
ATOM 3030 C C . ALA A 1 387 ? -24.626 10.209 6.447 1.00 95.62 387 ALA A C 1
ATOM 3032 O O . ALA A 1 387 ? -24.371 9.902 5.281 1.00 95.62 387 ALA A O 1
ATOM 3033 N N . LYS A 1 388 ? -25.216 11.364 6.762 1.00 98.12 388 LYS A N 1
ATOM 3034 C CA . LYS A 1 388 ? -25.632 12.384 5.795 1.00 98.12 388 LYS A CA 1
ATOM 3035 C C . LYS A 1 388 ? -24.468 12.829 4.910 1.00 98.12 388 LYS A C 1
ATOM 3037 O O . LYS A 1 388 ? -24.599 12.799 3.688 1.00 98.12 388 LYS A O 1
ATOM 3042 N N . LYS A 1 389 ? -23.300 13.139 5.488 1.00 97.94 389 LYS A N 1
ATOM 3043 C CA . LYS A 1 389 ? -22.089 13.508 4.731 1.00 97.94 389 LYS A CA 1
ATOM 3044 C C . LYS A 1 389 ? -21.614 12.376 3.815 1.00 97.94 389 LYS A C 1
ATOM 3046 O O . LYS A 1 389 ? -21.255 12.626 2.665 1.00 97.94 389 LYS A O 1
ATOM 3051 N N . LYS A 1 390 ? -21.656 11.120 4.278 1.00 97.19 390 LYS A N 1
ATOM 3052 C CA . LYS A 1 390 ? -21.311 9.942 3.459 1.00 97.19 390 LYS A CA 1
ATOM 3053 C C . LYS A 1 390 ? -22.256 9.791 2.263 1.00 97.19 390 LYS A C 1
ATOM 3055 O O . LYS A 1 390 ? -21.785 9.604 1.140 1.00 97.19 390 LYS A O 1
ATOM 3060 N N . HIS A 1 391 ? -23.565 9.905 2.483 1.00 96.31 391 HIS A N 1
ATOM 3061 C CA . HIS A 1 391 ? -24.561 9.827 1.413 1.00 96.31 391 HIS A CA 1
ATOM 3062 C C . HIS A 1 391 ? -24.437 10.988 0.427 1.00 96.31 391 HIS A C 1
ATOM 3064 O O . HIS A 1 391 ? -24.436 10.753 -0.779 1.00 96.31 391 HIS A O 1
ATOM 3070 N N . GLN A 1 392 ? -24.232 12.211 0.915 1.00 97.38 392 GLN A N 1
ATOM 3071 C CA . GLN A 1 392 ? -24.022 13.384 0.071 1.00 97.38 392 GLN A CA 1
ATOM 3072 C C . GLN A 1 392 ? -22.767 13.242 -0.803 1.00 97.38 392 GLN A C 1
ATOM 3074 O O . GLN A 1 392 ? -22.798 13.563 -1.987 1.00 97.38 392 GLN A O 1
ATOM 3079 N N . ASN A 1 393 ? -21.674 12.700 -0.260 1.00 97.00 393 ASN A N 1
ATOM 3080 C CA . ASN A 1 393 ? -20.466 12.430 -1.040 1.00 97.00 393 ASN A CA 1
ATOM 3081 C C . ASN A 1 393 ? -20.689 11.346 -2.103 1.00 97.00 393 ASN A C 1
ATOM 3083 O O . ASN A 1 393 ? -20.168 11.461 -3.210 1.00 97.00 393 ASN A O 1
ATOM 3087 N N . LYS A 1 394 ? -21.465 10.299 -1.791 1.00 96.88 394 LYS A N 1
ATOM 3088 C CA . LYS A 1 394 ? -21.828 9.267 -2.773 1.00 96.88 394 LYS A CA 1
ATOM 3089 C C . LYS A 1 394 ? -22.684 9.850 -3.899 1.00 96.88 394 LYS A C 1
ATOM 3091 O O . LYS A 1 394 ? -22.422 9.540 -5.055 1.00 96.88 394 LYS A O 1
ATOM 3096 N N . LEU A 1 395 ? -23.642 10.717 -3.566 1.00 96.56 395 LEU A N 1
ATOM 3097 C CA . LEU A 1 395 ? -24.468 11.427 -4.543 1.00 96.56 395 LEU A CA 1
ATOM 3098 C C . LEU A 1 395 ? -23.595 12.266 -5.486 1.00 96.56 395 LEU A C 1
ATOM 3100 O O . LEU A 1 395 ? -23.644 12.052 -6.689 1.00 96.56 395 LEU A O 1
ATOM 3104 N N . LYS A 1 396 ? -22.697 13.099 -4.941 1.00 97.69 396 LYS A N 1
ATOM 3105 C CA . LYS A 1 396 ? -21.768 13.918 -5.740 1.00 97.69 396 LYS A CA 1
ATOM 3106 C C . LYS A 1 396 ? -20.887 13.093 -6.682 1.00 97.69 396 LYS A C 1
ATOM 3108 O O . LYS A 1 396 ? -20.615 13.518 -7.798 1.00 97.69 396 LYS A O 1
ATOM 3113 N N . LYS A 1 397 ? -20.431 11.911 -6.246 1.00 97.50 397 LYS A N 1
ATOM 3114 C CA . LYS A 1 397 ? -19.654 10.992 -7.098 1.00 97.50 397 LYS A CA 1
ATOM 3115 C C . LYS A 1 397 ? -20.492 10.402 -8.235 1.00 97.50 397 LYS A C 1
ATOM 3117 O O . LYS A 1 397 ? -19.983 10.240 -9.335 1.00 97.50 397 LYS A O 1
ATOM 3122 N N . LEU A 1 398 ? -21.754 10.061 -7.977 1.00 97.12 398 LEU A N 1
ATOM 3123 C CA . LEU A 1 398 ? -22.660 9.571 -9.020 1.00 97.12 398 LEU A CA 1
ATOM 3124 C C . LEU A 1 398 ? -23.013 10.683 -10.013 1.00 97.12 398 LEU A C 1
ATOM 3126 O O . LEU A 1 398 ? -22.990 10.450 -11.216 1.00 97.12 398 LEU A O 1
ATOM 3130 N N . GLU A 1 399 ? -23.265 11.897 -9.522 1.00 95.50 399 GLU A N 1
ATOM 3131 C CA . GLU A 1 399 ? -23.497 13.080 -10.356 1.00 95.50 399 GLU A CA 1
ATOM 3132 C C . GLU A 1 399 ? -22.288 13.376 -11.251 1.00 95.50 399 GLU A C 1
ATOM 3134 O O . GLU A 1 399 ? -22.455 13.584 -12.450 1.00 95.50 399 GLU A O 1
ATOM 3139 N N . SER A 1 400 ? -21.061 13.317 -10.718 1.00 96.75 400 SER A N 1
ATOM 3140 C CA . SER A 1 400 ? -19.858 13.540 -11.527 1.00 96.75 400 SER A CA 1
ATOM 3141 C C . SER A 1 400 ? -19.632 12.444 -12.571 1.00 96.75 400 SER A C 1
ATOM 3143 O O . SER A 1 400 ? -19.261 12.745 -13.705 1.00 96.75 400 SER A O 1
ATOM 3145 N N . GLN A 1 401 ? -19.899 11.178 -12.232 1.00 97.12 401 GLN A N 1
ATOM 3146 C CA . GLN A 1 401 ? -19.851 10.071 -13.193 1.00 97.12 401 GLN A CA 1
ATOM 3147 C C . GLN A 1 401 ? -20.890 10.237 -14.306 1.00 97.12 401 GLN A C 1
ATOM 3149 O O . GLN A 1 401 ? -20.571 10.014 -15.473 1.00 97.12 401 GLN A O 1
ATOM 3154 N N . MET A 1 402 ? -22.108 10.658 -13.958 1.00 97.12 402 MET A N 1
ATOM 3155 C CA . MET A 1 402 ? -23.169 10.938 -14.921 1.00 97.12 402 MET A CA 1
ATOM 3156 C C . MET A 1 402 ? -22.772 12.081 -15.861 1.00 97.12 402 MET A C 1
ATOM 3158 O O . MET A 1 402 ? -22.887 11.922 -17.072 1.00 97.12 402 MET A O 1
ATOM 3162 N N . MET A 1 403 ? -22.225 13.182 -15.335 1.00 96.81 403 MET A N 1
ATOM 3163 C CA . MET A 1 403 ? -21.734 14.297 -16.156 1.00 96.81 403 MET A CA 1
ATOM 3164 C C . MET A 1 403 ? -20.621 13.860 -17.115 1.00 96.81 403 MET A C 1
ATOM 3166 O O . MET A 1 403 ? -20.709 14.116 -18.312 1.00 96.81 403 MET A O 1
ATOM 3170 N N . ALA A 1 404 ? -19.629 13.105 -16.632 1.00 96.88 404 ALA A N 1
ATOM 3171 C CA . ALA A 1 404 ? -18.559 12.584 -17.484 1.00 96.88 404 ALA A CA 1
ATOM 3172 C C . ALA A 1 404 ? -19.082 11.617 -18.563 1.00 96.88 404 ALA A C 1
ATOM 3174 O O . ALA A 1 404 ? -18.557 11.568 -19.677 1.00 96.88 404 ALA A O 1
ATOM 3175 N N . MET A 1 405 ? -20.113 10.826 -18.250 1.00 97.12 405 MET A N 1
ATOM 3176 C CA . MET A 1 405 ? -20.775 9.973 -19.234 1.00 97.12 405 MET A CA 1
ATOM 3177 C C . MET A 1 405 ? -21.479 10.818 -20.297 1.00 97.12 405 MET A C 1
ATOM 3179 O O . MET A 1 405 ? -21.302 10.537 -21.481 1.00 97.12 405 MET A O 1
ATOM 3183 N N . VAL A 1 406 ? -22.221 11.855 -19.901 1.00 97.38 406 VAL A N 1
ATOM 3184 C CA . VAL A 1 406 ? -22.902 12.775 -20.826 1.00 97.38 406 VAL A CA 1
ATOM 3185 C C . VAL A 1 406 ? -21.896 13.461 -21.753 1.00 97.38 406 VAL A C 1
ATOM 3187 O O . VAL A 1 406 ? -22.062 13.387 -22.966 1.00 97.38 406 VAL A O 1
ATOM 3190 N N . GLU A 1 407 ? -20.794 14.003 -21.232 1.00 97.06 407 GLU A N 1
ATOM 3191 C CA . GLU A 1 407 ? -19.744 14.642 -22.043 1.00 97.06 407 GLU A CA 1
ATOM 3192 C C . GLU A 1 407 ? -19.117 13.679 -23.070 1.00 97.06 407 GLU A C 1
ATOM 3194 O O . GLU A 1 407 ? -18.888 14.032 -24.234 1.00 97.06 407 GLU A O 1
ATOM 3199 N N . ARG A 1 408 ? -18.874 12.418 -22.683 1.00 96.62 408 ARG A N 1
ATOM 3200 C CA . ARG A 1 408 ? -18.401 11.383 -23.621 1.00 96.62 408 ARG A CA 1
ATOM 3201 C C . ARG A 1 408 ? -19.422 11.091 -24.718 1.00 96.62 408 ARG A C 1
ATOM 3203 O O . ARG A 1 408 ? -19.041 10.957 -25.876 1.00 96.62 408 ARG A O 1
ATOM 3210 N N . HIS A 1 409 ? -20.706 11.011 -24.383 1.00 96.62 409 HIS A N 1
ATOM 3211 C CA . HIS A 1 409 ? -21.744 10.814 -25.396 1.00 96.62 409 HIS A CA 1
ATOM 3212 C C . HIS A 1 409 ? -21.842 12.032 -26.323 1.00 96.62 409 HIS A C 1
ATOM 3214 O O . HIS A 1 409 ? -21.910 11.867 -27.538 1.00 96.62 409 HIS A O 1
ATOM 3220 N N . GLU A 1 410 ? -21.761 13.254 -25.796 1.00 97.06 410 GLU A N 1
ATOM 3221 C CA . GLU A 1 410 ? -21.765 14.477 -26.604 1.00 97.06 410 GLU A CA 1
ATOM 3222 C C . GLU A 1 410 ? -20.581 14.544 -27.575 1.00 97.06 410 GLU A C 1
ATOM 3224 O O . GLU A 1 410 ? -20.753 14.898 -28.743 1.00 97.06 410 GLU A O 1
ATOM 3229 N N . THR A 1 411 ? -19.377 14.178 -27.124 1.00 96.56 411 THR A N 1
ATOM 3230 C CA . THR A 1 411 ? -18.188 14.115 -27.992 1.00 96.56 411 THR A CA 1
ATOM 3231 C C . THR A 1 411 ? -18.326 13.058 -29.084 1.00 96.56 411 THR A C 1
ATOM 3233 O O . THR A 1 411 ? -18.040 13.358 -30.243 1.00 96.56 411 THR A O 1
ATOM 3236 N N . GLN A 1 412 ? -18.828 11.861 -28.765 1.00 95.88 412 GLN A N 1
ATOM 3237 C CA . GLN A 1 412 ? -19.116 10.823 -29.761 1.00 95.88 412 GLN A CA 1
ATOM 3238 C C . GLN A 1 412 ? -20.149 11.292 -30.790 1.00 95.88 412 GLN A C 1
ATOM 3240 O O . GLN A 1 412 ? -19.916 11.171 -31.991 1.00 95.88 412 GLN A O 1
ATOM 3245 N N . VAL A 1 413 ? -21.254 11.893 -30.339 1.00 97.12 413 VAL A N 1
ATOM 3246 C CA . VAL A 1 413 ? -22.282 12.457 -31.225 1.00 97.12 413 VAL A CA 1
ATOM 3247 C C . VAL A 1 413 ? -21.686 13.543 -32.123 1.00 97.12 413 VAL A C 1
ATOM 3249 O O . VAL A 1 413 ? -21.987 13.581 -33.314 1.00 97.12 413 VAL A O 1
ATOM 3252 N N . ARG A 1 414 ? -20.810 14.407 -31.594 1.00 96.94 414 ARG A N 1
ATOM 3253 C CA . ARG A 1 414 ? -20.123 15.443 -32.381 1.00 96.94 414 ARG A CA 1
ATOM 3254 C C . ARG A 1 414 ? -19.211 14.839 -33.453 1.00 96.94 414 ARG A C 1
ATOM 3256 O O . ARG A 1 414 ? -19.270 15.285 -34.595 1.00 96.94 414 ARG A O 1
ATOM 3263 N N . MET A 1 415 ? -18.423 13.817 -33.113 1.00 96.31 415 MET A N 1
ATOM 3264 C CA . MET A 1 415 ? -17.557 13.117 -34.072 1.00 96.31 415 MET A CA 1
ATOM 3265 C C . MET A 1 415 ? -18.364 12.415 -35.168 1.00 96.31 415 MET A C 1
ATOM 3267 O O . MET A 1 415 ? -18.031 12.531 -36.344 1.00 96.31 415 MET A O 1
ATOM 3271 N N . LEU A 1 416 ? -19.455 11.733 -34.806 1.00 95.62 416 LEU A N 1
ATOM 3272 C CA . LEU A 1 416 ? -20.340 11.085 -35.777 1.00 95.62 416 LEU A CA 1
ATOM 3273 C C . LEU A 1 416 ? -20.984 12.108 -36.718 1.00 95.62 416 LEU A C 1
ATOM 3275 O O . LEU A 1 416 ? -20.986 11.893 -37.926 1.00 95.62 416 LEU A O 1
ATOM 3279 N N . LYS A 1 417 ? -21.451 13.251 -36.196 1.00 95.56 417 LYS A N 1
ATOM 3280 C CA . LYS A 1 417 ? -21.970 14.354 -37.022 1.00 95.56 417 LYS A CA 1
ATOM 3281 C C . LYS A 1 417 ? -20.922 14.885 -38.004 1.00 95.56 417 LYS A C 1
ATOM 3283 O O . LYS A 1 417 ? -21.245 15.089 -39.168 1.00 95.56 417 LYS A O 1
ATOM 3288 N N . GLN A 1 418 ? -19.674 15.071 -37.566 1.00 95.19 418 GLN A N 1
ATOM 3289 C CA . GLN A 1 418 ? -18.580 15.488 -38.455 1.00 95.19 418 GLN A CA 1
ATOM 3290 C C . GLN A 1 418 ? -18.272 14.437 -39.527 1.00 95.19 418 GLN A C 1
ATOM 3292 O O . GLN A 1 418 ? -18.072 14.786 -40.687 1.00 95.19 418 GLN A O 1
ATOM 3297 N N . ARG A 1 419 ? -18.264 13.148 -39.167 1.00 95.00 419 ARG A N 1
ATOM 3298 C CA . ARG A 1 419 ? -18.029 12.061 -40.125 1.00 95.00 419 ARG A CA 1
ATOM 3299 C C . ARG A 1 419 ? -19.135 11.977 -41.175 1.00 95.00 419 ARG A C 1
ATOM 3301 O O . ARG A 1 419 ? -18.815 11.783 -42.341 1.00 95.00 419 ARG A O 1
ATOM 3308 N N . ILE A 1 420 ? -20.395 12.139 -40.769 1.00 93.12 420 ILE A N 1
ATOM 3309 C CA . ILE A 1 420 ? -21.536 12.203 -41.692 1.00 93.12 420 ILE A CA 1
ATOM 3310 C C . ILE A 1 420 ? -21.357 13.376 -42.660 1.00 93.12 420 ILE A C 1
ATOM 3312 O O . ILE A 1 420 ? -21.407 13.151 -43.860 1.00 93.12 420 ILE A O 1
ATOM 3316 N N . ALA A 1 421 ? -21.039 14.577 -42.167 1.00 93.31 421 ALA A N 1
ATOM 3317 C CA . ALA A 1 421 ? -20.829 15.748 -43.023 1.00 93.31 421 ALA A CA 1
ATOM 3318 C C . ALA A 1 421 ? -19.703 15.547 -44.058 1.00 93.31 421 ALA A C 1
ATOM 3320 O O . ALA A 1 421 ? -19.858 15.922 -45.215 1.00 93.31 421 ALA A O 1
ATOM 3321 N N . LEU A 1 422 ? -18.589 14.912 -43.671 1.00 91.38 422 LEU A N 1
ATOM 3322 C CA . LEU A 1 422 ? -17.503 14.580 -44.606 1.00 91.38 422 LEU A CA 1
ATOM 3323 C C . LEU A 1 422 ? -17.940 13.579 -45.681 1.00 91.38 422 LEU A C 1
ATOM 3325 O O . LEU A 1 422 ? -17.580 13.735 -46.843 1.00 91.38 422 LEU A O 1
ATOM 3329 N N . LEU A 1 423 ? -18.709 12.556 -45.299 1.00 88.62 423 LEU A N 1
ATOM 3330 C CA . LEU A 1 423 ? -19.237 11.567 -46.243 1.00 88.62 423 LEU A CA 1
ATOM 3331 C C . LEU A 1 423 ? -20.282 12.182 -47.183 1.00 88.62 423 LEU A C 1
ATOM 3333 O O . LEU A 1 423 ? -20.328 11.832 -48.359 1.00 88.62 423 LEU A O 1
ATOM 3337 N N . GLU A 1 424 ? -21.100 13.111 -46.689 1.00 88.44 424 GLU A N 1
ATOM 3338 C CA . GLU A 1 424 ? -22.026 13.891 -47.513 1.00 88.44 424 GLU A CA 1
ATOM 3339 C C . GLU A 1 424 ? -21.269 14.779 -48.515 1.00 88.44 424 GLU A C 1
ATOM 3341 O O . GLU A 1 424 ? -21.654 14.834 -49.683 1.00 88.44 424 GLU A O 1
ATOM 3346 N N . GLU A 1 425 ? -20.159 15.408 -48.105 1.00 83.38 425 GLU A N 1
ATOM 3347 C CA . GLU A 1 425 ? -19.301 16.191 -49.004 1.00 83.38 425 GLU A CA 1
ATOM 3348 C C . GLU A 1 425 ? -18.640 15.304 -50.074 1.00 83.38 425 GLU A C 1
ATOM 3350 O O . GLU A 1 425 ? -18.686 15.639 -51.258 1.00 83.38 425 GLU A O 1
ATOM 3355 N N . GLU A 1 426 ? -18.083 14.152 -49.691 1.00 78.75 426 GLU A N 1
ATOM 3356 C CA . GLU A 1 426 ? -17.457 13.187 -50.606 1.00 78.75 426 GLU A CA 1
ATOM 3357 C C . GLU A 1 426 ? -18.459 12.634 -51.631 1.00 78.75 426 GLU A C 1
ATOM 3359 O O . GLU A 1 426 ? -18.159 12.577 -52.822 1.00 78.75 426 GLU A O 1
ATOM 3364 N N . ASN A 1 427 ? -19.683 12.324 -51.198 1.00 73.69 427 ASN A N 1
ATOM 3365 C CA . ASN A 1 427 ? -20.756 11.852 -52.073 1.00 73.69 427 ASN A CA 1
ATOM 3366 C C . ASN A 1 427 ? -21.331 12.955 -52.989 1.00 73.69 427 ASN A C 1
ATOM 3368 O O . ASN A 1 427 ? -21.935 12.657 -54.017 1.00 73.69 427 ASN A O 1
ATOM 3372 N N . SER A 1 428 ? -21.151 14.232 -52.634 1.00 70.38 428 SER A N 1
ATOM 3373 C CA . SER A 1 428 ? -21.557 15.379 -53.460 1.00 70.38 428 SER A CA 1
ATOM 3374 C C . SER A 1 428 ? -20.522 15.781 -54.522 1.00 70.38 428 SER A C 1
ATOM 3376 O O . SER A 1 428 ? -20.841 16.560 -55.423 1.00 70.38 428 SER A O 1
ATOM 3378 N N . ARG A 1 429 ? -19.290 15.246 -54.457 1.00 62.22 429 ARG A N 1
ATOM 3379 C CA . ARG A 1 429 ? -18.262 15.483 -55.481 1.00 62.22 429 ARG A CA 1
ATOM 3380 C C . ARG A 1 429 ? -18.565 14.634 -56.725 1.00 62.22 429 ARG A C 1
ATOM 3382 O O . ARG A 1 429 ? -18.729 13.419 -56.610 1.00 62.22 429 ARG A O 1
ATOM 3389 N N . PRO A 1 430 ? -18.643 15.233 -57.927 1.00 57.34 430 PRO A N 1
ATOM 3390 C CA . PRO A 1 430 ? -18.935 14.481 -59.142 1.00 57.34 430 PRO A CA 1
ATOM 3391 C C . PRO A 1 430 ? -17.816 13.468 -59.417 1.00 57.34 430 PRO A C 1
ATOM 3393 O O . PRO A 1 430 ? -16.641 13.829 -59.418 1.00 57.34 430 PRO A O 1
ATOM 3396 N N . HIS A 1 431 ? -18.186 12.204 -59.657 1.00 54.75 431 HIS A N 1
ATOM 3397 C CA . HIS A 1 431 ? -17.265 11.161 -60.115 1.00 54.75 431 HIS A CA 1
ATOM 3398 C C . HIS A 1 431 ? -16.590 11.612 -61.418 1.00 54.75 431 HIS A C 1
ATOM 3400 O O . HIS A 1 431 ? -17.215 11.631 -62.480 1.00 54.75 431 HIS A O 1
ATOM 3406 N N . THR A 1 432 ? -15.309 11.974 -61.354 1.00 57.25 432 THR A N 1
ATOM 3407 C CA . THR A 1 432 ? -14.476 12.118 -62.547 1.00 57.25 432 THR A CA 1
ATOM 3408 C C . THR A 1 432 ? -14.155 10.718 -63.054 1.00 57.25 432 THR A C 1
ATOM 3410 O O . THR A 1 432 ? -13.195 10.086 -62.619 1.00 57.25 432 THR A O 1
ATOM 3413 N N . ASN A 1 433 ? -15.021 10.214 -63.933 1.00 48.81 433 ASN A N 1
ATOM 3414 C CA . ASN A 1 433 ? -14.800 8.986 -64.681 1.00 48.81 433 ASN A CA 1
ATOM 3415 C C . ASN A 1 433 ? -13.584 9.170 -65.599 1.00 48.81 433 ASN A C 1
ATOM 3417 O O . ASN A 1 433 ? -13.707 9.714 -66.695 1.00 48.81 433 ASN A O 1
ATOM 3421 N N . GLU A 1 434 ? -12.420 8.682 -65.180 1.00 53.44 434 GLU A N 1
ATOM 3422 C CA . GLU A 1 434 ? -11.349 8.343 -66.113 1.00 53.44 434 GLU A CA 1
ATOM 3423 C C . GLU A 1 434 ? -11.685 7.000 -66.767 1.00 53.44 434 GLU A C 1
ATOM 3425 O O . GLU A 1 434 ? -11.296 5.924 -66.319 1.00 53.44 434 GLU A O 1
ATOM 3430 N N . THR A 1 435 ? -12.483 7.052 -67.832 1.00 53.62 435 THR A N 1
ATOM 3431 C CA . THR A 1 435 ? -12.513 6.002 -68.855 1.00 53.62 435 THR A CA 1
ATOM 3432 C C . THR A 1 435 ? -12.948 6.621 -70.178 1.00 53.62 435 THR A C 1
ATOM 3434 O O . THR A 1 435 ? -14.142 6.807 -70.404 1.00 53.62 435 THR A O 1
ATOM 3437 N N . SER A 1 436 ? -11.990 6.950 -71.049 1.00 46.31 436 SER A N 1
ATOM 3438 C CA . SER A 1 436 ? -12.029 6.667 -72.496 1.00 46.31 436 SER A CA 1
ATOM 3439 C C . SER A 1 436 ? -10.839 7.299 -73.227 1.00 46.31 436 SER A C 1
ATOM 3441 O O . SER A 1 436 ? -10.699 8.519 -73.209 1.00 46.31 436 SER A O 1
ATOM 3443 N N . LEU A 1 437 ? -10.127 6.412 -73.940 1.00 40.31 437 LEU A N 1
ATOM 3444 C CA . LEU A 1 437 ? -9.184 6.581 -75.062 1.00 40.31 437 LEU A CA 1
ATOM 3445 C C . LEU A 1 437 ? -7.789 7.156 -74.793 1.00 40.31 437 LEU A C 1
ATOM 3447 O O . LEU A 1 437 ? -7.660 8.371 -74.538 1.00 40.31 437 LEU A O 1
#

Foldseek 3Di:
DVVVLVVLVVLLVVLVVLLVVLVVLLVVLVVVVVVVLVVVVVVLVVLVVLQVVLVVLLVVLVVLLVLLVVLLVLLVVLVVQLVVLVCVVVVNDDPDDPDDPAPSVNSNVVSVVSNVVSLVSLVVSVVVVVVVVVVPPDPPPDDPDVPPVPPDDDDDDDDDDPPPPPVPDRDVVSVVVSVVSSVVSVVVSVVSVVVRDDHDDPDPDVPPPDDDDPPVVSVVSSVVSVVSSVVSVVSSVVSVVVSVVVVVVVVVVVVVVVVVVVVVVVVVVVVVVVVVVVVVVVVVVVVVVVVVVVDDDDDDDYDDDDDDDDDDDDDDDPPPPVVVVVVVVVVVVVVVVVVVVVVVVVVVVVVVVVVVVVVVVVVVVVVVVVVVVVVVVVVVVVVVVVVVVVVVVVVVVVVVVVVVVVVVVVVVVVVVVVVVVVVVVVVPDDPPDPDDD

Sequence (437 aa):
SKIREFEVETERLNSRIEHLKSQNDLLTITLEECKSNAERMSMLVGKYESNATALRLALQYSEQCIEAYELLLALAESEQSLILGQFRAAGVGSVGDQTGDESITQMLKRAHDCRKTAENAAKALLMKLDGSCGGAYAVTGCSVQPWESLSSNSHTSTTSSTASSCDTEFTKEDEQRLKDYIQQLKNDRAAIKLTMLELESIHIDPLSYDVKPRGDSQRLDLENAVLMQELMAMKEEMAELKAQLYLLEKEKKALELKLSSREAQEQAYLVHIEHLKSEVEEQKEQRMRSLSSTSSSSKDKSNKECTDGTLASLTLTELKSYNESELTTELANALRREKKLKGRVQELVSALERLTKSSEIRHQQSAEFVNDLKRANSNLVAAYEKAKKKHQNKLKKLESQMMAMVERHETQVRMLKQRIALLEEENSRPHTNETSL

pLDDT: mean 81.11, std 21.65, range [26.45, 98.19]

Radius of gyration: 63.17 Å; chains: 1; bounding box: 140×66×184 Å

InterPro domains:
  IPR019536 Harmonin-binding protein USHBP1, PDZ-binding domain [PF10506] (12-75)
  IPR019536 Harmonin-binding protein USHBP1, PDZ-binding domain [PF10506] (340-406)
  IPR040171 Harmonin-binding protein USHBP1-like [PTHR23347] (1-437)

Organism: Micrurus surinamensis (NCBI:txid129470)